Protein AF-0000000065868070 (afdb_homodimer)

Structure (mmCIF, N/CA/C/O backbone):
data_AF-0000000065868070-model_v1
#
loop_
_entity.id
_entity.type
_entity.pdbx_description
1 polymer 'Beta sliding clamp'
#
loop_
_atom_site.group_PDB
_atom_site.id
_atom_site.type_symbol
_atom_site.label_atom_id
_atom_site.label_alt_id
_atom_site.label_comp_id
_atom_site.label_asym_id
_atom_site.label_entity_id
_atom_site.label_seq_id
_atom_site.pdbx_PDB_ins_code
_atom_site.Cartn_x
_atom_site.Cartn_y
_atom_site.Cartn_z
_atom_site.occupancy
_atom_site.B_iso_or_equiv
_atom_site.auth_seq_id
_atom_site.auth_comp_id
_atom_site.auth_asym_id
_atom_site.auth_atom_id
_atom_site.pdbx_PDB_model_num
ATOM 1 N N . MET A 1 1 ? -38.594 4.203 6.098 1 95.81 1 MET A N 1
ATOM 2 C CA . MET A 1 1 ? -38.156 5.051 4.988 1 95.81 1 MET A CA 1
ATOM 3 C C . MET A 1 1 ? -38.062 4.246 3.699 1 95.81 1 MET A C 1
ATOM 5 O O . MET A 1 1 ? -37.875 3.027 3.732 1 95.81 1 MET A O 1
ATOM 9 N N . LYS A 1 2 ? -38.281 4.867 2.562 1 98.38 2 LYS A N 1
ATOM 10 C CA . LYS A 1 2 ? -38.094 4.297 1.23 1 98.38 2 LYS A CA 1
ATOM 11 C C . LYS A 1 2 ? -37.625 5.355 0.235 1 98.38 2 LYS A C 1
ATOM 13 O O . LYS A 1 2 ? -38.406 6.258 -0.12 1 98.38 2 LYS A O 1
ATOM 18 N N . ILE A 1 3 ? -36.438 5.16 -0.24 1 98.69 3 ILE A N 1
ATOM 19 C CA . ILE A 1 3 ? -35.844 6.188 -1.102 1 98.69 3 ILE A CA 1
ATOM 20 C C . ILE A 1 3 ? -35 5.527 -2.191 1 98.69 3 ILE A C 1
ATOM 22 O O . ILE A 1 3 ? -34.688 4.34 -2.107 1 98.69 3 ILE A O 1
ATOM 26 N N . SER A 1 4 ? -34.688 6.336 -3.199 1 98.69 4 SER A N 1
ATOM 27 C CA . SER A 1 4 ? -33.688 6.004 -4.203 1 98.69 4 SER A CA 1
ATOM 28 C C . SER A 1 4 ? -32.562 7.023 -4.207 1 98.69 4 SER A C 1
ATOM 30 O O . SER A 1 4 ? -32.781 8.227 -4.098 1 98.69 4 SER A O 1
ATOM 32 N N . VAL A 1 5 ? -31.328 6.52 -4.277 1 98.69 5 VAL A N 1
ATOM 33 C CA . VAL A 1 5 ? -30.172 7.406 -4.25 1 98.69 5 VAL A CA 1
ATOM 34 C C . VAL A 1 5 ? -29.172 6.973 -5.309 1 98.69 5 VAL A C 1
ATOM 36 O O . VAL A 1 5 ? -29.188 5.828 -5.762 1 98.69 5 VAL A O 1
ATOM 39 N N . SER A 1 6 ? -28.266 7.914 -5.715 1 98.38 6 SER A N 1
ATOM 40 C CA . SER A 1 6 ? -27.156 7.605 -6.602 1 98.38 6 SER A CA 1
ATOM 41 C C . SER A 1 6 ? -26.125 6.719 -5.906 1 98.38 6 SER A C 1
ATOM 43 O O . SER A 1 6 ? -25.672 7.031 -4.805 1 98.38 6 SER A O 1
ATOM 45 N N . LYS A 1 7 ? -25.688 5.66 -6.574 1 98.5 7 LYS A N 1
ATOM 46 C CA . LYS A 1 7 ? -24.688 4.75 -6.031 1 98.5 7 LYS A CA 1
ATOM 47 C C . LYS A 1 7 ? -23.391 5.484 -5.734 1 98.5 7 LYS A C 1
ATOM 49 O O . LYS A 1 7 ? -22.797 5.324 -4.66 1 98.5 7 LYS A O 1
ATOM 54 N N . ASN A 1 8 ? -22.953 6.281 -6.605 1 98.38 8 ASN A N 1
ATOM 55 C CA . ASN A 1 8 ? -21.672 6.973 -6.484 1 98.38 8 ASN A CA 1
ATOM 56 C C . ASN A 1 8 ? -21.688 7.969 -5.328 1 98.38 8 ASN A C 1
ATOM 58 O O . ASN A 1 8 ? -20.719 8.039 -4.555 1 98.38 8 ASN A O 1
ATOM 62 N N . ASP A 1 9 ? -22.781 8.742 -5.227 1 98.38 9 ASP A N 1
ATOM 63 C CA . ASP A 1 9 ? -22.891 9.703 -4.137 1 98.38 9 ASP A CA 1
ATOM 64 C C . ASP A 1 9 ? -22.875 9.008 -2.779 1 98.38 9 ASP A C 1
ATOM 66 O O . ASP A 1 9 ? -22.203 9.445 -1.852 1 98.38 9 ASP A O 1
ATOM 70 N N . LEU A 1 10 ? -23.609 7.938 -2.785 1 98.81 10 LEU A N 1
ATOM 71 C CA . LEU A 1 10 ? -23.688 7.188 -1.539 1 98.81 10 LEU A CA 1
ATOM 72 C C . LEU A 1 10 ? -22.344 6.574 -1.184 1 98.81 10 LEU A C 1
ATOM 74 O O . LEU A 1 10 ? -21.891 6.672 -0.04 1 98.81 10 LEU A O 1
ATOM 78 N N . GLU A 1 11 ? -21.703 5.98 -2.111 1 98.75 11 GLU A N 1
ATOM 79 C CA . GLU A 1 11 ? -20.422 5.32 -1.883 1 98.75 11 GLU A CA 1
ATOM 80 C C . GLU A 1 11 ? -19.375 6.312 -1.385 1 98.75 11 GLU A C 1
ATOM 82 O O . GLU A 1 11 ? -18.656 6.031 -0.422 1 98.75 11 GLU A O 1
ATOM 87 N N . ASN A 1 12 ? -19.266 7.395 -2.061 1 98.31 12 ASN A N 1
ATOM 88 C CA . ASN A 1 12 ? -18.297 8.414 -1.672 1 98.31 12 ASN A CA 1
ATOM 89 C C . ASN A 1 12 ? -18.531 8.891 -0.237 1 98.31 12 ASN A C 1
ATOM 91 O O . ASN A 1 12 ? -17.578 9 0.539 1 98.31 12 ASN A O 1
ATOM 95 N N . THR A 1 13 ? -19.766 9.172 0.062 1 98.56 13 THR A N 1
ATOM 96 C CA . THR A 1 13 ? -20.094 9.641 1.404 1 98.56 13 THR A CA 1
ATOM 97 C C . THR A 1 13 ? -19.766 8.57 2.441 1 98.56 13 THR A C 1
ATOM 99 O O . THR A 1 13 ? -19.25 8.875 3.512 1 98.56 13 THR A O 1
ATOM 102 N N . LEU A 1 14 ? -20.094 7.363 2.074 1 98.81 14 LEU A N 1
ATOM 103 C CA . LEU A 1 14 ? -19.828 6.258 2.982 1 98.81 14 LEU A CA 1
ATOM 104 C C . LEU A 1 14 ? -18.328 6.109 3.213 1 98.81 14 LEU A C 1
ATOM 106 O O . LEU A 1 14 ? -17.891 5.762 4.316 1 98.81 14 LEU A O 1
ATOM 110 N N . ARG A 1 15 ? -17.562 6.328 2.227 1 98.56 15 ARG A N 1
ATOM 111 C CA . ARG A 1 15 ? -16.109 6.273 2.373 1 98.56 15 ARG A CA 1
ATOM 112 C C . ARG A 1 15 ? -15.625 7.297 3.391 1 98.56 15 ARG A C 1
ATOM 114 O O . ARG A 1 15 ? -14.773 6.992 4.227 1 98.56 15 ARG A O 1
ATOM 121 N N . TYR A 1 16 ? -16.156 8.484 3.357 1 98.19 16 TYR A N 1
ATOM 122 C CA . TYR A 1 16 ? -15.805 9.508 4.332 1 98.19 16 TYR A CA 1
ATOM 123 C C . TYR A 1 16 ? -16.188 9.086 5.742 1 98.19 16 TYR A C 1
ATOM 125 O O . TYR A 1 16 ? -15.445 9.32 6.695 1 98.19 16 TYR A O 1
ATOM 133 N N . LEU A 1 17 ? -17.266 8.406 5.863 1 98.75 17 LEU A N 1
ATOM 134 C CA . LEU A 1 17 ? -17.844 8.109 7.168 1 98.75 17 LEU A CA 1
ATOM 135 C C . LEU A 1 17 ? -17.078 6.98 7.855 1 98.75 17 LEU A C 1
ATOM 137 O O . LEU A 1 17 ? -17.203 6.789 9.062 1 98.75 17 LEU A O 1
ATOM 141 N N . GLN A 1 18 ? -16.297 6.258 7.078 1 98.31 18 GLN A N 1
ATOM 142 C CA . GLN A 1 18 ? -15.609 5.094 7.633 1 98.31 18 GLN A CA 1
ATOM 143 C C . GLN A 1 18 ? -14.672 5.496 8.766 1 98.31 18 GLN A C 1
ATOM 145 O O . GLN A 1 18 ? -14.508 4.758 9.742 1 98.31 18 GLN A O 1
ATOM 150 N N . ALA A 1 19 ? -14.094 6.652 8.695 1 97.81 19 ALA A N 1
ATOM 151 C CA . ALA A 1 19 ? -13.094 7.113 9.648 1 97.81 19 ALA A CA 1
ATOM 152 C C . ALA A 1 19 ? -13.727 7.422 11.008 1 97.81 19 ALA A C 1
ATOM 154 O O . ALA A 1 19 ? -13.031 7.582 12.008 1 97.81 19 ALA A O 1
ATOM 155 N N . PHE A 1 20 ? -15 7.422 11.109 1 98.31 20 PHE A N 1
ATOM 156 C CA . PHE A 1 20 ? -15.688 7.883 12.312 1 98.31 20 PHE A CA 1
ATOM 157 C C . PHE A 1 20 ? -16.406 6.734 13 1 98.31 20 PHE A C 1
ATOM 159 O O . PHE A 1 20 ? -17.141 6.949 13.969 1 98.31 20 PHE A O 1
ATOM 166 N N . LEU A 1 21 ? -16.203 5.547 12.453 1 98 21 LEU A N 1
ATOM 167 C CA . LEU A 1 21 ? -16.828 4.352 13.008 1 98 21 LEU A CA 1
ATOM 168 C C . LEU A 1 21 ? -15.914 3.697 14.047 1 98 21 LEU A C 1
ATOM 170 O O . LEU A 1 21 ? -14.695 3.719 13.898 1 98 21 LEU A O 1
ATOM 174 N N . ASP A 1 22 ? -16.547 3.152 15.047 1 95.69 22 ASP A N 1
ATOM 175 C CA . ASP A 1 22 ? -15.797 2.264 15.938 1 95.69 22 ASP A CA 1
ATOM 176 C C . ASP A 1 22 ? -15.367 0.994 15.211 1 95.69 22 ASP A C 1
ATOM 178 O O . ASP A 1 22 ? -16.203 0.238 14.719 1 95.69 22 ASP A O 1
ATOM 182 N N . LYS A 1 23 ? -14.125 0.772 15.164 1 92.12 23 LYS A N 1
ATOM 183 C CA . LYS A 1 23 ? -13.594 -0.358 14.406 1 92.12 23 LYS A CA 1
ATOM 184 C C . LYS A 1 23 ? -13.352 -1.562 15.305 1 92.12 23 LYS A C 1
ATOM 186 O O . LYS A 1 23 ? -13.102 -2.668 14.828 1 92.12 23 LYS A O 1
ATOM 191 N N . LYS A 1 24 ? -13.492 -1.376 16.578 1 90.94 24 LYS A N 1
ATOM 192 C CA . LYS A 1 24 ? -13.156 -2.428 17.531 1 90.94 24 LYS A CA 1
ATOM 193 C C . LYS A 1 24 ? -14.359 -3.324 17.812 1 90.94 24 LYS A C 1
ATOM 195 O O . LYS A 1 24 ? -14.211 -4.543 17.922 1 90.94 24 LYS A O 1
ATOM 200 N N . ASP A 1 25 ? -15.523 -2.756 17.953 1 90.44 25 ASP A N 1
ATOM 201 C CA . ASP A 1 25 ? -16.734 -3.492 18.297 1 90.44 25 ASP A CA 1
ATOM 202 C C . ASP A 1 25 ? -17.797 -3.332 17.219 1 90.44 25 ASP A C 1
ATOM 204 O O . ASP A 1 25 ? -18.531 -2.344 17.219 1 90.44 25 ASP A O 1
ATOM 208 N N . ALA A 1 26 ? -17.953 -4.34 16.453 1 86.5 26 ALA A N 1
ATOM 209 C CA . ALA A 1 26 ? -18.906 -4.297 15.336 1 86.5 26 ALA A CA 1
ATOM 210 C C . ALA A 1 26 ? -20.344 -4.32 15.844 1 86.5 26 ALA A C 1
ATOM 212 O O . ALA A 1 26 ? -21.266 -3.984 15.102 1 86.5 26 ALA A O 1
ATOM 213 N N . SER A 1 27 ? -20.531 -4.676 17.031 1 87.81 27 SER A N 1
ATOM 214 C CA . SER A 1 27 ? -21.875 -4.801 17.594 1 87.81 27 SER A CA 1
ATOM 215 C C . SER A 1 27 ? -22.312 -3.51 18.297 1 87.81 27 SER A C 1
ATOM 217 O O . SER A 1 27 ? -23.422 -3.416 18.812 1 87.81 27 SER A O 1
ATOM 219 N N . SER A 1 28 ? -21.484 -2.578 18.297 1 92.19 28 SER A N 1
ATOM 220 C CA . SER A 1 28 ? -21.781 -1.296 18.922 1 92.19 28 SER A CA 1
ATOM 221 C C . SER A 1 28 ? -22.562 -0.388 17.969 1 92.19 28 SER A C 1
ATOM 223 O O . SER A 1 28 ? -22.344 -0.427 16.75 1 92.19 28 SER A O 1
ATOM 225 N N . ILE A 1 29 ? -23.375 0.442 18.5 1 95.69 29 ILE A N 1
ATOM 226 C CA . ILE A 1 29 ? -24.109 1.416 17.703 1 95.69 29 ILE A CA 1
ATOM 227 C C . ILE A 1 29 ? -23.125 2.404 17.078 1 95.69 29 ILE A C 1
ATOM 229 O O . ILE A 1 29 ? -23.406 2.986 16.016 1 95.69 29 ILE A O 1
ATOM 233 N N . ALA A 1 30 ? -21.984 2.488 17.719 1 96.44 30 ALA A N 1
ATOM 234 C CA . ALA A 1 30 ? -20.938 3.393 17.234 1 96.44 30 ALA A CA 1
ATOM 235 C C . ALA A 1 30 ? -20.281 2.844 15.977 1 96.44 30 ALA A C 1
ATOM 237 O O . ALA A 1 30 ? -19.562 3.564 15.281 1 96.44 30 ALA A O 1
ATOM 238 N N . SER A 1 31 ? -20.5 1.627 15.656 1 97.44 31 SER A N 1
ATOM 239 C CA . SER A 1 31 ? -20.016 1.044 14.414 1 97.44 31 SER A CA 1
ATOM 240 C C . SER A 1 31 ? -21.047 1.185 13.297 1 97.44 31 SER A C 1
ATOM 242 O O . SER A 1 31 ? -20.828 0.723 12.172 1 97.44 31 SER A O 1
ATOM 244 N N . HIS A 1 32 ? -22.109 1.876 13.586 1 97.94 32 HIS A N 1
ATOM 245 C CA . HIS A 1 32 ? -23.203 2.02 12.633 1 97.94 32 HIS A CA 1
ATOM 246 C C . HIS A 1 32 ? -23.312 3.453 12.125 1 97.94 32 HIS A C 1
ATOM 248 O O . HIS A 1 32 ? -22.75 4.371 12.727 1 97.94 32 HIS A O 1
ATOM 254 N N . ILE A 1 33 ? -23.969 3.541 11.023 1 98.62 33 ILE A N 1
ATOM 255 C CA . ILE A 1 33 ? -24.328 4.828 10.438 1 98.62 33 ILE A CA 1
ATOM 256 C C . ILE A 1 33 ? -25.812 5.105 10.664 1 98.62 33 ILE A C 1
ATOM 258 O O . ILE A 1 33 ? -26.641 4.223 10.461 1 98.62 33 ILE A O 1
ATOM 262 N N . HIS A 1 34 ? -26.125 6.25 11.195 1 98.56 34 HIS A N 1
ATOM 263 C CA . HIS A 1 34 ? -27.5 6.719 11.312 1 98.56 34 HIS A CA 1
ATOM 264 C C . HIS A 1 34 ? -27.984 7.324 10.008 1 98.56 34 HIS A C 1
ATOM 266 O O . HIS A 1 34 ? -27.281 8.117 9.375 1 98.56 34 HIS A O 1
ATOM 272 N N . LEU A 1 35 ? -29.172 6.918 9.547 1 98.62 35 LEU A N 1
ATOM 273 C CA . LEU A 1 35 ? -29.812 7.414 8.336 1 98.62 35 LEU A CA 1
ATOM 274 C C . LEU A 1 35 ? -31.109 8.156 8.672 1 98.62 35 LEU A C 1
ATOM 276 O O . LEU A 1 35 ? -31.906 7.684 9.484 1 98.62 35 LEU A O 1
ATOM 280 N N . GLU A 1 36 ? -31.266 9.281 8.055 1 98.5 36 GLU A N 1
ATOM 281 C CA . GLU A 1 36 ? -32.5 10.039 8.203 1 98.5 36 GLU A CA 1
ATOM 282 C C . GLU A 1 36 ? -32.906 10.711 6.895 1 98.5 36 GLU A C 1
ATOM 284 O O . GLU A 1 36 ? -32.094 11.43 6.293 1 98.5 36 GLU A O 1
ATOM 289 N N . VAL A 1 37 ? -34.094 10.453 6.453 1 98.5 37 VAL A N 1
ATOM 290 C CA . VAL A 1 37 ? -34.594 11.055 5.227 1 98.5 37 VAL A CA 1
ATOM 291 C C . VAL A 1 37 ? -35.562 12.203 5.57 1 98.5 37 VAL A C 1
ATOM 293 O O . VAL A 1 37 ? -36.562 12.008 6.258 1 98.5 37 VAL A O 1
ATOM 296 N N . ILE A 1 38 ? -35.188 13.344 5.16 1 97.19 38 ILE A N 1
ATOM 297 C CA . ILE A 1 38 ? -36.031 14.531 5.281 1 97.19 38 ILE A CA 1
ATOM 298 C C . ILE A 1 38 ? -36.188 15.195 3.912 1 97.19 38 ILE A C 1
ATOM 300 O O . ILE A 1 38 ? -35.219 15.672 3.334 1 97.19 38 ILE A O 1
ATOM 304 N N . LYS A 1 39 ? -37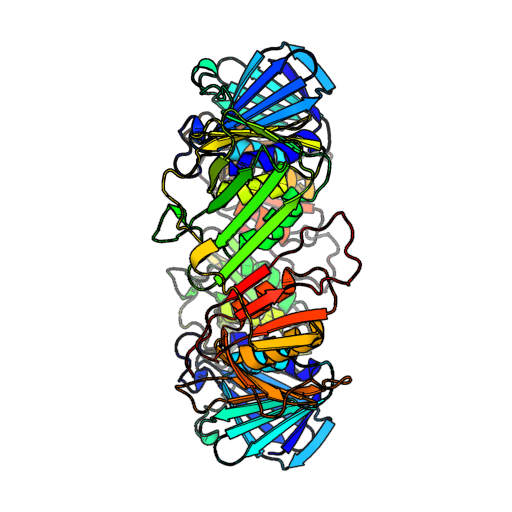.406 15.203 3.443 1 95.81 39 LYS A N 1
ATOM 305 C CA . LYS A 1 39 ? -37.688 15.742 2.113 1 95.81 39 LYS A CA 1
ATOM 306 C C . LYS A 1 39 ? -36.844 15.039 1.051 1 95.81 39 LYS A C 1
ATOM 308 O O . LYS A 1 39 ? -36.938 13.82 0.891 1 95.81 39 LYS A O 1
ATOM 313 N N . GLU A 1 40 ? -36 15.773 0.339 1 97.38 40 GLU A N 1
ATOM 314 C CA . GLU A 1 40 ? -35.25 15.172 -0.769 1 97.38 40 GLU A CA 1
ATOM 315 C C . GLU A 1 40 ? -33.781 14.984 -0.412 1 97.38 40 GLU A C 1
ATOM 317 O O . GLU A 1 40 ? -32.906 15.023 -1.288 1 97.38 40 GLU A O 1
ATOM 322 N N . LYS A 1 41 ? -33.562 14.773 0.911 1 98.31 41 LYS A N 1
ATOM 323 C CA . LYS A 1 41 ? -32.156 14.586 1.354 1 98.31 41 LYS A CA 1
ATOM 324 C C . LYS A 1 41 ? -32.062 13.375 2.271 1 98.31 41 LYS A C 1
ATOM 326 O O . LYS A 1 41 ? -32.906 13.141 3.121 1 98.31 41 LYS A O 1
ATOM 331 N N . LEU A 1 42 ? -31.078 12.617 2.068 1 98.75 42 LEU A N 1
ATOM 332 C CA . LEU A 1 42 ? -30.656 11.57 2.998 1 98.75 42 LEU A CA 1
ATOM 333 C C . LEU A 1 42 ? -29.5 12.055 3.863 1 98.75 42 LEU A C 1
ATOM 335 O O . LEU A 1 42 ? -28.391 12.305 3.355 1 98.75 42 LEU A O 1
ATOM 339 N N . PHE A 1 43 ? -29.734 12.188 5.105 1 98.56 43 PHE A N 1
ATOM 340 C CA . PHE A 1 43 ? -28.688 12.547 6.066 1 98.56 43 PHE A CA 1
ATOM 341 C C . PHE A 1 43 ? -28.031 11.305 6.645 1 98.56 43 PHE A C 1
ATOM 343 O O . PHE A 1 43 ? -28.719 10.352 7.016 1 98.56 43 PHE A O 1
ATOM 350 N N . LEU A 1 44 ? -26.734 11.289 6.66 1 98.81 44 LEU A N 1
ATOM 351 C CA . LEU A 1 44 ? -25.938 10.203 7.207 1 98.81 44 LEU A CA 1
ATOM 352 C C . LEU A 1 44 ? -24.984 10.711 8.297 1 98.81 44 LEU A C 1
ATOM 354 O O . LEU A 1 44 ? -24.359 11.758 8.133 1 98.81 44 LEU A O 1
ATOM 358 N N . LYS A 1 45 ? -24.875 10.031 9.375 1 98 45 LYS A N 1
ATOM 359 C CA . LYS A 1 45 ? -23.938 10.453 10.398 1 98 45 LYS A CA 1
ATOM 360 C C . LYS A 1 45 ? -23.281 9.25 11.078 1 98 45 LYS A C 1
ATOM 362 O O . LYS A 1 45 ? -23.922 8.203 11.242 1 98 45 LYS A O 1
ATOM 367 N N . ALA A 1 46 ? -22.109 9.312 11.445 1 98.38 46 ALA A N 1
ATOM 368 C CA . ALA A 1 46 ? -21.297 8.352 12.18 1 98.38 46 ALA A CA 1
ATOM 369 C C . ALA A 1 46 ? -20.484 9.047 13.266 1 98.38 46 ALA A C 1
ATOM 371 O O . ALA A 1 46 ? -20.047 10.188 13.094 1 98.38 46 ALA A O 1
ATOM 372 N N . SER A 1 47 ? -20.312 8.352 14.383 1 97.5 47 SER A N 1
ATOM 373 C CA . SER A 1 47 ? -19.531 8.891 15.492 1 97.5 47 SER A CA 1
ATOM 374 C C . SER A 1 47 ? -19.031 7.785 16.406 1 97.5 47 SER A C 1
ATOM 376 O O . SER A 1 47 ? -19.734 6.801 16.641 1 97.5 47 SER A O 1
ATOM 378 N N . ASP A 1 48 ? -17.812 7.961 16.938 1 94.44 48 ASP A N 1
ATOM 379 C CA . ASP A 1 48 ? -17.312 7.07 17.969 1 94.44 48 ASP A CA 1
ATOM 380 C C . ASP A 1 48 ? -17.25 7.785 19.328 1 94.44 48 ASP A C 1
ATOM 382 O O . ASP A 1 48 ? -16.375 7.504 20.141 1 94.44 48 ASP A O 1
ATOM 386 N N . SER A 1 49 ? -18.062 8.766 19.547 1 90.44 49 SER A N 1
ATOM 387 C CA . SER A 1 49 ? -18.203 9.562 20.766 1 90.44 49 SER A CA 1
ATOM 388 C C . SER A 1 49 ? -17.188 10.695 20.812 1 90.44 49 SER A C 1
ATOM 390 O O . SER A 1 49 ? -17.5 11.812 21.203 1 90.44 49 SER A O 1
ATOM 392 N N . ASP A 1 50 ? -16 10.484 20.391 1 95.25 50 ASP A N 1
ATOM 393 C CA . ASP A 1 50 ? -14.961 11.5 20.438 1 95.25 50 ASP A CA 1
ATOM 394 C C . ASP A 1 50 ? -14.938 12.344 19.172 1 95.25 50 ASP A C 1
ATOM 396 O O . ASP A 1 50 ? -14.547 13.516 19.203 1 95.25 50 ASP A O 1
ATOM 400 N N . ILE A 1 51 ? -15.289 11.734 18.094 1 98 51 ILE A N 1
ATOM 401 C CA . ILE A 1 51 ? -15.273 12.375 16.781 1 98 51 ILE A CA 1
ATOM 402 C C . ILE A 1 51 ? -16.469 11.906 15.969 1 98 51 ILE A C 1
ATOM 404 O O . ILE A 1 51 ? -16.953 10.789 16.141 1 98 51 ILE A O 1
ATOM 408 N N . GLY A 1 52 ? -17 12.844 15.102 1 98.5 52 GLY A N 1
ATOM 409 C CA . GLY A 1 52 ? -18.156 12.477 14.312 1 98.5 52 GLY A CA 1
ATOM 410 C C . GLY A 1 52 ? -18.297 13.305 13.039 1 98.5 52 GLY A C 1
ATOM 411 O O . GLY A 1 52 ? -17.719 14.383 12.938 1 98.5 52 GLY A O 1
ATOM 412 N N . LEU A 1 53 ? -19.031 12.805 12.102 1 98.75 53 LEU A N 1
ATOM 413 C CA . LEU A 1 53 ? -19.328 13.453 10.828 1 98.75 53 LEU A CA 1
ATOM 414 C C . LEU A 1 53 ? -20.781 13.242 10.43 1 98.75 53 LEU A C 1
ATOM 416 O O . LEU A 1 53 ? -21.312 12.141 10.562 1 98.75 53 LEU A O 1
ATOM 420 N N . LYS A 1 54 ? -21.406 14.273 10.109 1 98.44 54 LYS A N 1
ATOM 421 C CA . LYS A 1 54 ? -22.734 14.258 9.484 1 98.44 54 LYS A CA 1
ATOM 422 C C . LYS A 1 54 ? -22.688 14.82 8.07 1 98.44 54 LYS A C 1
ATOM 424 O O . LYS A 1 54 ? -22.047 15.852 7.828 1 98.44 54 LYS A O 1
ATOM 429 N N . SER A 1 55 ? -23.219 14.164 7.148 1 98.25 55 SER A N 1
ATOM 430 C CA . SER A 1 55 ? -23.281 14.57 5.746 1 98.25 55 SER A CA 1
ATOM 431 C C . SER A 1 55 ? -24.656 14.297 5.148 1 98.25 55 SER A C 1
ATOM 433 O O . SER A 1 55 ? -25.531 13.719 5.809 1 98.25 55 SER A O 1
ATOM 435 N N . TYR A 1 56 ? -24.891 14.781 3.955 1 98.12 56 TYR A N 1
ATOM 436 C CA . TYR A 1 56 ? -26.141 14.43 3.285 1 98.12 56 TYR A CA 1
ATOM 437 C C . TYR A 1 56 ? -25.922 14.297 1.781 1 98.12 56 TYR A C 1
ATOM 439 O O . TYR A 1 56 ? -24.938 14.797 1.238 1 98.12 56 TYR A O 1
ATOM 447 N N . ILE A 1 57 ? -26.75 13.586 1.132 1 98.5 57 ILE A N 1
ATOM 448 C CA . ILE A 1 57 ? -26.844 13.484 -0.32 1 98.5 57 ILE A CA 1
ATOM 449 C C . ILE A 1 57 ? -28.297 13.672 -0.754 1 98.5 57 ILE A C 1
ATOM 451 O O . ILE A 1 57 ? -29.219 13.469 0.039 1 98.5 57 ILE A O 1
ATOM 455 N N . SER A 1 58 ? -28.453 14.102 -1.993 1 98.31 58 SER A N 1
ATOM 456 C CA . SER A 1 58 ? -29.797 14.234 -2.535 1 98.31 58 SER A CA 1
ATOM 457 C C . SER A 1 58 ? -30.375 12.883 -2.918 1 98.31 58 SER A C 1
ATOM 459 O O . SER A 1 58 ? -29.656 12.008 -3.416 1 98.31 58 SER A O 1
ATOM 461 N N . THR A 1 59 ? -31.641 12.758 -2.678 1 98.25 59 THR A N 1
ATOM 462 C CA . THR A 1 59 ? -32.312 11.555 -3.143 1 98.25 59 THR A CA 1
ATOM 463 C C . THR A 1 59 ? -32.781 11.719 -4.586 1 98.25 59 THR A C 1
ATOM 465 O O . THR A 1 59 ? -33.062 12.836 -5.023 1 98.25 59 THR A O 1
ATOM 468 N N . GLN A 1 60 ? -32.781 10.672 -5.316 1 97.62 60 GLN A N 1
ATOM 469 C CA . GLN A 1 60 ? -33.406 10.672 -6.645 1 97.62 60 GLN A CA 1
ATOM 470 C C . GLN A 1 60 ? -34.906 10.602 -6.562 1 97.62 60 GLN A C 1
ATOM 472 O O . GLN A 1 60 ? -35.625 11.172 -7.398 1 97.62 60 GLN A O 1
ATOM 477 N N . SER A 1 61 ? -35.375 9.844 -5.617 1 97.06 61 SER A N 1
ATOM 478 C CA . SER A 1 61 ? -36.812 9.789 -5.277 1 97.06 61 SER A CA 1
ATOM 479 C C . SER A 1 61 ? -37 9.484 -3.795 1 97.06 61 SER A C 1
ATOM 481 O O . SER A 1 61 ? -36.188 8.797 -3.18 1 97.06 61 SER A O 1
ATOM 483 N N . THR A 1 62 ? -38.062 10.039 -3.213 1 96.94 62 THR A N 1
ATOM 484 C CA . THR A 1 62 ? -38.438 9.805 -1.827 1 96.94 62 THR A CA 1
ATOM 485 C C . THR A 1 62 ? -39.906 9.328 -1.748 1 96.94 62 THR A C 1
ATOM 487 O O . THR A 1 62 ? -40.844 10.125 -1.916 1 96.94 62 THR A O 1
ATOM 490 N N . ASP A 1 63 ? -40.062 8.117 -1.525 1 97 63 ASP A N 1
ATOM 491 C CA . ASP A 1 63 ? -41.375 7.559 -1.378 1 97 63 ASP A CA 1
ATOM 492 C C . ASP A 1 63 ? -41.906 7.719 0.053 1 97 63 ASP A C 1
ATOM 494 O O . ASP A 1 63 ? -43.062 8.008 0.271 1 97 63 ASP A O 1
ATOM 498 N N . LYS A 1 64 ? -41.031 7.449 1.041 1 97.38 64 LYS A N 1
ATOM 499 C CA . LYS A 1 64 ? -41.375 7.551 2.461 1 97.38 64 LYS A CA 1
ATOM 500 C C . LYS A 1 64 ? -40.156 8.047 3.264 1 97.38 64 LYS A C 1
ATOM 502 O O . LYS A 1 64 ? -39.062 7.492 3.164 1 97.38 64 LYS A O 1
ATOM 507 N N . GLU A 1 65 ? -40.375 9.086 4.062 1 97.88 65 GLU A N 1
ATOM 508 C CA . GLU A 1 65 ? -39.344 9.562 4.992 1 97.88 65 GLU A CA 1
ATOM 509 C C . GLU A 1 65 ? -39.219 8.617 6.176 1 97.88 65 GLU A C 1
ATOM 511 O O . GLU A 1 65 ? -40.062 7.766 6.418 1 97.88 65 GLU A O 1
ATOM 516 N N . GLY A 1 66 ? -38.094 8.766 6.922 1 97.06 66 GLY A N 1
ATOM 517 C CA . GLY A 1 66 ? -37.875 7.922 8.086 1 97.06 66 GLY A CA 1
ATOM 518 C C . GLY A 1 66 ? -36.406 7.855 8.5 1 97.06 66 GLY A C 1
ATOM 519 O O . GLY A 1 66 ? -35.594 8.656 8.039 1 97.06 66 GLY A O 1
ATOM 520 N N . VAL A 1 67 ? -36.219 6.953 9.492 1 97.44 67 VAL A N 1
ATOM 521 C CA . VAL A 1 67 ? -34.875 6.809 10.062 1 97.44 67 VAL A CA 1
ATOM 522 C C . VAL A 1 67 ? -34.469 5.34 10.031 1 97.44 67 VAL A C 1
ATOM 524 O O . VAL A 1 67 ? -35.312 4.449 9.922 1 97.44 67 VAL A O 1
ATOM 527 N N . GLY A 1 68 ? -33.188 5.129 10.094 1 97.56 68 GLY A N 1
ATOM 528 C CA . GLY A 1 68 ? -32.625 3.797 10.188 1 97.56 68 GLY A CA 1
ATOM 529 C C . GLY A 1 68 ? -31.156 3.805 10.625 1 97.56 68 GLY A C 1
ATOM 530 O O . GLY A 1 68 ? -30.578 4.871 10.836 1 97.56 68 GLY A O 1
ATOM 531 N N . THR A 1 69 ? -30.641 2.633 10.875 1 97.88 69 THR A N 1
ATOM 532 C CA . THR A 1 69 ? -29.219 2.432 11.141 1 97.88 69 THR A CA 1
ATOM 533 C C . THR A 1 69 ? -28.688 1.226 10.367 1 97.88 69 THR A C 1
ATOM 535 O O . THR A 1 69 ? -29.453 0.34 9.984 1 97.88 69 THR A O 1
ATOM 538 N N . ILE A 1 70 ? -27.453 1.282 10.133 1 97.5 70 ILE A N 1
ATOM 539 C CA . ILE A 1 70 ? -26.844 0.153 9.445 1 97.5 70 ILE A CA 1
ATOM 540 C C . ILE A 1 70 ? -25.344 0.101 9.758 1 97.5 70 ILE A C 1
ATOM 542 O O . ILE A 1 70 ? -24.688 1.141 9.891 1 97.5 70 ILE A O 1
ATOM 546 N N . ASN A 1 71 ? -24.781 -1.11 9.938 1 96.5 71 ASN A N 1
ATOM 547 C CA . ASN A 1 71 ? -23.328 -1.23 10.133 1 96.5 71 ASN A CA 1
ATOM 548 C C . ASN A 1 71 ? -22.562 -0.541 9.008 1 96.5 71 ASN A C 1
ATOM 550 O O . ASN A 1 71 ? -22.781 -0.819 7.828 1 96.5 71 ASN A O 1
ATOM 554 N N . GLY A 1 72 ? -21.641 0.306 9.398 1 97.94 72 GLY A N 1
ATOM 555 C CA . GLY A 1 72 ? -21 1.186 8.43 1 97.94 72 GLY A CA 1
ATOM 556 C C . GLY A 1 72 ? -20.094 0.45 7.469 1 97.94 72 GLY A C 1
ATOM 557 O O . GLY A 1 72 ? -20.094 0.72 6.266 1 97.94 72 GLY A O 1
ATOM 558 N N . LYS A 1 73 ? -19.344 -0.412 7.949 1 97 73 LYS A N 1
ATOM 559 C CA . LYS A 1 73 ? -18.406 -1.162 7.109 1 97 73 LYS A CA 1
ATOM 560 C C . LYS A 1 73 ? -19.156 -2.049 6.117 1 97 73 LYS A C 1
ATOM 562 O O . LYS A 1 73 ? -18.844 -2.047 4.922 1 97 73 LYS A O 1
ATOM 567 N N . LYS A 1 74 ? -20.125 -2.762 6.574 1 95.69 74 LYS A N 1
ATOM 568 C CA . LYS A 1 74 ? -20.906 -3.643 5.711 1 95.69 74 LYS A CA 1
ATOM 569 C C . LYS A 1 74 ? -21.656 -2.848 4.641 1 95.69 74 LYS A C 1
ATOM 571 O O . LYS A 1 74 ? -21.766 -3.287 3.496 1 95.69 74 LYS A O 1
ATOM 576 N N . PHE A 1 75 ? -22.156 -1.738 5.074 1 98 75 PHE A N 1
ATOM 577 C CA . PHE A 1 75 ? -22.859 -0.869 4.137 1 98 75 PHE A CA 1
ATOM 578 C C . PHE A 1 75 ? -21.938 -0.477 2.979 1 98 75 PHE A C 1
ATOM 580 O O . PHE A 1 75 ? -22.328 -0.611 1.812 1 98 75 PHE A O 1
ATOM 587 N N . LEU A 1 76 ? -20.766 -0.058 3.303 1 98.5 76 LEU A N 1
ATOM 588 C CA . LEU A 1 76 ? -19.828 0.316 2.256 1 98.5 76 LEU A CA 1
ATOM 589 C C . LEU A 1 76 ? -19.453 -0.891 1.402 1 98.5 76 LEU A C 1
ATOM 591 O O . LEU A 1 76 ? -19.375 -0.79 0.176 1 98.5 76 LEU A O 1
ATOM 595 N N . ASP A 1 77 ? -19.141 -1.98 2.006 1 96.88 77 ASP A N 1
ATOM 596 C CA . ASP A 1 77 ? -18.766 -3.188 1.274 1 96.88 77 ASP A CA 1
ATOM 597 C C . ASP A 1 77 ? -19.844 -3.561 0.252 1 96.88 77 ASP A C 1
ATOM 599 O O . ASP A 1 77 ? -19.531 -3.947 -0.875 1 96.88 77 ASP A O 1
ATOM 603 N N . ILE A 1 78 ? -21.109 -3.469 0.632 1 97.62 78 ILE A N 1
ATOM 604 C CA . ILE A 1 78 ? -22.234 -3.785 -0.248 1 97.62 78 ILE A CA 1
ATOM 605 C C . ILE A 1 78 ? -22.281 -2.789 -1.403 1 97.62 78 ILE A C 1
ATOM 607 O O . ILE A 1 78 ? -22.266 -3.182 -2.572 1 97.62 78 ILE A O 1
ATOM 611 N N . ILE A 1 79 ? -22.312 -1.543 -1.025 1 98.56 79 ILE A N 1
ATOM 612 C CA . ILE A 1 79 ? -22.5 -0.49 -2.018 1 98.56 79 ILE A CA 1
ATOM 613 C C . ILE A 1 79 ? -21.359 -0.519 -3.023 1 98.56 79 ILE A C 1
ATOM 615 O O . ILE A 1 79 ? -21.562 -0.297 -4.219 1 98.56 79 ILE A O 1
ATOM 619 N N . SER A 1 80 ? -20.172 -0.786 -2.582 1 97.56 80 SER A N 1
ATOM 620 C CA . SER A 1 80 ? -18.984 -0.789 -3.428 1 97.56 80 SER A CA 1
ATOM 621 C C . SER A 1 80 ? -19.094 -1.855 -4.516 1 97.56 80 SER A C 1
ATOM 623 O O . SER A 1 80 ? -18.469 -1.734 -5.57 1 97.56 80 SER A O 1
ATOM 625 N N . CYS A 1 81 ? -19.875 -2.867 -4.34 1 96 81 CYS A N 1
ATOM 626 C CA . CYS A 1 81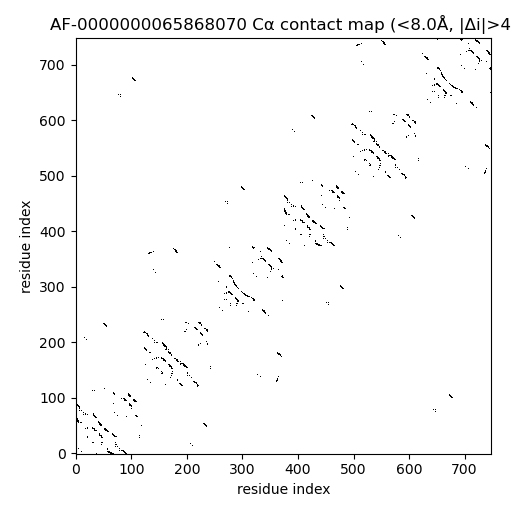 ? -19.969 -3.979 -5.277 1 96 81 CYS A CA 1
ATOM 627 C C . CYS A 1 81 ? -21.094 -3.76 -6.273 1 96 81 CYS A C 1
ATOM 629 O O . CYS A 1 81 ? -21.234 -4.512 -7.242 1 96 81 CYS A O 1
ATOM 631 N N . LEU A 1 82 ? -21.875 -2.789 -6.078 1 97.56 82 LEU A N 1
ATOM 632 C CA . LEU A 1 82 ? -23.047 -2.559 -6.922 1 97.56 82 LEU A CA 1
ATOM 633 C C . LEU A 1 82 ? -22.672 -1.735 -8.148 1 97.56 82 LEU A C 1
ATOM 635 O O . LEU A 1 82 ? -21.578 -1.176 -8.219 1 97.56 82 LEU A O 1
ATOM 639 N N . LYS A 1 83 ? -23.578 -1.737 -9.133 1 96.5 83 LYS A N 1
ATOM 640 C CA . LYS A 1 83 ? -23.359 -1.021 -10.383 1 96.5 83 LYS A CA 1
ATOM 641 C C . LYS A 1 83 ? -23.625 0.474 -10.219 1 96.5 83 LYS A C 1
ATOM 643 O O . LYS A 1 83 ? -24.297 0.888 -9.273 1 96.5 83 LYS A O 1
ATOM 648 N N . ASP A 1 84 ? -23.016 1.166 -11.117 1 97.12 84 ASP A N 1
ATOM 649 C CA . ASP A 1 84 ? -23.203 2.613 -11.094 1 97.12 84 ASP A CA 1
ATOM 650 C C . ASP A 1 84 ? -24.594 2.994 -11.562 1 97.12 84 ASP A C 1
ATOM 652 O O . ASP A 1 84 ? -24.781 3.432 -12.703 1 97.12 84 ASP A O 1
ATOM 656 N N . SER A 1 85 ? -25.547 2.822 -10.82 1 97.06 85 SER A N 1
ATOM 657 C CA . SER A 1 85 ? -26.953 3.141 -11.039 1 97.06 85 SER A CA 1
ATOM 658 C C . SER A 1 85 ? -27.672 3.414 -9.719 1 97.06 85 SER A C 1
ATOM 660 O O . SER A 1 85 ? -27.047 3.414 -8.656 1 97.06 85 SER A O 1
ATOM 662 N N . ASN A 1 86 ? -28.922 3.699 -9.727 1 98 86 ASN A N 1
ATOM 663 C CA . ASN A 1 86 ? -29.688 4.039 -8.523 1 98 86 ASN A CA 1
ATOM 664 C C . ASN A 1 86 ? -29.859 2.828 -7.609 1 98 86 ASN A C 1
ATOM 666 O O . ASN A 1 86 ? -30 1.699 -8.086 1 98 86 ASN A O 1
ATOM 670 N N . ILE A 1 87 ? -29.875 3.096 -6.371 1 98.62 87 ILE A N 1
ATOM 671 C CA . ILE A 1 87 ? -30.078 2.102 -5.324 1 98.62 87 ILE A CA 1
ATOM 672 C C . ILE A 1 87 ? -31.328 2.441 -4.516 1 98.62 87 ILE A C 1
ATOM 674 O O . ILE A 1 87 ? -31.562 3.605 -4.188 1 98.62 87 ILE A O 1
ATOM 678 N N . VAL A 1 88 ? -32.062 1.477 -4.191 1 98.75 88 VAL A N 1
ATOM 679 C CA . VAL A 1 88 ? -33.25 1.68 -3.344 1 98.75 88 VAL A CA 1
ATOM 680 C C . VAL A 1 88 ? -32.938 1.27 -1.908 1 98.75 88 VAL A C 1
ATOM 682 O O . VAL A 1 88 ? -32.406 0.171 -1.669 1 98.75 88 VAL A O 1
ATOM 685 N N . LEU A 1 89 ? -33.156 2.113 -0.961 1 98.75 89 LEU A N 1
ATOM 686 C CA . LEU A 1 89 ? -33.062 1.849 0.47 1 98.75 89 LEU A CA 1
ATOM 687 C C . LEU A 1 89 ? -34.438 1.856 1.111 1 98.75 89 LEU A C 1
ATOM 689 O O . LEU A 1 89 ? -35.219 2.807 0.936 1 98.75 89 LEU A O 1
ATOM 693 N N . GLU A 1 90 ? -34.688 0.772 1.836 1 98.56 90 GLU A N 1
ATOM 694 C CA . GLU A 1 90 ? -36.031 0.661 2.447 1 98.56 90 GLU A CA 1
ATOM 695 C C . GLU A 1 90 ? -35.938 0.052 3.844 1 98.56 90 GLU A C 1
ATOM 697 O O . GLU A 1 90 ? -35.281 -0.981 4.035 1 98.56 90 GLU A O 1
ATOM 702 N N . THR A 1 91 ? -36.562 0.689 4.828 1 97.81 91 THR A N 1
ATOM 703 C CA . THR A 1 91 ? -36.688 0.087 6.152 1 97.81 91 THR A CA 1
ATOM 704 C C . THR A 1 91 ? -37.938 -0.801 6.23 1 97.81 91 THR A C 1
ATOM 706 O O . THR A 1 91 ? -39.031 -0.386 5.84 1 97.81 91 THR A O 1
ATOM 709 N N . LYS A 1 92 ? -37.688 -1.997 6.566 1 94.5 92 LYS A N 1
ATOM 710 C CA . LYS A 1 92 ? -38.75 -2.973 6.793 1 94.5 92 LYS A CA 1
ATOM 711 C C . LYS A 1 92 ? -38.594 -3.658 8.148 1 94.5 92 LYS A C 1
ATOM 713 O O . LYS A 1 92 ? -37.656 -4.453 8.336 1 94.5 92 LYS A O 1
ATOM 718 N N . ASP A 1 93 ? -39.562 -3.332 9.117 1 89.5 93 ASP A N 1
ATOM 719 C CA . ASP A 1 93 ? -39.469 -3.859 10.477 1 89.5 93 ASP A CA 1
ATOM 720 C C . ASP A 1 93 ? -38.125 -3.475 11.125 1 89.5 93 ASP A C 1
ATOM 722 O O . ASP A 1 93 ? -37.812 -2.291 11.266 1 89.5 93 ASP A O 1
ATOM 726 N N . ASP A 1 94 ? -37.344 -4.332 11.492 1 92.31 94 ASP A N 1
ATOM 727 C CA . ASP A 1 94 ? -36.094 -4.027 12.195 1 92.31 94 ASP A CA 1
ATOM 728 C C . ASP A 1 94 ? -34.875 -4.246 11.289 1 92.31 94 ASP A C 1
ATOM 730 O O . ASP A 1 94 ? -33.781 -4.52 11.766 1 92.31 94 ASP A O 1
ATOM 734 N N . SER A 1 95 ? -35.219 -4.062 9.922 1 96 95 SER A N 1
ATOM 735 C CA . SER A 1 95 ? -34.125 -4.289 8.977 1 96 95 SER A CA 1
ATOM 736 C C . SER A 1 95 ? -34.062 -3.184 7.926 1 96 95 SER A C 1
ATOM 738 O O . SER A 1 95 ? -35.094 -2.52 7.66 1 96 95 SER A O 1
ATOM 740 N N . LEU A 1 96 ? -32.906 -2.961 7.426 1 97.44 96 LEU A N 1
ATOM 741 C CA . LEU A 1 96 ? -32.719 -2.131 6.238 1 97.44 96 LEU A CA 1
ATOM 742 C C . LEU A 1 96 ? -32.5 -2.994 5.004 1 97.44 96 LEU A C 1
ATOM 744 O O . LEU A 1 96 ? -31.625 -3.873 5.004 1 97.44 96 LEU A O 1
ATOM 748 N N . VAL A 1 97 ? -33.281 -2.74 4.016 1 98.12 97 VAL A N 1
ATOM 749 C CA . VAL A 1 97 ? -33.188 -3.482 2.762 1 98.12 97 VAL A CA 1
ATOM 750 C C . VAL A 1 97 ? -32.562 -2.6 1.686 1 98.12 97 VAL A C 1
ATOM 752 O O . VAL A 1 97 ? -32.938 -1.447 1.507 1 98.12 97 VAL A O 1
ATOM 755 N N . ILE A 1 98 ? -31.562 -3.082 1.015 1 98.5 98 ILE A N 1
ATOM 756 C CA . ILE A 1 98 ? -30.891 -2.436 -0.099 1 98.5 98 ILE A CA 1
ATOM 757 C C . ILE A 1 98 ? -31.172 -3.199 -1.392 1 98.5 98 ILE A C 1
ATOM 759 O O . ILE A 1 98 ? -30.953 -4.41 -1.463 1 98.5 98 ILE A O 1
ATOM 763 N N . LYS A 1 99 ? -31.578 -2.502 -2.439 1 98.31 99 LYS A N 1
ATOM 764 C CA . LYS A 1 99 ? -31.938 -3.197 -3.67 1 98.31 99 LYS A CA 1
ATOM 765 C C . LYS A 1 99 ? -31.359 -2.5 -4.891 1 98.31 99 LYS A C 1
ATOM 767 O O . LYS A 1 99 ? -31.328 -1.27 -4.957 1 98.31 99 LYS A O 1
ATOM 772 N N . GLN A 1 100 ? -30.938 -3.23 -5.816 1 97.75 100 GLN A N 1
ATOM 773 C CA . GLN A 1 100 ? -30.547 -2.812 -7.164 1 97.75 100 GLN A CA 1
ATOM 774 C C . GLN A 1 100 ? -30.781 -3.938 -8.172 1 97.75 100 GLN A C 1
ATOM 776 O O . GLN A 1 100 ? -30.156 -4.996 -8.07 1 97.75 100 GLN A O 1
ATOM 781 N N . ASN A 1 101 ? -31.625 -3.729 -9.172 1 94.75 101 ASN A N 1
ATOM 782 C CA . ASN A 1 101 ? -31.953 -4.742 -10.164 1 94.75 101 ASN A CA 1
ATOM 783 C C . ASN A 1 101 ? -32.375 -6.059 -9.508 1 94.75 101 ASN A C 1
ATOM 785 O O . ASN A 1 101 ? -33.344 -6.113 -8.781 1 94.75 101 ASN A O 1
ATOM 789 N N . LYS A 1 102 ? -31.531 -7.137 -9.672 1 95.25 102 LYS A N 1
ATOM 790 C CA . LYS A 1 102 ? -31.891 -8.453 -9.156 1 95.25 102 LYS A CA 1
ATOM 791 C C . LYS A 1 102 ? -31.219 -8.719 -7.812 1 95.25 102 LYS A C 1
ATOM 793 O O . LYS A 1 102 ? -31.359 -9.805 -7.246 1 95.25 102 LYS A O 1
ATOM 798 N N . SER A 1 103 ? -30.562 -7.754 -7.27 1 96.94 103 SER A N 1
ATOM 799 C CA . SER A 1 103 ? -29.828 -7.93 -6.031 1 96.94 103 SER A CA 1
ATOM 800 C C . SER A 1 103 ? -30.547 -7.301 -4.852 1 96.94 103 SER A C 1
ATOM 802 O O . SER A 1 103 ? -31.172 -6.242 -4.988 1 96.94 103 SER A O 1
ATOM 804 N N . SER A 1 104 ? -30.469 -7.934 -3.75 1 97.31 104 SER A N 1
ATOM 805 C CA . SER A 1 104 ? -31.094 -7.441 -2.523 1 97.31 104 SER A CA 1
ATOM 806 C C . SER A 1 104 ? -30.266 -7.828 -1.297 1 97.31 104 SER A C 1
ATOM 808 O O . SER A 1 104 ? -29.75 -8.945 -1.216 1 97.31 104 SER A O 1
ATOM 810 N N . PHE A 1 105 ? -30.219 -6.965 -0.403 1 96.88 105 PHE A N 1
ATOM 811 C CA . PHE A 1 105 ? -29.531 -7.156 0.867 1 96.88 105 PHE A CA 1
ATOM 812 C C . PHE A 1 105 ? -30.422 -6.75 2.035 1 96.88 105 PHE A C 1
ATOM 814 O O . PHE A 1 105 ? -31.172 -5.781 1.936 1 96.88 105 PHE A O 1
ATOM 821 N N . LYS A 1 106 ? -30.344 -7.426 3.045 1 96.12 106 LYS A N 1
ATOM 822 C CA . LYS A 1 106 ? -31.078 -7.129 4.27 1 96.12 106 LYS A CA 1
ATOM 823 C C . LYS A 1 106 ? -30.172 -7.199 5.492 1 96.12 106 LYS A C 1
ATOM 825 O O . LYS A 1 106 ? -29.5 -8.211 5.723 1 96.12 106 LYS A O 1
ATOM 830 N N . LEU A 1 107 ? -30.125 -6.176 6.254 1 95.06 107 LEU A N 1
ATOM 831 C CA . LEU A 1 107 ? -29.328 -6.113 7.473 1 95.06 107 LEU A CA 1
ATOM 832 C C . LEU A 1 107 ? -30.172 -5.637 8.656 1 95.06 107 LEU A C 1
ATOM 834 O O . LEU A 1 107 ? -31.062 -4.809 8.484 1 95.06 107 LEU A O 1
ATOM 838 N N . PRO A 1 108 ? -29.828 -6.109 9.82 1 94.44 108 PRO A N 1
ATOM 839 C CA . PRO A 1 108 ? -30.562 -5.625 10.992 1 94.44 108 PRO A CA 1
ATOM 840 C C . PRO A 1 108 ? -30.203 -4.18 11.352 1 94.44 108 PRO A C 1
ATOM 842 O O . PRO A 1 108 ? -29.094 -3.723 11.07 1 94.44 108 PRO A O 1
ATOM 845 N N . MET A 1 109 ? -31.172 -3.518 11.938 1 95.62 109 MET A N 1
ATOM 846 C CA . MET A 1 109 ? -30.969 -2.145 12.391 1 95.62 109 MET A CA 1
ATOM 847 C C . MET A 1 109 ? -30.938 -2.076 13.914 1 95.62 109 MET A C 1
ATOM 849 O O . MET A 1 109 ? -31.609 -2.852 14.594 1 95.62 109 MET A O 1
ATOM 853 N N . PHE A 1 110 ? -30.219 -1.198 14.461 1 95.06 110 PHE A N 1
ATOM 854 C CA . PHE A 1 110 ? -30.406 -0.736 15.828 1 95.06 110 PHE A CA 1
ATOM 855 C C . PHE A 1 110 ? -31.484 0.337 15.898 1 95.06 110 PHE A C 1
ATOM 857 O O . PHE A 1 110 ? -31.859 0.92 14.875 1 95.06 110 PHE A O 1
ATOM 864 N N . ASP A 1 111 ? -31.938 0.529 17.047 1 95.06 111 ASP A N 1
ATOM 865 C CA . ASP A 1 111 ? -32.875 1.629 17.281 1 95.06 111 ASP A CA 1
ATOM 866 C C . ASP A 1 111 ? -32.188 2.977 17 1 95.06 111 ASP A C 1
ATOM 868 O O . ASP A 1 111 ? -31.25 3.363 17.703 1 95.06 111 ASP A O 1
ATOM 872 N N . ALA A 1 112 ? -32.719 3.6 16.016 1 94.38 112 ALA A N 1
ATOM 873 C CA . ALA A 1 112 ? -32.125 4.867 15.586 1 94.38 112 ALA A CA 1
ATOM 874 C C . ALA A 1 112 ? -32.219 5.914 16.688 1 94.38 112 ALA A C 1
ATOM 876 O O . ALA A 1 112 ? -31.391 6.824 16.75 1 94.38 112 ALA A O 1
ATOM 877 N N . ASP A 1 113 ? -33.125 5.785 17.547 1 93.75 113 ASP A N 1
ATOM 878 C CA . ASP A 1 113 ? -33.344 6.738 18.625 1 93.75 113 ASP A CA 1
ATOM 879 C C . ASP A 1 113 ? -32.219 6.652 19.656 1 93.75 113 ASP A C 1
ATOM 881 O O . ASP A 1 113 ? -32.031 7.57 20.453 1 93.75 113 ASP A O 1
ATOM 885 N N . GLU A 1 114 ? -31.578 5.562 19.625 1 94.38 114 GLU A N 1
ATOM 886 C CA . GLU A 1 114 ? -30.5 5.355 20.578 1 94.38 114 GLU A CA 1
ATOM 887 C C . GLU A 1 114 ? -29.188 5.934 20.047 1 94.38 114 GLU A C 1
ATOM 889 O O . GLU A 1 114 ? -28.188 5.977 20.781 1 94.38 114 GLU A O 1
ATOM 894 N N . PHE A 1 115 ? -29.219 6.312 18.875 1 95.44 115 PHE A N 1
ATOM 895 C CA . PHE A 1 115 ? -28.016 6.906 18.312 1 95.44 115 PHE A CA 1
ATOM 896 C C . PHE A 1 115 ? -27.75 8.273 18.922 1 95.44 115 PHE A C 1
ATOM 898 O O . PHE A 1 115 ? -28.641 9.109 19 1 95.44 115 PHE A O 1
ATOM 905 N N . PRO A 1 116 ? -26.594 8.508 19.344 1 93.06 116 PRO A N 1
ATOM 906 C CA . PRO A 1 116 ? -26.297 9.781 20 1 93.06 116 PRO A CA 1
ATOM 907 C C . PRO A 1 116 ? -26.484 10.984 19.078 1 93.06 116 PRO A C 1
ATOM 909 O O . PRO A 1 116 ? -26.172 10.906 17.891 1 93.06 116 PRO A O 1
ATOM 912 N N . GLU A 1 117 ? -26.938 12.016 19.625 1 93 117 GLU A N 1
ATOM 913 C CA . GLU A 1 117 ? -27.078 13.25 18.859 1 93 117 GLU A CA 1
ATOM 914 C C . GLU A 1 117 ? -25.734 13.945 18.672 1 93 117 GLU A C 1
ATOM 916 O O . GLU A 1 117 ? -24.844 13.828 19.531 1 93 117 GLU A O 1
ATOM 921 N N . PHE A 1 118 ? -25.688 14.633 17.625 1 95.06 118 PHE A N 1
ATOM 922 C CA . PHE A 1 118 ? -24.516 15.477 17.422 1 95.06 118 PHE A CA 1
ATOM 923 C C . PHE A 1 118 ? -24.516 16.656 18.391 1 95.06 118 PHE A C 1
ATOM 925 O O . PHE A 1 118 ? -25.578 17.25 18.641 1 95.06 118 PHE A O 1
ATOM 932 N N . PRO A 1 119 ? -23.422 17.031 18.844 1 95 119 PRO A N 1
ATOM 933 C CA . PRO A 1 119 ? -23.391 18.094 19.859 1 95 119 PRO A CA 1
ATOM 934 C C . PRO A 1 119 ? -23.672 19.469 19.281 1 95 119 PRO A C 1
ATOM 936 O O . PRO A 1 119 ? -23.312 19.766 18.125 1 95 119 PRO A O 1
ATOM 939 N N . VAL A 1 120 ? -24.375 20.234 20.047 1 95.31 120 VAL A N 1
ATOM 940 C CA . VAL A 1 120 ? -24.562 21.672 19.828 1 95.31 120 VAL A CA 1
ATOM 941 C C . VAL A 1 120 ? -23.766 22.453 20.859 1 95.31 120 VAL A C 1
ATOM 943 O O . VAL A 1 120 ? -23.875 22.203 22.062 1 95.31 120 VAL A O 1
ATOM 946 N N . ILE A 1 121 ? -23.016 23.375 20.344 1 97.25 121 ILE A N 1
ATOM 947 C CA . ILE A 1 121 ? -22.156 24.047 21.312 1 97.25 121 ILE A CA 1
ATOM 948 C C . ILE A 1 121 ? -22.422 25.562 21.281 1 97.25 121 ILE A C 1
ATOM 950 O O . ILE A 1 121 ? -22.922 26.078 20.281 1 97.25 121 ILE A O 1
ATOM 954 N N . ASP A 1 122 ? -22.172 26.141 22.453 1 97.69 122 ASP A N 1
ATOM 955 C CA . ASP A 1 122 ? -22.031 27.594 22.547 1 97.69 122 ASP A CA 1
ATOM 956 C C . ASP A 1 122 ? -20.578 28.016 22.375 1 97.69 122 ASP A C 1
ATOM 958 O O . ASP A 1 122 ? -19.781 27.906 23.312 1 97.69 122 ASP A O 1
ATOM 962 N N . PRO A 1 123 ? -20.281 28.516 21.203 1 97.81 123 PRO A N 1
ATOM 963 C CA . PRO A 1 123 ? -18.859 28.688 20.891 1 97.81 123 PRO A CA 1
ATOM 964 C C . PRO A 1 123 ? -18.203 29.797 21.719 1 97.81 123 PRO A C 1
ATOM 966 O O . PRO A 1 123 ? -18.797 30.859 21.906 1 97.81 123 PRO A O 1
ATOM 969 N N . LYS A 1 124 ? -17.109 29.531 22.234 1 98.31 124 LYS A N 1
ATOM 970 C CA . LYS A 1 124 ? -16.234 30.547 22.828 1 98.31 124 LYS A CA 1
ATOM 971 C C . LYS A 1 124 ? -15.414 31.25 21.75 1 98.31 124 LYS A C 1
ATOM 973 O O . LYS A 1 124 ? -14.969 32.375 21.938 1 98.31 124 LYS A O 1
ATOM 978 N N . VAL A 1 125 ? -15.219 30.562 20.625 1 98.12 125 VAL A N 1
ATOM 979 C CA . VAL A 1 125 ? -14.508 31.141 19.484 1 98.12 125 VAL A CA 1
ATOM 980 C C . VAL A 1 125 ? -15.094 30.625 18.188 1 98.12 125 VAL A C 1
ATOM 982 O O . VAL A 1 125 ? -15.516 29.469 18.094 1 98.12 125 VAL A O 1
ATOM 985 N N . SER A 1 126 ? -15.133 31.438 17.156 1 97.44 126 SER A N 1
ATOM 986 C CA . SER A 1 126 ? -15.609 31.078 15.828 1 97.44 126 SER A CA 1
ATOM 987 C C . SER A 1 126 ? -14.82 31.797 14.734 1 97.44 126 SER A C 1
ATOM 989 O O . SER A 1 126 ? -14.367 32.938 14.938 1 97.44 126 SER A O 1
ATOM 991 N N . LEU A 1 127 ? -14.617 31.109 13.68 1 94.5 127 LEU A N 1
ATOM 992 C CA . LEU A 1 127 ? -13.938 31.641 12.508 1 94.5 127 LEU A CA 1
ATOM 993 C C . LEU A 1 127 ? -14.633 31.188 11.227 1 94.5 127 LEU A C 1
ATOM 995 O O . LEU A 1 127 ? -15.133 30.062 11.148 1 94.5 127 LEU A O 1
ATOM 999 N N . GLU A 1 128 ? -14.703 32.094 10.289 1 92.06 128 GLU A N 1
ATOM 1000 C CA . GLU A 1 128 ? -15.148 31.766 8.938 1 92.06 128 GLU A CA 1
ATOM 1001 C C . GLU A 1 128 ? -13.969 31.672 7.973 1 92.06 128 GLU A C 1
ATOM 1003 O O . GLU A 1 128 ? -13.188 32.625 7.848 1 92.06 128 GLU A O 1
ATOM 1008 N N . ILE A 1 129 ? -13.867 30.594 7.367 1 89.5 129 ILE A N 1
ATOM 1009 C CA . ILE A 1 129 ? -12.734 30.328 6.484 1 89.5 129 ILE A CA 1
ATOM 1010 C C . ILE A 1 129 ? -13.203 30.328 5.031 1 89.5 129 ILE A C 1
ATOM 1012 O O . ILE A 1 129 ? -13.984 29.469 4.629 1 89.5 129 ILE A O 1
ATOM 1016 N N . ASN A 1 130 ? -12.703 31.219 4.219 1 88.06 130 ASN A N 1
ATOM 1017 C CA . ASN A 1 130 ? -13.172 31.344 2.84 1 88.06 130 ASN A CA 1
ATOM 1018 C C . ASN A 1 130 ? -12.078 30.938 1.846 1 88.06 130 ASN A C 1
ATOM 1020 O O . ASN A 1 130 ? -12.328 30.875 0.64 1 88.06 130 ASN A O 1
ATOM 1024 N N . ALA A 1 131 ? -10.852 30.812 2.363 1 83.56 131 ALA A N 1
ATOM 1025 C CA . ALA A 1 131 ? -9.719 30.422 1.529 1 83.56 131 ALA A CA 1
ATOM 1026 C C . ALA A 1 131 ? -8.969 29.25 2.133 1 83.56 131 ALA A C 1
ATOM 1028 O O . ALA A 1 131 ? -9.164 28.906 3.301 1 83.56 131 ALA A O 1
ATOM 1029 N N . PRO A 1 132 ? -8.109 28.609 1.332 1 89.75 132 PRO A N 1
ATOM 1030 C CA . PRO A 1 132 ? -7.508 27.344 1.789 1 89.75 132 PRO A CA 1
ATOM 1031 C C . PRO A 1 132 ? -6.309 27.562 2.709 1 89.75 132 PRO A C 1
ATOM 1033 O O . PRO A 1 132 ? -5.543 26.641 2.967 1 89.75 132 PRO A O 1
ATOM 1036 N N . PHE A 1 133 ? -6.18 28.688 3.34 1 88.75 133 PHE A N 1
ATOM 1037 C CA . PHE A 1 133 ? -4.996 29 4.129 1 88.75 133 PHE A CA 1
ATOM 1038 C C . PHE A 1 133 ? -4.906 28.094 5.352 1 88.75 133 PHE A C 1
ATOM 1040 O O . PHE A 1 133 ? -3.82 27.641 5.707 1 88.75 133 PHE A O 1
ATOM 1047 N N . LEU A 1 134 ? -6.043 27.906 5.953 1 92.94 134 LEU A N 1
ATOM 1048 C CA . LEU A 1 134 ? -6.02 27.094 7.164 1 92.94 134 LEU A CA 1
ATOM 1049 C C . LEU A 1 134 ? -5.688 25.641 6.836 1 92.94 134 LEU A C 1
ATOM 1051 O O . LEU A 1 134 ? -4.871 25.016 7.52 1 92.94 134 LEU A O 1
ATOM 1055 N N . VAL A 1 135 ? -6.25 25.141 5.824 1 94 135 VAL A N 1
ATOM 1056 C CA . VAL A 1 135 ? -5.996 23.766 5.41 1 94 135 VAL A CA 1
ATOM 1057 C C . VAL A 1 135 ? -4.543 23.609 4.969 1 94 135 VAL A C 1
ATOM 1059 O O . VAL A 1 135 ? -3.906 22.594 5.242 1 94 135 VAL A O 1
ATOM 1062 N N . ASP A 1 136 ? -4.066 24.625 4.281 1 94.12 136 ASP A N 1
ATOM 1063 C CA . ASP A 1 136 ? -2.658 24.609 3.898 1 94.12 136 ASP A CA 1
ATOM 1064 C C . ASP A 1 136 ? -1.754 24.547 5.125 1 94.12 136 ASP A C 1
ATOM 1066 O O . ASP A 1 136 ? -0.79 23.781 5.16 1 94.12 136 ASP A O 1
ATOM 1070 N N . ALA A 1 137 ? -2.08 25.328 6.121 1 95.25 137 ALA A N 1
ATOM 1071 C CA . ALA A 1 137 ? -1.319 25.328 7.367 1 95.25 137 ALA A CA 1
ATOM 1072 C C . ALA A 1 137 ? -1.357 23.938 8.016 1 95.25 137 ALA A C 1
ATOM 1074 O O . ALA A 1 137 ? -0.321 23.406 8.422 1 95.25 137 ALA A O 1
ATOM 1075 N N . PHE A 1 138 ? -2.539 23.375 8.062 1 96.75 138 PHE A N 1
ATOM 1076 C CA . PHE A 1 138 ? -2.705 22.047 8.648 1 96.75 138 PHE A CA 1
ATOM 1077 C C . PHE A 1 138 ? -1.858 21.016 7.914 1 96.75 138 PHE A C 1
ATOM 1079 O O . PHE A 1 138 ? -1.19 20.188 8.539 1 96.75 138 PHE A O 1
ATOM 1086 N N . LYS A 1 139 ? -1.902 21.094 6.652 1 96.62 139 LYS A N 1
ATOM 1087 C CA . LYS A 1 139 ? -1.168 20.141 5.816 1 96.62 139 LYS A CA 1
ATOM 1088 C C . LYS A 1 139 ? 0.331 20.219 6.094 1 96.62 139 LYS A C 1
ATOM 1090 O O . LYS A 1 139 ? 1.007 19.188 6.148 1 96.62 139 LYS A O 1
ATOM 1095 N N . LYS A 1 140 ? 0.807 21.359 6.246 1 96.25 140 LYS A N 1
ATOM 1096 C CA . LYS A 1 140 ? 2.238 21.594 6.422 1 96.25 140 LYS A CA 1
ATOM 1097 C C . LYS A 1 140 ? 2.682 21.234 7.84 1 96.25 140 LYS A C 1
ATOM 1099 O O . LYS A 1 140 ? 3.834 20.859 8.055 1 96.25 140 LYS A O 1
ATOM 1104 N N . ILE A 1 141 ? 1.771 21.281 8.797 1 97.12 141 ILE A N 1
ATOM 1105 C CA . ILE A 1 141 ? 2.148 21.125 10.195 1 97.12 141 ILE A CA 1
ATOM 1106 C C . ILE A 1 141 ? 1.867 19.688 10.648 1 97.12 141 ILE A C 1
ATOM 1108 O O . ILE A 1 141 ? 2.545 19.172 11.539 1 97.12 141 ILE A O 1
ATOM 1112 N N . ALA A 1 142 ? 0.988 19 10.008 1 97.69 142 ALA A N 1
ATOM 1113 C CA . ALA A 1 142 ? 0.548 17.656 10.414 1 97.69 142 ALA A CA 1
ATOM 1114 C C . ALA A 1 142 ? 1.732 16.703 10.539 1 97.69 142 ALA A C 1
ATOM 1116 O O . ALA A 1 142 ? 1.82 15.945 11.508 1 97.69 142 ALA A O 1
ATOM 1117 N N . PRO A 1 143 ? 2.684 16.797 9.641 1 96.94 143 PRO A N 1
ATOM 1118 C CA . PRO A 1 143 ? 3.768 15.812 9.688 1 96.94 143 PRO A CA 1
ATOM 1119 C C . PRO A 1 143 ? 4.613 15.922 10.953 1 96.94 143 PRO A C 1
ATOM 1121 O O . PRO A 1 143 ? 5.273 14.961 11.344 1 96.94 143 PRO A O 1
ATOM 1124 N N . VAL A 1 144 ? 4.648 17 11.656 1 97.25 144 VAL A N 1
ATOM 1125 C CA . VAL A 1 144 ? 5.539 17.219 12.797 1 97.25 144 VAL A CA 1
ATOM 1126 C C . VAL A 1 144 ? 4.848 16.766 14.078 1 97.25 144 VAL A C 1
ATOM 1128 O O . VAL A 1 144 ? 5.473 16.734 15.148 1 97.25 144 VAL A O 1
ATOM 1131 N N . ILE A 1 145 ? 3.613 16.375 14.008 1 97.81 145 ILE A N 1
ATOM 1132 C CA . ILE A 1 145 ? 2.861 15.953 15.188 1 97.81 145 ILE A CA 1
ATOM 1133 C C . ILE A 1 145 ? 2.887 14.43 15.289 1 97.81 145 ILE A C 1
ATOM 1135 O O . ILE A 1 145 ? 2.588 13.734 14.312 1 97.81 145 ILE A O 1
ATOM 1139 N N . GLU A 1 146 ? 3.266 13.953 16.406 1 94.75 146 GLU A N 1
ATOM 1140 C CA . GLU A 1 146 ? 3.217 12.523 16.672 1 94.75 146 GLU A CA 1
ATOM 1141 C C . GLU A 1 146 ? 1.916 12.125 17.359 1 94.75 146 GLU A C 1
ATOM 1143 O O . GLU A 1 146 ? 1.632 12.586 18.469 1 94.75 146 GLU A O 1
ATOM 1148 N N . GLN A 1 147 ? 1.277 11.25 16.766 1 88.44 147 GLN A N 1
ATOM 1149 C CA . GLN A 1 147 ? -0.021 10.844 17.281 1 88.44 147 GLN A CA 1
ATOM 1150 C C . GLN A 1 147 ? 0.133 10.086 18.609 1 88.44 147 GLN A C 1
ATOM 1152 O O . GLN A 1 147 ? -0.727 10.18 19.484 1 88.44 147 GLN A O 1
ATOM 1157 N N . THR A 1 148 ? 1.185 9.398 18.812 1 88 148 THR A N 1
ATOM 1158 C CA . THR A 1 148 ? 1.407 8.555 19.984 1 88 148 THR A CA 1
ATOM 1159 C C . THR A 1 148 ? 2.348 9.242 20.969 1 88 148 THR A C 1
ATOM 1161 O O . THR A 1 148 ? 3.041 8.578 21.75 1 88 148 THR A O 1
ATOM 1164 N N . SER A 1 149 ? 2.318 10.516 20.969 1 86.69 149 SER A N 1
ATOM 1165 C CA . SER A 1 149 ? 3.193 11.25 21.891 1 86.69 149 SER A CA 1
ATOM 1166 C C . SER A 1 149 ? 2.896 10.891 23.344 1 86.69 149 SER A C 1
ATOM 1168 O O . SER A 1 149 ? 1.736 10.703 23.719 1 86.69 149 SER A O 1
ATOM 1170 N N . HIS A 1 150 ? 3.943 10.82 24.125 1 89.19 150 HIS A N 1
ATOM 1171 C CA . HIS A 1 150 ? 3.795 10.555 25.562 1 89.19 150 HIS A CA 1
ATOM 1172 C C . HIS A 1 150 ? 3.1 11.711 26.266 1 89.19 150 HIS A C 1
ATOM 1174 O O . HIS A 1 150 ? 2.387 11.5 27.25 1 89.19 150 HIS A O 1
ATOM 1180 N N . LYS A 1 151 ? 3.371 12.859 25.797 1 93.31 151 LYS A N 1
ATOM 1181 C CA . LYS A 1 151 ? 2.627 14.023 26.266 1 93.31 151 LYS A CA 1
ATOM 1182 C C . LYS A 1 151 ? 1.382 14.258 25.422 1 93.31 151 LYS A C 1
ATOM 1184 O O . LYS A 1 151 ? 1.48 14.695 24.281 1 93.31 151 LYS A O 1
ATOM 1189 N N . ARG A 1 152 ? 0.296 14.078 26.016 1 94.88 152 ARG A N 1
ATOM 1190 C CA . ARG A 1 152 ? -0.972 14.078 25.281 1 94.88 152 ARG A CA 1
ATOM 1191 C C . ARG A 1 152 ? -1.198 15.414 24.578 1 94.88 152 ARG A C 1
ATOM 1193 O O . ARG A 1 152 ? -1.768 15.453 23.484 1 94.88 152 ARG A O 1
ATOM 1200 N N . GLU A 1 153 ? -0.8 16.516 25.219 1 97.06 153 GLU A N 1
ATOM 1201 C CA . GLU A 1 153 ? -0.999 17.859 24.672 1 97.06 153 GLU A CA 1
ATOM 1202 C C . GLU A 1 153 ? -0.26 18.031 23.344 1 97.06 153 GLU A C 1
ATOM 1204 O O . GLU A 1 153 ? -0.614 18.891 22.547 1 97.06 153 GLU A O 1
ATOM 1209 N N . LEU A 1 154 ? 0.748 17.156 23.141 1 97.75 154 LEU A N 1
ATOM 1210 C CA . LEU A 1 154 ? 1.565 17.312 21.938 1 97.75 154 LEU A CA 1
ATOM 1211 C C . LEU A 1 154 ? 1.061 16.406 20.828 1 97.75 154 LEU A C 1
ATOM 1213 O O . LEU A 1 154 ? 1.602 16.406 19.719 1 97.75 154 LEU A O 1
ATOM 1217 N N . ALA A 1 155 ? -0.001 15.664 21.078 1 98 155 ALA A N 1
ATOM 1218 C CA . ALA A 1 155 ? -0.578 14.758 20.094 1 98 155 ALA A CA 1
ATOM 1219 C C . ALA A 1 155 ? -1.574 15.477 19.188 1 98 155 ALA A C 1
ATOM 1221 O O . ALA A 1 155 ? -2.361 14.844 18.484 1 98 155 ALA A O 1
ATOM 1222 N N . GLY A 1 156 ? -1.564 16.797 19.203 1 98.31 156 GLY A N 1
ATOM 1223 C CA . GLY A 1 156 ? -2.441 17.625 18.375 1 98.31 156 GLY A CA 1
ATOM 1224 C C . GLY A 1 156 ? -1.812 18.938 17.984 1 98.31 156 GLY A C 1
ATOM 1225 O O . GLY A 1 156 ? -0.665 19.219 18.328 1 98.31 156 GLY A O 1
ATOM 1226 N N . VAL A 1 157 ? -2.512 19.672 17.234 1 98.38 157 VAL A N 1
ATOM 1227 C CA . VAL A 1 157 ? -2.078 21 16.781 1 98.38 157 VAL A CA 1
ATOM 1228 C C . VAL A 1 157 ? -2.635 22.062 17.719 1 98.38 157 VAL A C 1
ATOM 1230 O O . VAL A 1 157 ? -3.811 22.031 18.094 1 98.38 157 VAL A O 1
ATOM 1233 N N . LEU A 1 158 ? -1.827 22.984 18.156 1 98.44 158 LEU A N 1
ATOM 1234 C CA . LEU A 1 158 ? -2.26 24.141 18.953 1 98.44 158 LEU A CA 1
ATOM 1235 C C . LEU A 1 158 ? -2.828 25.234 18.047 1 98.44 158 LEU A C 1
ATOM 1237 O O . LEU A 1 158 ? -2.189 25.625 17.062 1 98.44 158 LEU A O 1
ATOM 1241 N N . MET A 1 159 ? -3.975 25.625 18.344 1 98 159 MET A N 1
ATOM 1242 C CA . MET A 1 159 ? -4.586 26.797 17.703 1 98 159 MET A CA 1
ATOM 1243 C C . MET A 1 159 ? -4.758 27.938 18.703 1 98 159 MET A C 1
ATOM 1245 O O . MET A 1 159 ? -5.48 27.797 19.688 1 98 159 MET A O 1
ATOM 1249 N N . GLN A 1 160 ? -4.098 28.984 18.453 1 97.38 160 GLN A N 1
ATOM 1250 C CA . GLN A 1 160 ? -4.207 30.172 19.312 1 97.38 160 GLN A CA 1
ATOM 1251 C C . GLN A 1 160 ? -4.883 31.312 18.578 1 97.38 160 GLN A C 1
ATOM 1253 O O . GLN A 1 160 ? -4.348 31.828 17.594 1 97.38 160 GLN A O 1
ATOM 1258 N N . PHE A 1 161 ? -5.98 31.75 19.109 1 97.06 161 PHE A N 1
ATOM 1259 C CA . PHE A 1 161 ? -6.797 32.812 18.5 1 97.06 161 PHE A CA 1
ATOM 1260 C C . PHE A 1 161 ? -6.586 34.125 19.219 1 97.06 161 PHE A C 1
ATOM 1262 O O . PHE A 1 161 ? -6.664 34.188 20.453 1 97.06 161 PHE A O 1
ATOM 1269 N N . ASN A 1 162 ? -6.312 35.125 18.438 1 96.19 162 ASN A N 1
ATOM 1270 C CA . ASN A 1 162 ? -6.238 36.469 18.938 1 96.19 162 ASN A CA 1
ATOM 1271 C C . ASN A 1 162 ? -7.305 37.375 18.312 1 96.19 162 ASN A C 1
ATOM 1273 O O . ASN A 1 162 ? -7.195 37.75 17.141 1 96.19 162 ASN A O 1
ATOM 1277 N N . GLN A 1 163 ? -8.312 37.75 19.047 1 95.12 163 GLN A N 1
ATOM 1278 C CA . GLN A 1 163 ? -9.438 38.531 18.516 1 95.12 163 GLN A CA 1
ATOM 1279 C C . GLN A 1 163 ? -9.023 39.969 18.219 1 95.12 163 GLN A C 1
ATOM 1281 O O . GLN A 1 163 ? -9.477 40.562 17.219 1 95.12 163 GLN A O 1
ATOM 1286 N N . LYS A 1 164 ? -8.203 40.5 19.078 1 95.25 164 LYS A N 1
ATOM 1287 C CA . LYS A 1 164 ? -7.781 41.906 18.938 1 95.25 164 LYS A CA 1
ATOM 1288 C C . LYS A 1 164 ? -7.027 42.125 17.625 1 95.25 164 LYS A C 1
ATOM 1290 O O . LYS A 1 164 ? -7.324 43.031 16.875 1 95.25 164 LYS A O 1
ATOM 1295 N N . HIS A 1 165 ? -6.168 41.25 17.359 1 93.88 165 HIS A N 1
ATOM 1296 C CA . HIS A 1 165 ? -5.301 41.406 16.203 1 93.88 165 HIS A CA 1
ATOM 1297 C C . HIS A 1 165 ? -5.809 40.594 15.008 1 93.88 165 HIS A C 1
ATOM 1299 O O . HIS A 1 165 ? -5.238 40.688 13.914 1 93.88 165 HIS A O 1
ATOM 1305 N N . GLN A 1 166 ? -6.84 39.781 15.227 1 94 166 GLN A N 1
ATOM 1306 C CA . GLN A 1 166 ? -7.43 38.938 14.188 1 94 166 GLN A CA 1
ATOM 1307 C C . GLN A 1 166 ? -6.379 38.031 13.555 1 94 166 GLN A C 1
ATOM 1309 O O . GLN A 1 166 ? -6.262 37.969 12.328 1 94 166 GLN A O 1
ATOM 1314 N N . THR A 1 167 ? -5.629 37.375 14.422 1 93.31 167 THR A N 1
ATOM 1315 C CA . THR A 1 167 ? -4.602 36.438 13.992 1 93.31 167 THR A CA 1
ATOM 1316 C C . THR A 1 167 ? -4.84 35.031 14.594 1 93.31 167 THR A C 1
ATOM 1318 O O . THR A 1 167 ? -5.398 34.938 15.688 1 93.31 167 THR A O 1
ATOM 1321 N N . LEU A 1 168 ? -4.488 34.062 13.859 1 96 168 LEU A N 1
ATOM 1322 C CA . LEU A 1 168 ? -4.531 32.688 14.305 1 96 168 LEU A CA 1
ATOM 1323 C C . LEU A 1 168 ? -3.156 32.031 14.188 1 96 168 LEU A C 1
ATOM 1325 O O . LEU A 1 168 ? -2.613 31.906 13.086 1 96 168 LEU A O 1
ATOM 1329 N N . SER A 1 169 ? -2.598 31.625 15.312 1 96 169 SER A N 1
ATOM 1330 C CA . SER A 1 169 ? -1.366 30.844 15.312 1 96 169 SER A CA 1
ATOM 1331 C C . SER A 1 169 ? -1.663 29.344 15.312 1 96 169 SER A C 1
ATOM 1333 O O . SER A 1 169 ? -2.523 28.875 16.062 1 96 169 SER A O 1
ATOM 1335 N N . VAL A 1 170 ? -1.041 28.672 14.461 1 97.31 170 VAL A N 1
ATOM 1336 C CA . VAL A 1 170 ? -1.118 27.219 14.375 1 97.31 170 VAL A CA 1
ATOM 1337 C C . VAL A 1 170 ? 0.261 26.609 14.625 1 97.31 170 VAL A C 1
ATOM 1339 O O . VAL A 1 170 ? 1.234 26.969 13.961 1 97.31 170 VAL A O 1
ATOM 1342 N N . VAL A 1 171 ? 0.353 25.625 15.609 1 97.81 171 VAL A N 1
ATOM 1343 C CA . VAL A 1 171 ? 1.653 25.156 16.078 1 97.81 171 VAL A CA 1
ATOM 1344 C C . VAL A 1 171 ? 1.617 23.641 16.266 1 97.81 171 VAL A C 1
ATOM 1346 O O . VAL A 1 171 ? 0.641 23.094 16.781 1 97.81 171 VAL A O 1
ATOM 1349 N N . GLY A 1 172 ? 2.627 22.938 15.82 1 97.94 172 GLY A N 1
ATOM 1350 C CA . GLY A 1 172 ? 2.832 21.516 16.062 1 97.94 172 GLY A CA 1
ATOM 1351 C C . GLY A 1 172 ? 4.27 21.172 16.391 1 97.94 172 GLY A C 1
ATOM 1352 O O . GLY A 1 172 ? 5.199 21.844 15.945 1 97.94 172 GLY A O 1
ATOM 1353 N N . THR A 1 173 ? 4.438 20.078 17.203 1 97.38 173 THR A N 1
ATOM 1354 C CA . THR A 1 173 ? 5.793 19.688 17.578 1 97.38 173 THR A CA 1
ATOM 1355 C C . THR A 1 173 ? 5.844 18.219 17.953 1 97.38 173 THR A C 1
ATOM 1357 O O . THR A 1 173 ? 4.836 17.641 18.359 1 97.38 173 THR A O 1
ATOM 1360 N N . ASP A 1 174 ? 6.969 17.625 17.734 1 96.12 174 ASP A N 1
ATOM 1361 C CA . ASP A 1 174 ? 7.289 16.297 18.266 1 96.12 174 ASP A CA 1
ATOM 1362 C C . ASP A 1 174 ? 8.43 16.375 19.281 1 96.12 174 ASP A C 1
ATOM 1364 O O . ASP A 1 174 ? 9.094 15.375 19.547 1 96.12 174 ASP A O 1
ATOM 1368 N N . THR A 1 175 ? 8.695 17.531 19.797 1 95 175 THR A N 1
ATOM 1369 C CA . THR A 1 175 ? 9.688 17.828 20.828 1 95 175 THR A CA 1
ATOM 1370 C C . THR A 1 175 ? 11.086 17.938 20.234 1 95 175 THR A C 1
ATOM 1372 O O . THR A 1 175 ? 11.984 18.516 20.844 1 95 175 THR A O 1
ATOM 1375 N N . LYS A 1 176 ? 11.336 17.422 19.062 1 95.12 176 LYS A N 1
ATOM 1376 C CA . LYS A 1 176 ? 12.625 17.578 18.375 1 95.12 176 LYS A CA 1
ATOM 1377 C C . LYS A 1 176 ? 12.586 18.734 17.391 1 95.12 176 LYS A C 1
ATOM 1379 O O . LYS A 1 176 ? 13.625 19.312 17.062 1 95.12 176 LYS A O 1
ATOM 1384 N N . ARG A 1 177 ? 11.453 19.016 16.922 1 96.44 177 ARG A N 1
ATOM 1385 C CA . ARG A 1 177 ? 11.211 20.141 16.031 1 96.44 177 ARG A CA 1
ATOM 1386 C C . ARG A 1 177 ? 9.836 20.766 16.297 1 96.44 177 ARG A C 1
ATOM 1388 O O . ARG A 1 177 ? 8.961 20.109 16.859 1 96.44 177 ARG A O 1
ATOM 1395 N N . LEU A 1 178 ? 9.742 21.984 15.914 1 97.62 178 LEU A N 1
ATOM 1396 C CA . LEU A 1 178 ? 8.531 22.781 16.078 1 97.62 178 LEU A CA 1
ATOM 1397 C C . LEU A 1 178 ? 8.195 23.531 14.789 1 97.62 178 LEU A C 1
ATOM 1399 O O . LEU A 1 178 ? 9.023 24.281 14.273 1 97.62 178 LEU A O 1
ATOM 1403 N N . SER A 1 179 ? 7.035 23.281 14.273 1 97.75 179 SER A N 1
ATOM 1404 C CA . SER A 1 179 ? 6.543 24.031 13.117 1 97.75 179 SER A CA 1
ATOM 1405 C C . SER A 1 179 ? 5.395 24.953 13.516 1 97.75 179 SER A C 1
ATOM 1407 O O . SER A 1 179 ? 4.535 24.578 14.312 1 97.75 179 SER A O 1
ATOM 1409 N N . TYR A 1 180 ? 5.391 26.172 12.938 1 96.5 180 TYR A N 1
ATOM 1410 C CA . TYR A 1 180 ? 4.352 27.125 13.297 1 96.5 180 TYR A CA 1
ATOM 1411 C C . TYR A 1 180 ? 4.117 28.125 12.172 1 96.5 180 TYR A C 1
ATOM 1413 O O . TYR A 1 180 ? 4.977 28.297 11.305 1 96.5 180 TYR A O 1
ATOM 1421 N N . THR A 1 181 ? 2.969 28.672 12.18 1 94.94 181 THR A N 1
ATOM 1422 C CA . THR A 1 181 ? 2.586 29.766 11.289 1 94.94 181 THR A CA 1
ATOM 1423 C C . THR A 1 181 ? 1.563 30.672 11.969 1 94.94 181 THR A C 1
ATOM 1425 O O . THR A 1 181 ? 0.918 30.281 12.938 1 94.94 181 THR A O 1
ATOM 1428 N N . GLN A 1 182 ? 1.536 31.844 11.555 1 93.31 182 GLN A N 1
ATOM 1429 C CA . GLN A 1 182 ? 0.52 32.812 11.977 1 93.31 182 GLN A CA 1
ATOM 1430 C C . GLN A 1 182 ? -0.279 33.312 10.789 1 93.31 182 GLN A C 1
ATOM 1432 O O . GLN A 1 182 ? 0.28 33.938 9.891 1 93.31 182 GLN A O 1
ATOM 1437 N N . LEU A 1 183 ? -1.514 32.969 10.836 1 92.56 183 LEU A N 1
ATOM 1438 C CA . LEU A 1 183 ? -2.424 33.5 9.82 1 92.56 183 LEU A CA 1
ATOM 1439 C C . LEU A 1 183 ? -2.975 34.844 10.211 1 92.56 183 LEU A C 1
ATOM 1441 O O . LEU A 1 183 ? -3.342 35.062 11.367 1 92.56 183 LEU A O 1
ATOM 1445 N N . GLU A 1 184 ? -3.033 35.781 9.242 1 90.19 184 GLU A N 1
ATOM 1446 C CA . GLU A 1 184 ? -3.465 37.156 9.516 1 90.19 184 GLU A CA 1
ATOM 1447 C C . GLU A 1 184 ? -4.754 37.469 8.766 1 90.19 184 GLU A C 1
ATOM 1449 O O . GLU A 1 184 ? -5.113 36.781 7.805 1 90.19 184 GLU A O 1
ATOM 1454 N N . LYS A 1 185 ? -5.434 38.5 9.25 1 88.12 185 LYS A N 1
ATOM 1455 C CA . LYS A 1 185 ? -6.648 39.031 8.633 1 88.12 185 LYS A CA 1
ATOM 1456 C C . LYS A 1 185 ? -7.727 37.969 8.547 1 88.12 185 LYS A C 1
ATOM 1458 O O . LYS A 1 185 ? -8.352 37.781 7.5 1 88.12 185 LYS A O 1
ATOM 1463 N N . ILE A 1 186 ? -7.762 37.219 9.648 1 87.88 186 ILE A N 1
ATOM 1464 C CA . ILE A 1 186 ? -8.805 36.219 9.789 1 87.88 186 ILE A CA 1
ATOM 1465 C C . ILE A 1 186 ? -9.938 36.75 10.656 1 87.88 186 ILE A C 1
ATOM 1467 O O . ILE A 1 186 ? -9.695 37.375 11.695 1 87.88 186 ILE A O 1
ATOM 1471 N N . SER A 1 187 ? -11.141 36.625 10.219 1 89.88 187 SER A N 1
ATOM 1472 C CA . SER A 1 187 ? -12.281 37.094 11 1 89.88 187 SER A CA 1
ATOM 1473 C C . SER A 1 187 ? -12.578 36.156 12.164 1 89.88 187 SER A C 1
ATOM 1475 O O . SER A 1 187 ? -13.242 35.156 12 1 89.88 187 SER A O 1
ATOM 1477 N N . ILE A 1 188 ? -12.117 36.594 13.344 1 94.31 188 ILE A N 1
ATOM 1478 C CA . ILE A 1 188 ? -12.266 35.812 14.555 1 94.31 188 ILE A CA 1
ATOM 1479 C C . ILE A 1 188 ? -13.266 36.469 15.5 1 94.31 188 ILE A C 1
ATOM 1481 O O . ILE A 1 188 ? -13.164 37.656 15.773 1 94.31 188 ILE A O 1
ATOM 1485 N N . HIS A 1 189 ? -14.211 35.719 15.945 1 96.94 189 HIS A N 1
ATOM 1486 C CA . HIS A 1 189 ? -15.117 36.125 17.016 1 96.94 189 HIS A CA 1
ATOM 1487 C C . HIS A 1 189 ? -14.922 35.25 18.25 1 96.94 189 HIS A C 1
ATOM 1489 O O . HIS A 1 189 ? -15.047 34.031 18.172 1 96.94 189 HIS A O 1
ATOM 1495 N N . SER A 1 190 ? -14.594 35.875 19.406 1 96.38 190 SER A N 1
ATOM 1496 C CA . SER A 1 190 ? -14.32 35.094 20.609 1 96.38 190 SER A CA 1
ATOM 1497 C C . SER A 1 190 ? -14.828 35.812 21.859 1 96.38 190 SER A C 1
ATOM 1499 O O . SER A 1 190 ? -15.023 37.031 21.844 1 96.38 190 SER A O 1
ATOM 1501 N N . THR A 1 191 ? -15.07 35.062 22.891 1 96.44 191 THR A N 1
ATOM 1502 C CA . THR A 1 191 ? -15.547 35.594 24.156 1 96.44 191 THR A CA 1
ATOM 1503 C C . THR A 1 191 ? -14.414 36.25 24.938 1 96.44 191 THR A C 1
ATOM 1505 O O . THR A 1 191 ? -14.648 37.062 25.828 1 96.44 191 THR A O 1
ATOM 1508 N N . GLU A 1 192 ? -13.227 35.812 24.672 1 95.81 192 GLU A N 1
ATOM 1509 C CA . GLU A 1 192 ? -12.031 36.375 25.281 1 95.81 192 GLU A CA 1
ATOM 1510 C C . GLU A 1 192 ? -11.039 36.844 24.234 1 95.81 192 GLU A C 1
ATOM 1512 O O . GLU A 1 192 ? -11.109 36.438 23.078 1 95.81 192 GLU A O 1
ATOM 1517 N N . GLU A 1 193 ? -10.227 37.688 24.672 1 95.19 193 GLU A N 1
ATOM 1518 C CA . GLU A 1 193 ? -9.242 38.25 23.75 1 95.19 193 GLU A CA 1
ATOM 1519 C C . GLU A 1 193 ? -8.352 37.156 23.156 1 95.19 193 GLU A C 1
ATOM 1521 O O . GLU A 1 193 ? -8.094 37.156 21.953 1 95.19 193 GLU A O 1
ATOM 1526 N N . ASP A 1 194 ? -7.867 36.312 24.062 1 95.31 194 ASP A N 1
ATOM 1527 C CA . ASP A 1 194 ? -7.027 35.188 23.672 1 95.31 194 ASP A CA 1
ATOM 1528 C C . ASP A 1 194 ? -7.656 33.875 24.078 1 95.31 194 ASP A C 1
ATOM 1530 O O . ASP A 1 194 ? -8.047 33.688 25.234 1 95.31 194 ASP A O 1
ATOM 1534 N N . ILE A 1 195 ? -7.766 33 23.172 1 96.19 195 ILE A N 1
ATOM 1535 C CA . ILE A 1 195 ? -8.25 31.641 23.438 1 96.19 195 ILE A CA 1
ATOM 1536 C C . ILE A 1 195 ? -7.441 30.625 22.641 1 96.19 195 ILE A C 1
ATOM 1538 O O . ILE A 1 195 ? -6.996 30.922 21.531 1 96.19 195 ILE A O 1
ATOM 1542 N N . SER A 1 196 ? -7.215 29.516 23.281 1 97.31 196 SER A N 1
ATOM 1543 C CA . SER A 1 196 ? -6.48 28.469 22.578 1 97.31 196 SER A CA 1
ATOM 1544 C C . SER A 1 196 ? -7.156 27.109 22.75 1 97.31 196 SER A C 1
ATOM 1546 O O . SER A 1 196 ? -7.945 26.906 23.672 1 97.31 196 SER A O 1
ATOM 1548 N N . CYS A 1 197 ? -6.938 26.234 21.875 1 98 197 CYS A N 1
ATOM 1549 C CA . CYS A 1 197 ? -7.352 24.828 21.984 1 98 197 CYS A CA 1
ATOM 1550 C C . CYS A 1 197 ? -6.375 23.922 21.25 1 98 197 CYS A C 1
ATOM 1552 O O . CYS A 1 197 ? -5.531 24.391 20.484 1 98 197 CYS A O 1
ATOM 1554 N N . ILE A 1 198 ? -6.418 22.672 21.547 1 98.69 198 ILE A N 1
ATOM 1555 C CA . ILE A 1 198 ? -5.562 21.656 20.922 1 98.69 198 ILE A CA 1
ATOM 1556 C C . ILE A 1 198 ? -6.418 20.656 20.156 1 98.69 198 ILE A C 1
ATOM 1558 O O . ILE A 1 198 ? -7.16 19.875 20.75 1 98.69 198 ILE A O 1
ATOM 1562 N N . LEU A 1 199 ? -6.293 20.734 18.859 1 98.56 199 LEU A N 1
ATOM 1563 C CA . LEU A 1 199 ? -7.016 19.844 17.953 1 98.56 199 LEU A CA 1
ATOM 1564 C C . LEU A 1 199 ? -6.25 18.531 17.766 1 98.56 199 LEU A C 1
ATOM 1566 O O . LEU A 1 199 ? -5.105 18.547 17.312 1 98.56 199 LEU A O 1
ATOM 1570 N N . PRO A 1 200 ? -6.828 17.406 18.062 1 98.25 200 PRO A N 1
ATOM 1571 C CA . PRO A 1 200 ? -6.125 16.141 17.891 1 98.25 200 PRO A CA 1
ATOM 1572 C C . PRO A 1 200 ? -5.672 15.906 16.453 1 98.25 200 PRO A C 1
ATOM 1574 O O . PRO A 1 200 ? -6.371 16.297 15.516 1 98.25 200 PRO A O 1
ATOM 1577 N N . LYS A 1 201 ? -4.547 15.211 16.281 1 98.06 201 LYS A N 1
ATOM 1578 C CA . LYS A 1 201 ? -4.004 14.953 14.961 1 98.06 201 LYS A CA 1
ATOM 1579 C C . LYS A 1 201 ? -5.004 14.172 14.102 1 98.06 201 LYS A C 1
ATOM 1581 O O . LYS A 1 201 ? -5.16 14.453 12.914 1 98.06 201 LYS A O 1
ATOM 1586 N N . ARG A 1 202 ? -5.629 13.203 14.711 1 97 202 ARG A N 1
ATOM 1587 C CA . ARG A 1 202 ? -6.629 12.43 13.984 1 97 202 ARG A CA 1
ATOM 1588 C C . ARG A 1 202 ? -7.691 13.344 13.375 1 97 202 ARG A C 1
ATOM 1590 O O . ARG A 1 202 ? -8.055 13.18 12.211 1 97 202 ARG A O 1
ATOM 1597 N N . ALA A 1 203 ? -8.203 14.242 14.156 1 98.12 203 ALA A N 1
ATOM 1598 C CA . ALA A 1 203 ? -9.203 15.203 13.688 1 98.12 203 ALA A CA 1
ATOM 1599 C C . ALA A 1 203 ? -8.641 16.078 12.578 1 98.12 203 ALA A C 1
ATOM 1601 O O . ALA A 1 203 ? -9.305 16.328 11.57 1 98.12 203 ALA A O 1
ATOM 1602 N N . LEU A 1 204 ? -7.461 16.516 12.828 1 98.25 204 LEU A N 1
ATOM 1603 C CA . LEU A 1 204 ? -6.77 17.344 11.844 1 98.25 204 LEU A CA 1
ATOM 1604 C C . LEU A 1 204 ? -6.715 16.641 10.492 1 98.25 204 LEU A C 1
ATOM 1606 O O . LEU A 1 204 ? -7.039 17.25 9.461 1 98.25 204 LEU A O 1
ATOM 1610 N N . LEU A 1 205 ? -6.344 15.422 10.438 1 98.12 205 LEU A N 1
ATOM 1611 C CA . LEU A 1 205 ? -6.207 14.664 9.203 1 98.12 205 LEU A CA 1
ATOM 1612 C C . LEU A 1 205 ? -7.559 14.492 8.516 1 98.12 205 LEU A C 1
ATOM 1614 O O . LEU A 1 205 ? -7.648 14.562 7.289 1 98.12 205 LEU A O 1
ATOM 1618 N N . GLU A 1 206 ? -8.617 14.281 9.234 1 98 206 GLU A N 1
ATOM 1619 C CA . GLU A 1 206 ? -9.938 14.141 8.641 1 98 206 GLU A CA 1
ATOM 1620 C C . GLU A 1 206 ? -10.438 15.469 8.078 1 98 206 GLU A C 1
ATOM 1622 O O . GLU A 1 206 ? -11.109 15.5 7.043 1 98 206 GLU A O 1
ATOM 1627 N N . ILE A 1 207 ? -10.164 16.531 8.789 1 97.94 207 ILE A N 1
ATOM 1628 C CA . ILE A 1 207 ? -10.523 17.844 8.305 1 97.94 207 ILE A CA 1
ATOM 1629 C C . ILE A 1 207 ? -9.875 18.094 6.941 1 97.94 207 ILE A C 1
ATOM 1631 O O . ILE A 1 207 ? -10.516 18.625 6.027 1 97.94 207 ILE A O 1
ATOM 1635 N N . LEU A 1 208 ? -8.648 17.672 6.797 1 97.25 208 LEU A N 1
ATOM 1636 C CA . LEU A 1 208 ? -7.898 17.859 5.559 1 97.25 208 LEU A CA 1
ATOM 1637 C C . LEU A 1 208 ? -8.578 17.141 4.398 1 97.25 208 LEU A C 1
ATOM 1639 O O . LEU A 1 208 ? -8.531 17.609 3.258 1 97.25 208 LEU A O 1
ATOM 1643 N N . LYS A 1 209 ? -9.195 16.109 4.633 1 96.62 209 LYS A N 1
ATOM 1644 C CA . LYS A 1 209 ? -9.852 15.305 3.598 1 96.62 209 LYS A CA 1
ATOM 1645 C C . LYS A 1 209 ? -11.18 15.93 3.176 1 96.62 209 LYS A C 1
ATOM 1647 O O . LYS A 1 209 ? -11.586 15.82 2.018 1 96.62 209 LYS A O 1
ATOM 1652 N N . LEU A 1 210 ? -11.852 16.609 4.066 1 97 210 LEU A N 1
ATOM 1653 C CA . LEU A 1 210 ? -13.258 16.938 3.893 1 97 210 LEU A CA 1
ATOM 1654 C C . LEU A 1 210 ? -13.445 18.406 3.576 1 97 210 LEU A C 1
ATOM 1656 O O . LEU A 1 210 ? -14.453 18.797 2.986 1 97 210 LEU A O 1
ATOM 1660 N N . PHE A 1 211 ? -12.5 19.188 3.994 1 96.38 211 PHE A N 1
ATOM 1661 C CA . PHE A 1 211 ? -12.68 20.625 3.904 1 96.38 211 PHE A CA 1
ATOM 1662 C C . PHE A 1 211 ? -11.531 21.281 3.129 1 96.38 211 PHE A C 1
ATOM 1664 O O . PHE A 1 211 ? -10.375 20.875 3.285 1 96.38 211 PHE A O 1
ATOM 1671 N N . TYR A 1 212 ? -11.883 22.188 2.314 1 92.75 212 TYR A N 1
ATOM 1672 C CA . TYR A 1 212 ? -10.867 22.906 1.547 1 92.75 212 TYR A CA 1
ATOM 1673 C C . TYR A 1 212 ? -11.039 24.422 1.696 1 92.75 212 TYR A C 1
ATOM 1675 O O . TYR A 1 212 ? -10.18 25.094 2.26 1 92.75 212 TYR A O 1
ATOM 1683 N N . GLU A 1 213 ? -12.188 24.922 1.319 1 89.94 213 GLU A N 1
ATOM 1684 C CA . GLU A 1 213 ? -12.57 26.312 1.495 1 89.94 213 GLU A CA 1
ATOM 1685 C C . GLU A 1 213 ? -14.055 26.438 1.798 1 89.94 213 GLU A C 1
ATOM 1687 O O . GLU A 1 213 ? -14.805 25.469 1.705 1 89.94 213 GLU A O 1
ATOM 1692 N N . ASN A 1 214 ? -14.391 27.625 2.316 1 94.5 214 ASN A N 1
ATOM 1693 C CA . ASN A 1 214 ? -15.781 27.969 2.584 1 94.5 214 ASN A CA 1
ATOM 1694 C C . ASN A 1 214 ? -16.375 27.094 3.67 1 94.5 214 ASN A C 1
ATOM 1696 O O . ASN A 1 214 ? -17.406 26.438 3.449 1 94.5 214 ASN A O 1
ATOM 1700 N N . PHE A 1 215 ? -15.805 27.109 4.824 1 96.56 215 PHE A N 1
ATOM 1701 C CA . PHE A 1 215 ? -16.312 26.406 6 1 96.56 215 PHE A CA 1
ATOM 1702 C C . PHE A 1 215 ? -16.125 27.266 7.254 1 96.56 215 PHE A C 1
ATOM 1704 O O . PHE A 1 215 ? -15.445 28.281 7.223 1 96.56 215 PHE A O 1
ATOM 1711 N N . SER A 1 216 ? -16.797 26.875 8.305 1 96.81 216 SER A N 1
ATOM 1712 C CA . SER A 1 216 ? -16.688 27.531 9.602 1 96.81 216 SER A CA 1
ATOM 1713 C C . SER A 1 216 ? -16.016 26.625 10.633 1 96.81 216 SER A C 1
ATOM 1715 O O . SER A 1 216 ? -16.109 25.391 10.523 1 96.81 216 SER A O 1
ATOM 1717 N N . PHE A 1 217 ? -15.32 27.219 11.5 1 97.5 217 PHE A N 1
ATOM 1718 C CA . PHE A 1 217 ? -14.742 26.562 12.672 1 97.5 217 PHE A CA 1
ATOM 1719 C C . PHE A 1 217 ? -15.242 27.203 13.953 1 97.5 217 PHE A C 1
ATOM 1721 O O . PHE A 1 217 ? -15.234 28.438 14.086 1 97.5 217 PHE A O 1
ATOM 1728 N N . LYS A 1 218 ? -15.711 26.375 14.914 1 98.19 218 LYS A N 1
ATOM 1729 C CA . LYS A 1 218 ? -16.141 26.859 16.219 1 98.19 218 LYS A CA 1
ATOM 1730 C C . LYS A 1 218 ? -15.672 25.922 17.328 1 98.19 218 LYS A C 1
ATOM 1732 O O . LYS A 1 218 ? -15.516 24.719 17.109 1 98.19 218 LYS A O 1
ATOM 1737 N N . SER A 1 219 ? -15.438 26.5 18.5 1 98.44 219 SER A N 1
ATOM 1738 C CA . SER A 1 219 ? -15.07 25.688 19.656 1 98.44 219 SER A CA 1
ATOM 1739 C C . SER A 1 219 ? -15.594 26.297 20.953 1 98.44 219 SER A C 1
ATOM 1741 O O . SER A 1 219 ? -15.672 27.516 21.094 1 98.44 219 SER A O 1
ATOM 1743 N N . ASP A 1 220 ? -15.953 25.438 21.844 1 98.06 220 ASP A N 1
ATOM 1744 C CA . ASP A 1 220 ? -16.328 25.875 23.188 1 98.06 220 ASP A CA 1
ATOM 1745 C C . ASP A 1 220 ? -15.227 25.547 24.203 1 98.06 220 ASP A C 1
ATOM 1747 O O . ASP A 1 220 ? -15.445 25.656 25.406 1 98.06 220 ASP A O 1
ATOM 1751 N N . GLY A 1 221 ? -14.164 25.125 23.719 1 96.88 221 GLY A N 1
ATOM 1752 C CA . GLY A 1 221 ? -13.062 24.75 24.594 1 96.88 221 GLY A CA 1
ATOM 1753 C C . GLY A 1 221 ? -12.984 23.266 24.859 1 96.88 221 GLY A C 1
ATOM 1754 O O . GLY A 1 221 ? -11.93 22.75 25.234 1 96.88 221 GLY A O 1
ATOM 1755 N N . MET A 1 222 ? -14.055 22.609 24.688 1 97.69 222 MET A N 1
ATOM 1756 C CA . MET A 1 222 ? -14.109 21.156 24.875 1 97.69 222 MET A CA 1
ATOM 1757 C C . MET A 1 222 ? -14.258 20.438 23.547 1 97.69 222 MET A C 1
ATOM 1759 O O . MET A 1 222 ? -13.633 19.391 23.328 1 97.69 222 MET A O 1
ATOM 1763 N N . LEU A 1 223 ? -15.055 21.047 22.703 1 98.44 223 LEU A N 1
ATOM 1764 C CA . LEU A 1 223 ? -15.312 20.5 21.375 1 98.44 223 LEU A CA 1
ATOM 1765 C C . LEU A 1 223 ? -14.945 21.5 20.297 1 98.44 223 LEU A C 1
ATOM 1767 O O . LEU A 1 223 ? -14.922 22.703 20.547 1 98.44 223 LEU A O 1
ATOM 1771 N N . ALA A 1 224 ? -14.586 20.984 19.203 1 98.62 224 ALA A N 1
ATOM 1772 C CA . ALA A 1 224 ? -14.508 21.766 17.969 1 98.62 224 ALA A CA 1
ATOM 1773 C C . ALA A 1 224 ? -15.523 21.266 16.938 1 98.62 224 ALA A C 1
ATOM 1775 O O . ALA A 1 224 ? -15.758 20.062 16.812 1 98.62 224 ALA A O 1
ATOM 1776 N N . VAL A 1 225 ? -16.125 22.188 16.25 1 98.56 225 VAL A N 1
ATOM 1777 C CA . VAL A 1 225 ? -17.078 21.891 15.195 1 98.56 225 VAL A CA 1
ATOM 1778 C C . VAL A 1 225 ? -16.656 22.594 13.906 1 98.56 225 VAL A C 1
ATOM 1780 O O . VAL A 1 225 ? -16.328 23.781 13.914 1 98.56 225 VAL A O 1
ATOM 1783 N N . VAL A 1 226 ? -16.547 21.875 12.844 1 98.25 226 VAL A N 1
ATOM 1784 C CA . VAL A 1 226 ? -16.25 22.391 11.516 1 98.25 226 VAL A CA 1
ATOM 1785 C C . VAL A 1 226 ? -17.391 22.062 10.555 1 98.25 226 VAL A C 1
ATOM 1787 O O . VAL A 1 226 ? -17.828 20.922 10.477 1 98.25 226 VAL A O 1
ATOM 1790 N N . GLU A 1 227 ? -17.844 23.094 9.812 1 97.81 227 GLU A N 1
ATOM 1791 C CA . GLU A 1 227 ? -19.031 22.875 8.992 1 97.81 227 GLU A CA 1
ATOM 1792 C C . GLU A 1 227 ? -18.906 23.562 7.633 1 97.81 227 GLU A C 1
ATOM 1794 O O . GLU A 1 227 ? -18.359 24.656 7.543 1 97.81 227 GLU A O 1
ATOM 1799 N N . ASN A 1 228 ? -19.297 22.969 6.648 1 97.19 228 ASN A N 1
ATOM 1800 C CA . ASN A 1 228 ? -19.578 23.562 5.352 1 97.19 228 ASN A CA 1
ATOM 1801 C C . ASN A 1 228 ? -20.984 23.25 4.875 1 97.19 228 ASN A C 1
ATOM 1803 O O . ASN A 1 228 ? -21.828 22.844 5.672 1 97.19 228 ASN A O 1
ATOM 1807 N N . GLU A 1 229 ? -21.25 23.469 3.645 1 96 229 GLU A N 1
ATOM 1808 C CA . GLU A 1 229 ? -22.594 23.312 3.125 1 96 229 GLU A CA 1
ATOM 1809 C C . GLU A 1 229 ? -23.078 21.859 3.252 1 96 229 GLU A C 1
ATOM 1811 O O . GLU A 1 229 ? -24.25 21.609 3.498 1 96 229 GLU A O 1
ATOM 1816 N N . THR A 1 230 ? -22.203 20.891 3.275 1 96.44 230 THR A N 1
ATOM 1817 C CA . THR A 1 230 ? -22.562 19.5 3.117 1 96.44 230 THR A CA 1
ATOM 1818 C C . THR A 1 230 ? -22.219 18.703 4.371 1 96.44 230 THR A C 1
ATOM 1820 O O . THR A 1 230 ? -22.891 17.719 4.703 1 96.44 230 THR A O 1
ATOM 1823 N N . HIS A 1 231 ? -21.203 19.172 5.07 1 97.81 231 HIS A N 1
ATOM 1824 C CA . HIS A 1 231 ? -20.656 18.375 6.164 1 97.81 231 HIS A CA 1
ATOM 1825 C C . HIS A 1 231 ? -20.672 19.141 7.477 1 97.81 231 HIS A C 1
ATOM 1827 O O . HIS A 1 231 ? -20.438 20.359 7.492 1 97.81 231 HIS A O 1
ATOM 1833 N N . ALA A 1 232 ? -21 18.438 8.516 1 98.12 232 ALA A N 1
ATOM 1834 C CA . ALA A 1 232 ? -20.797 18.891 9.891 1 98.12 232 ALA A CA 1
ATOM 1835 C C . ALA A 1 232 ? -19.922 17.906 10.664 1 98.12 232 ALA A C 1
ATOM 1837 O O . ALA A 1 232 ? -20.281 16.75 10.852 1 98.12 232 ALA A O 1
ATOM 1838 N N . PHE A 1 233 ? -18.844 18.406 11.055 1 98.38 233 PHE A N 1
ATOM 1839 C CA . PHE A 1 233 ? -17.797 17.625 11.734 1 98.38 233 PHE A CA 1
ATOM 1840 C C . PHE A 1 233 ? -17.625 18.094 13.172 1 98.38 233 PHE A C 1
ATOM 1842 O O . PHE A 1 233 ? -17.625 19.297 13.445 1 98.38 233 PHE A O 1
ATOM 1849 N N . PHE A 1 234 ? -17.469 17.125 14.125 1 98.56 234 PHE A N 1
ATOM 1850 C CA . PHE A 1 234 ? -17.094 17.547 15.469 1 98.56 234 PHE A CA 1
ATOM 1851 C C . PHE A 1 234 ? -16 16.625 16.031 1 98.56 234 PHE A C 1
ATOM 1853 O O . PHE A 1 234 ? -15.828 15.5 15.562 1 98.56 234 PHE A O 1
ATOM 1860 N N . THR A 1 235 ? -15.281 17.109 17.047 1 98.69 235 THR A N 1
ATOM 1861 C CA . THR A 1 235 ? -14.289 16.312 17.766 1 98.69 235 THR A CA 1
ATOM 1862 C C . THR A 1 235 ? -14.078 16.859 19.172 1 98.69 235 THR A C 1
ATOM 1864 O O . THR A 1 235 ? -14.227 18.062 19.406 1 98.69 235 THR A O 1
ATOM 1867 N N . LYS A 1 236 ? -13.781 15.953 20.031 1 98.44 236 LYS A N 1
ATOM 1868 C CA . LYS A 1 236 ? -13.305 16.359 21.344 1 98.44 236 LYS A CA 1
ATOM 1869 C C . LYS A 1 236 ? -11.875 16.891 21.266 1 98.44 236 LYS A C 1
ATOM 1871 O O . LYS A 1 236 ? -11.023 16.312 20.594 1 98.44 236 LYS A O 1
ATOM 1876 N N . LEU A 1 237 ? -11.672 17.984 21.938 1 98.62 237 LEU A N 1
ATOM 1877 C CA . LEU A 1 237 ? -10.344 18.578 21.969 1 98.62 237 LEU A CA 1
ATOM 1878 C C . LEU A 1 237 ? -9.484 17.922 23.047 1 98.62 237 LEU A C 1
ATOM 1880 O O . LEU A 1 237 ? -10.008 17.297 23.969 1 98.62 237 LEU A O 1
ATOM 1884 N N . ILE A 1 238 ? -8.156 18.016 22.875 1 98.12 238 ILE A N 1
ATOM 1885 C CA . ILE A 1 238 ? -7.246 17.531 23.906 1 98.12 238 ILE A CA 1
ATOM 1886 C C . ILE A 1 238 ? -7.227 18.5 25.078 1 98.12 238 ILE A C 1
ATOM 1888 O O . ILE A 1 238 ? -7.016 19.703 24.891 1 98.12 238 ILE A O 1
ATOM 1892 N N . ASP A 1 239 ? -7.504 17.906 26.203 1 96.06 239 ASP A N 1
ATOM 1893 C CA . ASP A 1 239 ? -7.43 18.688 27.422 1 96.06 239 ASP A CA 1
ATOM 1894 C C . ASP A 1 239 ? -6 18.766 27.953 1 96.06 239 ASP A C 1
ATOM 1896 O O . ASP A 1 239 ? -5.312 17.734 28.031 1 96.06 239 ASP A O 1
ATOM 1900 N N . GLY A 1 240 ? -5.516 19.969 28.203 1 94.25 240 GLY A N 1
ATOM 1901 C CA . GLY A 1 240 ? -4.18 20.141 28.75 1 94.25 240 GLY A CA 1
ATOM 1902 C C . GLY A 1 240 ? -3.559 21.469 28.391 1 94.25 240 GLY A C 1
ATOM 1903 O O . GLY A 1 240 ? -4.152 22.266 27.641 1 94.25 240 GLY A O 1
ATOM 1904 N N . ASN A 1 241 ? -2.434 21.719 28.984 1 94.25 241 ASN A N 1
ATOM 1905 C CA . ASN A 1 241 ? -1.698 22.953 28.75 1 94.25 241 ASN A CA 1
ATOM 1906 C C . ASN A 1 241 ? -0.546 22.734 27.766 1 94.25 241 ASN A C 1
ATOM 1908 O O . ASN A 1 241 ? 0.432 22.062 28.094 1 94.25 241 ASN A O 1
ATOM 1912 N N . TYR A 1 242 ? -0.737 23.297 26.672 1 96.5 242 TYR A N 1
ATOM 1913 C CA . TYR A 1 242 ? 0.347 23.25 25.688 1 96.5 242 TYR A CA 1
ATOM 1914 C C . TYR A 1 242 ? 1.532 24.094 26.156 1 96.5 242 TYR A C 1
ATOM 1916 O O . TYR A 1 242 ? 1.354 25.188 26.672 1 96.5 242 TYR A O 1
ATOM 1924 N N . PRO A 1 243 ? 2.732 23.625 26.031 1 94.75 243 PRO A N 1
ATOM 1925 C CA . PRO A 1 243 ? 3.883 24.422 26.469 1 94.75 243 PRO A CA 1
ATOM 1926 C C . PRO A 1 243 ? 3.953 25.781 25.781 1 94.75 243 PRO A C 1
ATOM 1928 O O . PRO A 1 243 ? 3.521 25.922 24.625 1 94.75 243 PRO A O 1
ATOM 1931 N N . ASP A 1 244 ? 4.504 26.734 26.5 1 95.38 244 ASP A N 1
ATOM 1932 C CA . ASP A 1 244 ? 4.719 28.062 25.906 1 95.38 244 ASP A CA 1
ATOM 1933 C C . ASP A 1 244 ? 5.848 28.031 24.875 1 95.38 244 ASP A C 1
ATOM 1935 O O . ASP A 1 244 ? 6.988 28.375 25.188 1 95.38 244 ASP A O 1
ATOM 1939 N N . TYR A 1 245 ? 5.551 27.812 23.719 1 95.12 245 TYR A N 1
ATOM 1940 C CA . TYR A 1 245 ? 6.535 27.562 22.672 1 95.12 245 TYR A CA 1
ATOM 1941 C C . TYR A 1 245 ? 7.27 28.844 22.281 1 95.12 245 TYR A C 1
ATOM 1943 O O . TYR A 1 245 ? 8.375 28.797 21.75 1 95.12 245 TYR A O 1
ATOM 1951 N N . GLN A 1 246 ? 6.707 29.969 22.469 1 93.62 246 GLN A N 1
ATOM 1952 C CA . GLN A 1 246 ? 7.328 31.234 22.125 1 93.62 246 GLN A CA 1
ATOM 1953 C C . GLN A 1 246 ? 8.641 31.438 22.891 1 93.62 246 GLN A C 1
ATOM 1955 O O . GLN A 1 246 ? 9.562 32.094 22.391 1 93.62 246 GLN A O 1
ATOM 1960 N N . LYS A 1 247 ? 8.688 30.859 24.016 1 93.88 247 LYS A N 1
ATOM 1961 C CA . LYS A 1 247 ? 9.859 31.031 24.875 1 93.88 247 LYS A CA 1
ATOM 1962 C C . LYS A 1 247 ? 11.07 30.297 24.297 1 93.88 247 LYS A C 1
ATOM 1964 O O . LYS A 1 247 ? 12.211 30.641 24.609 1 93.88 247 LYS A O 1
ATOM 1969 N N . ILE A 1 248 ? 10.867 29.312 23.484 1 92.31 248 ILE A N 1
ATOM 1970 C CA . ILE A 1 248 ? 11.984 28.531 22.984 1 92.31 248 ILE A CA 1
ATOM 1971 C C . ILE A 1 248 ? 12.438 29.078 21.625 1 92.31 248 ILE A C 1
ATOM 1973 O O . ILE A 1 248 ? 13.477 28.672 21.094 1 92.31 248 ILE A O 1
ATOM 1977 N N . LEU A 1 249 ? 11.664 29.953 21.062 1 93.88 249 LEU A N 1
ATOM 1978 C CA . LEU A 1 249 ? 12.039 30.562 19.797 1 93.88 249 LEU A CA 1
ATOM 1979 C C . LEU A 1 249 ? 13.164 31.562 19.984 1 93.88 249 LEU A C 1
ATOM 1981 O O . LEU A 1 249 ? 13.016 32.531 20.734 1 93.88 249 LEU A O 1
ATOM 1985 N N . PRO A 1 250 ? 14.234 31.438 19.297 1 92.88 250 PRO A N 1
ATOM 1986 C CA . PRO A 1 250 ? 15.312 32.438 19.422 1 92.88 250 PRO A CA 1
ATOM 1987 C C . PRO A 1 250 ? 14.906 33.812 18.906 1 92.88 250 PRO A C 1
ATOM 1989 O O . PRO A 1 250 ? 14.203 33.906 17.906 1 92.88 250 PRO A O 1
ATOM 1992 N N . LYS A 1 251 ? 15.391 34.781 19.531 1 91.19 251 LYS A N 1
ATOM 1993 C CA . LYS A 1 251 ? 15.031 36.156 19.172 1 91.19 251 LYS A CA 1
ATOM 1994 C C . LYS A 1 251 ? 15.945 36.688 18.078 1 91.19 251 LYS A C 1
ATOM 1996 O O . LYS A 1 251 ? 15.555 37.562 17.312 1 91.19 251 LYS A O 1
ATOM 2001 N N . GLU A 1 252 ? 17.125 36.156 18.172 1 93.75 252 GLU A N 1
ATOM 2002 C CA . GLU A 1 252 ? 18.109 36.625 17.203 1 93.75 252 GLU A CA 1
ATOM 2003 C C . GLU A 1 252 ? 18.922 35.438 16.656 1 93.75 252 GLU A C 1
ATOM 2005 O O . GLU A 1 252 ? 19.016 34.406 17.297 1 93.75 252 GLU A O 1
ATOM 2010 N N . TYR A 1 253 ? 19.344 35.688 15.484 1 94.5 253 TYR A N 1
ATOM 2011 C CA . TYR A 1 253 ? 20.203 34.75 14.828 1 94.5 253 TYR A CA 1
ATOM 2012 C C . TYR A 1 253 ? 21.5 35.406 14.367 1 94.5 253 TYR A C 1
ATOM 2014 O O . TYR A 1 253 ? 21.5 36.5 13.844 1 94.5 253 TYR A O 1
ATOM 2022 N N . THR A 1 254 ? 22.562 34.75 14.539 1 93.94 254 THR A N 1
ATOM 2023 C CA . THR A 1 254 ? 23.875 35.25 14.172 1 93.94 254 THR A CA 1
ATOM 2024 C C . THR A 1 254 ? 24.141 35.062 12.688 1 93.94 254 THR A C 1
ATOM 2026 O O . THR A 1 254 ? 24.906 35.812 12.078 1 93.94 254 THR A O 1
ATOM 2029 N N . SER A 1 255 ? 23.562 34.062 12.047 1 93.44 255 SER A N 1
ATOM 2030 C CA . SER A 1 255 ? 23.75 33.75 10.633 1 93.44 255 SER A CA 1
ATOM 2031 C C . SER A 1 255 ? 22.422 33.469 9.945 1 93.44 255 SER A C 1
ATOM 2033 O O . SER A 1 255 ? 21.5 32.906 10.562 1 93.44 255 SER A O 1
ATOM 2035 N N . SER A 1 256 ? 22.375 33.844 8.734 1 93.62 256 SER A N 1
ATOM 2036 C CA . SER A 1 256 ? 21.234 33.562 7.863 1 93.62 256 SER A CA 1
ATOM 2037 C C . SER A 1 256 ? 21.688 33.219 6.449 1 93.62 256 SER A C 1
ATOM 2039 O O . SER A 1 256 ? 22.438 33.969 5.828 1 93.62 256 SER A O 1
ATOM 2041 N N . PHE A 1 257 ? 21.281 32.094 5.957 1 94.56 257 PHE A N 1
ATOM 2042 C CA . PHE A 1 257 ? 21.703 31.641 4.645 1 94.56 257 PHE A CA 1
ATOM 2043 C C . PHE A 1 257 ? 20.5 31.391 3.742 1 94.56 257 PHE A C 1
ATOM 2045 O O . PHE A 1 257 ? 19.547 30.719 4.148 1 94.56 257 PHE A O 1
ATOM 2052 N N . THR A 1 258 ? 20.531 31.875 2.564 1 94 258 THR A N 1
ATOM 2053 C CA . THR A 1 258 ? 19.547 31.531 1.544 1 94 258 THR A CA 1
ATOM 2054 C C . THR A 1 258 ? 20.078 30.422 0.641 1 94 258 THR A C 1
ATOM 2056 O O . THR A 1 258 ? 21.125 30.562 0.021 1 94 258 THR A O 1
ATOM 2059 N N . LEU A 1 259 ? 19.312 29.359 0.574 1 96 259 LEU A N 1
ATOM 2060 C CA . LEU A 1 259 ? 19.812 28.156 -0.079 1 96 259 LEU A CA 1
ATOM 2061 C C . LEU A 1 259 ? 18.75 27.578 -1.014 1 96 259 LEU A C 1
ATOM 2063 O O . LEU A 1 259 ? 17.562 27.891 -0.89 1 96 259 LEU A O 1
ATOM 2067 N N . GLY A 1 260 ? 19.203 26.766 -1.991 1 95.69 260 GLY A N 1
ATOM 2068 C CA . GLY A 1 260 ? 18.281 26.094 -2.9 1 95.69 260 GLY A CA 1
ATOM 2069 C C . GLY A 1 260 ? 17.625 24.875 -2.285 1 95.69 260 GLY A C 1
ATOM 2070 O O . GLY A 1 260 ? 18.297 23.984 -1.763 1 95.69 260 GLY A O 1
ATOM 2071 N N . LYS A 1 261 ? 16.359 24.75 -2.357 1 96.5 261 LYS A N 1
ATOM 2072 C CA . LYS A 1 261 ? 15.57 23.719 -1.692 1 96.5 261 LYS A CA 1
ATOM 2073 C C . LYS A 1 261 ? 15.82 22.359 -2.32 1 96.5 261 LYS A C 1
ATOM 2075 O O . LYS A 1 261 ? 16.172 21.391 -1.62 1 96.5 261 LYS A O 1
ATOM 2080 N N . GLU A 1 262 ? 15.641 22.25 -3.619 1 96.56 262 GLU A N 1
ATOM 2081 C CA . GLU A 1 262 ? 15.719 20.953 -4.297 1 96.56 262 GLU A CA 1
ATOM 2082 C C . GLU A 1 262 ? 17.125 20.375 -4.23 1 96.56 262 GLU A C 1
ATOM 2084 O O . GLU A 1 262 ? 17.297 19.172 -4.055 1 96.56 262 GLU A O 1
ATOM 2089 N N . GLU A 1 263 ? 18.141 21.234 -4.387 1 95.62 263 GLU A N 1
ATOM 2090 C CA . GLU A 1 263 ? 19.531 20.781 -4.27 1 95.62 263 GLU A CA 1
ATOM 2091 C C . GLU A 1 263 ? 19.797 20.219 -2.877 1 95.62 263 GLU A C 1
ATOM 2093 O O . GLU A 1 263 ? 20.484 19.203 -2.736 1 95.62 263 GLU A O 1
ATOM 2098 N N . PHE A 1 264 ? 19.312 20.891 -1.927 1 97.31 264 PHE A N 1
ATOM 2099 C CA . PHE A 1 264 ? 19.516 20.438 -0.557 1 97.31 264 PHE A CA 1
ATOM 2100 C C . PHE A 1 264 ? 18.75 19.141 -0.296 1 97.31 264 PHE A C 1
ATOM 2102 O O . PHE A 1 264 ? 19.266 18.234 0.361 1 97.31 264 PHE A O 1
ATOM 2109 N N . LYS A 1 265 ? 17.547 19.062 -0.746 1 97.62 265 LYS A N 1
ATOM 2110 C CA . LYS A 1 265 ? 16.797 17.828 -0.609 1 97.62 265 LYS A CA 1
ATOM 2111 C C . LYS A 1 265 ? 17.562 16.641 -1.201 1 97.62 265 LYS A C 1
ATOM 2113 O O . LYS A 1 265 ? 17.625 15.57 -0.594 1 97.62 265 LYS A O 1
ATOM 2118 N N . GLU A 1 266 ? 18.094 16.891 -2.355 1 96.12 266 GLU A N 1
ATOM 2119 C CA . GLU A 1 266 ? 18.844 15.836 -3.027 1 96.12 266 GLU A CA 1
ATOM 2120 C C . GLU A 1 266 ? 20.047 15.406 -2.199 1 96.12 266 GLU A C 1
ATOM 2122 O O . GLU A 1 266 ? 20.297 14.203 -2.035 1 96.12 266 GLU A O 1
ATOM 2127 N N . GLY A 1 267 ? 20.812 16.344 -1.723 1 96.56 267 GLY A N 1
ATOM 2128 C CA . GLY A 1 267 ? 21.969 16.047 -0.895 1 96.56 267 GLY A CA 1
ATOM 2129 C C . GLY A 1 267 ? 21.609 15.273 0.36 1 96.56 267 GLY A C 1
ATOM 2130 O O . GLY A 1 267 ? 22.297 14.305 0.705 1 96.56 267 GLY A O 1
ATOM 2131 N N . ILE A 1 268 ? 20.547 15.68 0.993 1 97.19 268 ILE A N 1
ATOM 2132 C CA . ILE A 1 268 ? 20.109 15.023 2.219 1 97.19 268 ILE A CA 1
ATOM 2133 C C . ILE A 1 268 ? 19.641 13.609 1.907 1 97.19 268 ILE A C 1
ATOM 2135 O O . ILE A 1 268 ? 20 12.664 2.617 1 97.19 268 ILE A O 1
ATOM 2139 N N . LYS A 1 269 ? 18.859 13.422 0.907 1 96.38 269 LYS A N 1
ATOM 2140 C CA . LYS A 1 269 ? 18.359 12.109 0.517 1 96.38 269 LYS A CA 1
ATOM 2141 C C . LYS A 1 269 ? 19.5 11.141 0.229 1 96.38 269 LYS A C 1
ATOM 2143 O O . LYS A 1 269 ? 19.469 9.984 0.661 1 96.38 269 LYS A O 1
ATOM 2148 N N . LEU A 1 270 ? 20.453 11.602 -0.521 1 96.19 270 LEU A N 1
ATOM 2149 C CA . LEU A 1 270 ? 21.594 10.766 -0.878 1 96.19 270 LEU A CA 1
ATOM 2150 C C . LEU A 1 270 ? 22.312 10.25 0.371 1 96.19 270 LEU A C 1
ATOM 2152 O O . LEU A 1 270 ? 22.562 9.055 0.502 1 96.19 270 LEU A O 1
ATOM 2156 N N . CYS A 1 271 ? 22.531 11.102 1.278 1 95.19 271 CYS A N 1
ATOM 2157 C CA . CYS A 1 271 ? 23.281 10.703 2.469 1 95.19 271 CYS A CA 1
ATOM 2158 C C . CYS A 1 271 ? 22.406 9.898 3.42 1 95.19 271 CYS A C 1
ATOM 2160 O O . CYS A 1 271 ? 22.906 9.078 4.188 1 95.19 271 CYS A O 1
ATOM 2162 N N . SER A 1 272 ? 21.141 10.133 3.354 1 94.56 272 SER A N 1
ATOM 2163 C CA . SER A 1 272 ? 20.219 9.445 4.25 1 94.56 272 SER A CA 1
ATOM 2164 C C . SER A 1 272 ? 20.078 7.973 3.883 1 94.56 272 SER A C 1
ATOM 2166 O O . SER A 1 272 ? 19.562 7.176 4.664 1 94.56 272 SER A O 1
ATOM 2168 N N . SER A 1 273 ? 20.531 7.562 2.74 1 93.31 273 SER A N 1
ATOM 2169 C CA . SER A 1 273 ? 20.5 6.164 2.324 1 93.31 273 SER A CA 1
ATOM 2170 C C . SER A 1 273 ? 21.328 5.293 3.273 1 93.31 273 SER A C 1
ATOM 2172 O O . SER A 1 273 ? 21.062 4.094 3.404 1 93.31 273 SER A O 1
ATOM 2174 N N . LEU A 1 274 ? 22.266 5.859 3.955 1 92.56 274 LEU A N 1
ATOM 2175 C CA . LEU A 1 274 ? 23.141 5.078 4.828 1 92.56 274 LEU A CA 1
ATOM 2176 C C . LEU A 1 274 ? 22.906 5.445 6.289 1 92.56 274 LEU A C 1
ATOM 2178 O O . LEU A 1 274 ? 23.156 4.633 7.184 1 92.56 274 LEU A O 1
ATOM 2182 N N . SER A 1 275 ? 22.5 6.711 6.484 1 92.69 275 SER A N 1
ATOM 2183 C CA . SER A 1 275 ? 22.344 7.156 7.863 1 92.69 275 SER A CA 1
ATOM 2184 C C . SER A 1 275 ? 21.203 8.156 8 1 92.69 275 SER A C 1
ATOM 2186 O O . SER A 1 275 ? 21.031 9.023 7.141 1 92.69 275 SER A O 1
ATOM 2188 N N . SER A 1 276 ? 20.578 8.07 9.125 1 94.56 276 SER A N 1
ATOM 2189 C CA . SER A 1 276 ? 19.5 9.023 9.398 1 94.56 276 SER A CA 1
ATOM 2190 C C . SER A 1 276 ? 20.062 10.359 9.891 1 94.56 276 SER A C 1
ATOM 2192 O O . SER A 1 276 ? 19.344 11.367 9.914 1 94.56 276 SER A O 1
ATOM 2194 N N . THR A 1 277 ? 21.312 10.422 10.352 1 95.25 277 THR A N 1
ATOM 2195 C CA . THR A 1 277 ? 21.953 11.633 10.844 1 95.25 277 THR A CA 1
ATOM 2196 C C . THR A 1 277 ? 23 12.133 9.852 1 95.25 277 THR A C 1
ATOM 2198 O O . THR A 1 277 ? 23.844 11.359 9.383 1 95.25 277 THR A O 1
ATOM 2201 N N . ILE A 1 278 ? 22.922 13.367 9.586 1 96.06 278 ILE A N 1
ATOM 2202 C CA . ILE A 1 278 ? 23.781 13.961 8.562 1 96.06 278 ILE A CA 1
ATOM 2203 C C . ILE A 1 278 ? 24.516 15.156 9.148 1 96.06 278 ILE A C 1
ATOM 2205 O O . ILE A 1 278 ? 23.953 15.945 9.906 1 96.06 278 ILE A O 1
ATOM 2209 N N . LYS A 1 279 ? 25.75 15.297 8.812 1 96.56 279 LYS A N 1
ATOM 2210 C CA . LYS A 1 279 ? 26.516 16.516 9.055 1 96.56 279 LYS A CA 1
ATOM 2211 C C . LYS A 1 279 ? 26.484 17.438 7.84 1 96.56 279 LYS A C 1
ATOM 2213 O O . LYS A 1 279 ? 26.938 17.062 6.754 1 96.56 279 LYS A O 1
ATOM 2218 N N . LEU A 1 280 ? 25.969 18.516 8.047 1 96.94 280 LEU A N 1
ATOM 2219 C CA . LEU A 1 280 ? 25.953 19.562 7.035 1 96.94 280 LEU A CA 1
ATOM 2220 C C . LEU A 1 280 ? 27.062 20.578 7.277 1 96.94 280 LEU A C 1
ATOM 2222 O O . LEU A 1 280 ? 27.188 21.125 8.375 1 96.94 280 LEU A O 1
ATOM 2226 N N . THR A 1 281 ? 27.891 20.781 6.281 1 97.25 281 THR A N 1
ATOM 2227 C CA . THR A 1 281 ? 28.938 21.797 6.344 1 97.25 281 THR A CA 1
ATOM 2228 C C . THR A 1 281 ? 28.719 22.859 5.285 1 97.25 281 THR A C 1
ATOM 2230 O O . THR A 1 281 ? 28.781 22.578 4.086 1 97.25 281 THR A O 1
ATOM 2233 N N . LEU A 1 282 ? 28.484 24.078 5.742 1 96.81 282 LEU A N 1
ATOM 2234 C CA . LEU A 1 282 ? 28.312 25.219 4.832 1 96.81 282 LEU A CA 1
ATOM 2235 C C . LEU A 1 282 ? 29.625 26 4.695 1 96.81 282 LEU A C 1
ATOM 2237 O O . LEU A 1 282 ? 30.203 26.422 5.695 1 96.81 282 LEU A O 1
ATOM 2241 N N . GLU A 1 283 ? 29.984 26.109 3.459 1 96.38 283 GLU A N 1
ATOM 2242 C CA . GLU A 1 283 ? 31.125 26.938 3.082 1 96.38 283 GLU A CA 1
ATOM 2243 C C . GLU A 1 283 ? 30.703 28.047 2.123 1 96.38 283 GLU A C 1
ATOM 2245 O O . GLU A 1 283 ? 29.547 28.125 1.725 1 96.38 283 GLU A O 1
ATOM 2250 N N . LYS A 1 284 ? 31.641 28.906 1.808 1 94.75 284 LYS A N 1
ATOM 2251 C CA . LYS A 1 284 ? 31.328 30.078 1.004 1 94.75 284 LYS A CA 1
ATOM 2252 C C . LYS A 1 284 ? 30.641 29.703 -0.302 1 94.75 284 LYS A C 1
ATOM 2254 O O . LYS A 1 284 ? 29.625 30.281 -0.666 1 94.75 284 LYS A O 1
ATOM 2259 N N . ASN A 1 285 ? 31.172 28.609 -0.936 1 94.94 285 ASN A N 1
ATOM 2260 C CA . ASN A 1 285 ? 30.656 28.312 -2.271 1 94.94 285 ASN A CA 1
ATOM 2261 C C . ASN A 1 285 ? 30.156 26.891 -2.371 1 94.94 285 ASN A C 1
ATOM 2263 O O . ASN A 1 285 ? 29.953 26.359 -3.473 1 94.94 285 ASN A O 1
ATOM 2267 N N . ASN A 1 286 ? 30 26.25 -1.177 1 95.19 286 ASN A N 1
ATOM 2268 C CA . ASN A 1 286 ? 29.609 24.859 -1.222 1 95.19 286 ASN A CA 1
ATOM 2269 C C . ASN A 1 286 ? 28.891 24.438 0.058 1 95.19 286 ASN A C 1
ATOM 2271 O O . ASN A 1 286 ? 29.125 25.016 1.122 1 95.19 286 ASN A O 1
ATOM 2275 N N . ALA A 1 287 ? 28.047 23.531 -0.11 1 96.75 287 ALA A N 1
ATOM 2276 C CA . ALA A 1 287 ? 27.484 22.797 1.016 1 96.75 287 ALA A CA 1
ATOM 2277 C C . ALA A 1 287 ? 27.844 21.312 0.942 1 96.75 287 ALA A C 1
ATOM 2279 O O . ALA A 1 287 ? 27.594 20.656 -0.071 1 96.75 287 ALA A O 1
ATOM 2280 N N . LEU A 1 288 ? 28.438 20.828 1.974 1 97.5 288 LEU A N 1
ATOM 2281 C CA . LEU A 1 288 ? 28.844 19.422 2.061 1 97.5 288 LEU A CA 1
ATOM 2282 C C . LEU A 1 288 ? 27.875 18.641 2.955 1 97.5 288 LEU A C 1
ATOM 2284 O O . LEU A 1 288 ? 27.516 19.109 4.035 1 97.5 288 LEU A O 1
ATOM 2288 N N . PHE A 1 289 ? 27.469 17.516 2.496 1 97.5 289 PHE A N 1
ATOM 2289 C CA . PHE A 1 289 ? 26.641 16.578 3.242 1 97.5 289 PHE A CA 1
ATOM 2290 C C . PHE A 1 289 ? 27.391 15.289 3.535 1 97.5 289 PHE A C 1
ATOM 2292 O O . PHE A 1 289 ? 27.938 14.664 2.623 1 97.5 289 PHE A O 1
ATOM 2299 N N . GLU A 1 290 ? 27.344 14.875 4.793 1 96.31 290 GLU A N 1
ATOM 2300 C CA . GLU A 1 290 ? 28.031 13.656 5.18 1 96.31 290 GLU A CA 1
ATOM 2301 C C . GLU A 1 290 ? 27.203 12.82 6.152 1 96.31 290 GLU A C 1
ATOM 2303 O O . GLU A 1 290 ? 26.578 13.367 7.066 1 96.31 290 GLU A O 1
ATOM 2308 N N . SER A 1 291 ? 27.188 11.555 5.883 1 94.19 291 SER A N 1
ATOM 2309 C CA . SER A 1 291 ? 26.516 10.672 6.832 1 94.19 291 SER A CA 1
ATOM 2310 C C . SER A 1 291 ? 27.297 10.578 8.141 1 94.19 291 SER A C 1
ATOM 2312 O O . SER A 1 291 ? 28.531 10.555 8.133 1 94.19 291 SER A O 1
ATOM 2314 N N . LEU A 1 292 ? 26.531 10.641 9.211 1 87 292 LEU A N 1
ATOM 2315 C CA . LEU A 1 292 ? 27.141 10.461 10.516 1 87 292 LEU A CA 1
ATOM 2316 C C . LEU A 1 292 ? 26.859 9.062 11.062 1 87 292 LEU A C 1
ATOM 2318 O O . LEU A 1 292 ? 25.703 8.656 11.18 1 87 292 LEU A O 1
ATOM 2322 N N . ASP A 1 293 ? 27.5 7.953 10.5 1 71.06 293 ASP A N 1
ATOM 2323 C CA . ASP A 1 293 ? 27.234 6.598 10.977 1 71.06 293 ASP A CA 1
ATOM 2324 C C . ASP A 1 293 ? 28.266 6.16 12.008 1 71.06 293 ASP A C 1
ATOM 2326 O O . ASP A 1 293 ? 29.469 6.266 11.773 1 71.06 293 ASP A O 1
ATOM 2330 N N . SER A 1 294 ? 27.891 5.984 13.289 1 60.22 294 SER A N 1
ATOM 2331 C CA . SER A 1 294 ? 28.844 5.648 14.328 1 60.22 294 SER A CA 1
ATOM 2332 C C . SER A 1 294 ? 29.391 4.23 14.148 1 60.22 294 SER A C 1
ATOM 2334 O O . SER A 1 294 ? 30.547 3.959 14.469 1 60.22 294 SER A O 1
ATOM 2336 N N . GLU A 1 295 ? 28.578 3.266 13.625 1 59.12 295 GLU A N 1
ATOM 2337 C CA . GLU A 1 295 ? 28.953 1.901 13.961 1 59.12 295 GLU A CA 1
ATOM 2338 C C . GLU A 1 295 ? 29.703 1.237 12.812 1 59.12 295 GLU A C 1
ATOM 2340 O O . GLU A 1 295 ? 30.516 0.327 13.023 1 59.12 295 GLU A O 1
ATOM 2345 N N . HIS A 1 296 ? 29.562 1.632 11.469 1 64.19 296 HIS A N 1
ATOM 2346 C CA . HIS A 1 296 ? 29.953 0.562 10.555 1 64.19 296 HIS A CA 1
ATOM 2347 C C . HIS A 1 296 ? 30.906 1.075 9.484 1 64.19 296 HIS A C 1
ATOM 2349 O O . HIS A 1 296 ? 31.109 0.416 8.461 1 64.19 296 HIS A O 1
ATOM 2355 N N . SER A 1 297 ? 31.766 2.031 9.75 1 81 297 SER A N 1
ATOM 2356 C CA . SER A 1 297 ? 32.75 2.502 8.781 1 81 297 SER A CA 1
ATOM 2357 C C . SER A 1 297 ? 32.094 2.867 7.457 1 81 297 SER A C 1
ATOM 2359 O O . SER A 1 297 ? 32.781 3.002 6.438 1 81 297 SER A O 1
ATOM 2361 N N . GLU A 1 298 ? 30.828 2.938 7.41 1 89.44 298 GLU A N 1
ATOM 2362 C CA . GLU A 1 298 ? 30.109 3.365 6.211 1 89.44 298 GLU A CA 1
ATOM 2363 C C . GLU A 1 298 ? 30.078 4.887 6.102 1 89.44 298 GLU A C 1
ATOM 2365 O O . GLU A 1 298 ? 29.875 5.582 7.102 1 89.44 298 GLU A O 1
ATOM 2370 N N . THR A 1 299 ? 30.375 5.285 4.879 1 91.88 299 THR A N 1
ATOM 2371 C CA . THR A 1 299 ? 30.344 6.73 4.703 1 91.88 299 THR A CA 1
ATOM 2372 C C . THR A 1 299 ? 29.609 7.109 3.424 1 91.88 299 THR A C 1
ATOM 2374 O O . THR A 1 299 ? 29.719 6.414 2.412 1 91.88 299 THR A O 1
ATOM 2377 N N . ALA A 1 300 ? 28.891 8.117 3.482 1 92.75 300 ALA A N 1
ATOM 2378 C CA . ALA A 1 300 ? 28.297 8.789 2.334 1 92.75 300 ALA A CA 1
ATOM 2379 C C . ALA A 1 300 ? 28.656 10.273 2.322 1 92.75 300 ALA A C 1
ATOM 2381 O O . ALA A 1 300 ? 28.625 10.938 3.363 1 92.75 300 ALA A O 1
ATOM 2382 N N . LYS A 1 301 ? 29 10.781 1.193 1 95.44 301 LYS A N 1
ATOM 2383 C CA . LYS A 1 301 ? 29.328 12.195 1.045 1 95.44 301 LYS A CA 1
ATOM 2384 C C . LYS A 1 301 ? 28.844 12.734 -0.3 1 95.44 301 LYS A C 1
ATOM 2386 O O . LYS A 1 301 ? 28.906 12.031 -1.314 1 95.44 301 LYS A O 1
ATOM 2391 N N . THR A 1 302 ? 28.359 13.891 -0.228 1 94.19 302 THR A N 1
ATOM 2392 C CA . THR A 1 302 ? 28.047 14.625 -1.45 1 94.19 302 THR A CA 1
ATOM 2393 C C . THR A 1 302 ? 28.141 16.125 -1.212 1 94.19 302 THR A C 1
ATOM 2395 O O . THR A 1 302 ? 28.281 16.578 -0.072 1 94.19 302 THR A O 1
ATOM 2398 N N . SER A 1 303 ? 28.203 16.891 -2.27 1 94.81 303 SER A N 1
ATOM 2399 C CA . SER A 1 303 ? 28.266 18.344 -2.139 1 94.81 303 SER A CA 1
ATOM 2400 C C . SER A 1 303 ? 27.438 19.031 -3.225 1 94.81 303 SER A C 1
ATOM 2402 O O . SER A 1 303 ? 27.172 18.438 -4.273 1 94.81 303 SER A O 1
ATOM 2404 N N . VAL A 1 304 ? 27.016 20.125 -2.865 1 91.81 304 VAL A N 1
ATOM 2405 C CA . VAL A 1 304 ? 26.281 21 -3.783 1 91.81 304 VAL A CA 1
ATOM 2406 C C . VAL A 1 304 ? 26.969 22.359 -3.871 1 91.81 304 VAL A C 1
ATOM 2408 O O . VAL A 1 304 ? 27.438 22.891 -2.861 1 91.81 304 VAL A O 1
ATOM 2411 N N . GLU A 1 305 ? 27.016 22.844 -5.098 1 91.75 305 GLU A N 1
ATOM 2412 C CA . GLU A 1 305 ? 27.594 24.156 -5.305 1 91.75 305 GLU A CA 1
ATOM 2413 C C . GLU A 1 305 ? 26.578 25.266 -5.008 1 91.75 305 GLU A C 1
ATOM 2415 O O . GLU A 1 305 ? 25.406 25.156 -5.375 1 91.75 305 GLU A O 1
ATOM 2420 N N . ILE A 1 306 ? 27.047 26.25 -4.328 1 90.69 306 ILE A N 1
ATOM 2421 C CA . ILE A 1 306 ? 26.25 27.438 -4.047 1 90.69 306 ILE A CA 1
ATOM 2422 C C . ILE A 1 306 ? 26.719 28.594 -4.922 1 90.69 306 ILE A C 1
ATOM 2424 O O . ILE A 1 306 ? 27.797 29.156 -4.695 1 90.69 306 ILE A O 1
ATOM 2428 N N . GLU A 1 307 ? 25.969 28.984 -5.852 1 84.75 307 GLU A N 1
ATOM 2429 C CA . GLU A 1 307 ? 26.375 29.891 -6.922 1 84.75 307 GLU A CA 1
ATOM 2430 C C . GLU A 1 307 ? 26.625 31.297 -6.387 1 84.75 307 GLU A C 1
ATOM 2432 O O . GLU A 1 307 ? 27.625 31.938 -6.746 1 84.75 307 GLU A O 1
ATOM 2437 N N . LYS A 1 308 ? 25.75 31.953 -5.574 1 84.88 308 LYS A N 1
ATOM 2438 C CA . LYS A 1 308 ? 25.844 33.344 -5.148 1 84.88 308 LYS A CA 1
ATOM 2439 C C . LYS A 1 308 ? 26.766 33.469 -3.932 1 84.88 308 LYS A C 1
ATOM 2441 O O . LYS A 1 308 ? 27.047 34.594 -3.49 1 84.88 308 LYS A O 1
ATOM 2446 N N . GLY A 1 309 ? 27.328 32.406 -3.482 1 87.88 309 GLY A N 1
ATOM 2447 C CA . GLY A 1 309 ? 28.203 32.438 -2.318 1 87.88 309 GLY A CA 1
ATOM 2448 C C . GLY A 1 309 ? 27.484 32.844 -1.04 1 87.88 309 GLY A C 1
ATOM 2449 O O . GLY A 1 309 ? 26.594 33.688 -1.053 1 87.88 309 GLY A O 1
ATOM 2450 N N . LEU A 1 310 ? 27.906 32.281 0.034 1 91.38 310 LEU A N 1
ATOM 2451 C CA . LEU A 1 310 ? 27.359 32.594 1.347 1 91.38 310 LEU A CA 1
ATOM 2452 C C . LEU A 1 310 ? 28.234 33.625 2.062 1 91.38 310 LEU A C 1
ATOM 2454 O O . LEU A 1 310 ? 29.438 33.688 1.812 1 91.38 310 LEU A O 1
ATOM 2458 N N . ASP A 1 311 ? 27.609 34.438 2.822 1 89.38 311 ASP A N 1
ATOM 2459 C CA . ASP A 1 311 ? 28.359 35.406 3.646 1 89.38 311 ASP A CA 1
ATOM 2460 C C . ASP A 1 311 ? 28.891 34.75 4.914 1 89.38 311 ASP A C 1
ATOM 2462 O O . ASP A 1 311 ? 28.344 34.938 6 1 89.38 311 ASP A O 1
ATOM 2466 N N . ILE A 1 312 ? 29.922 34 4.723 1 89.88 312 ILE A N 1
ATOM 2467 C CA . ILE A 1 312 ? 30.516 33.281 5.859 1 89.88 312 ILE A CA 1
ATOM 2468 C C . ILE A 1 312 ? 32.031 33.312 5.75 1 89.88 312 ILE A C 1
ATOM 2470 O O . ILE A 1 312 ? 32.594 33.219 4.652 1 89.88 312 ILE A O 1
ATOM 2474 N N . GLU A 1 313 ? 32.688 33.594 6.816 1 87.56 313 GLU A N 1
ATOM 2475 C CA . GLU A 1 313 ? 34.156 33.625 6.852 1 87.56 313 GLU A CA 1
ATOM 2476 C C . GLU A 1 313 ? 34.719 32.219 7.148 1 87.56 313 GLU A C 1
ATOM 2478 O O . GLU A 1 313 ? 35.75 31.828 6.594 1 87.56 313 GLU A O 1
ATOM 2483 N N . LYS A 1 314 ? 34.062 31.5 8.078 1 91.69 314 LYS A N 1
ATOM 2484 C CA . LYS A 1 314 ? 34.438 30.141 8.461 1 91.69 314 LYS A CA 1
ATOM 2485 C C . LYS A 1 314 ? 33.312 29.172 8.203 1 91.69 314 LYS A C 1
ATOM 2487 O O . LYS A 1 314 ? 32.125 29.547 8.281 1 91.69 314 LYS A O 1
ATOM 2492 N N . ALA A 1 315 ? 33.688 27.969 7.977 1 93.88 315 ALA A N 1
ATOM 2493 C CA . ALA A 1 315 ? 32.688 26.938 7.719 1 93.88 315 ALA A CA 1
ATOM 2494 C C . ALA A 1 315 ? 31.734 26.766 8.906 1 93.88 315 ALA A C 1
ATOM 2496 O O . ALA A 1 315 ? 32.156 26.859 10.062 1 93.88 315 ALA A O 1
ATOM 2497 N N . PHE A 1 316 ? 30.5 26.562 8.625 1 94.31 316 PHE A N 1
ATOM 2498 C CA . PHE A 1 316 ? 29.484 26.297 9.641 1 94.31 316 PHE A CA 1
ATOM 2499 C C . PHE A 1 316 ? 29 24.859 9.57 1 94.31 316 PHE A C 1
ATOM 2501 O O . PHE A 1 316 ? 28.688 24.344 8.492 1 94.31 316 PHE A O 1
ATOM 2508 N N . HIS A 1 317 ? 28.953 24.188 10.75 1 95.38 317 HIS A N 1
ATOM 2509 C CA . HIS A 1 317 ? 28.562 22.781 10.82 1 95.38 317 HIS A CA 1
ATOM 2510 C C . HIS A 1 317 ? 27.234 22.609 11.562 1 95.38 317 HIS A C 1
ATOM 2512 O O . HIS A 1 317 ? 27 23.281 12.562 1 95.38 317 HIS A O 1
ATOM 2518 N N . LEU A 1 318 ? 26.469 21.703 11.078 1 95.94 318 LEU A N 1
ATOM 2519 C CA . LEU A 1 318 ? 25.188 21.391 11.688 1 95.94 318 LEU A CA 1
ATOM 2520 C C . LEU A 1 318 ? 24.875 19.906 11.594 1 95.94 318 LEU A C 1
ATOM 2522 O O . LEU A 1 318 ? 24.938 19.312 10.508 1 95.94 318 LEU A O 1
ATOM 2526 N N . GLY A 1 319 ? 24.641 19.219 12.695 1 96.56 319 GLY A N 1
ATOM 2527 C CA . GLY A 1 319 ? 24.094 17.859 12.711 1 96.56 319 GLY A CA 1
ATOM 2528 C C . GLY A 1 319 ? 22.578 17.828 12.648 1 96.56 319 GLY A C 1
ATOM 2529 O O . GLY A 1 319 ? 21.906 18.453 13.469 1 96.56 319 GLY A O 1
ATOM 2530 N N . VAL A 1 320 ? 22.078 17.047 11.688 1 96.81 320 VAL A N 1
ATOM 2531 C CA . VAL A 1 320 ? 20.641 17.109 11.531 1 96.81 320 VAL A CA 1
ATOM 2532 C C . VAL A 1 320 ? 20.094 15.695 11.305 1 96.81 320 VAL A C 1
ATOM 2534 O O . VAL A 1 320 ? 20.797 14.812 10.82 1 96.81 320 VAL A O 1
ATOM 2537 N N . ASN A 1 321 ? 18.875 15.492 11.727 1 96.88 321 ASN A N 1
ATOM 2538 C CA . ASN A 1 321 ? 18.094 14.32 11.32 1 96.88 321 ASN A CA 1
ATOM 2539 C C . ASN A 1 321 ? 17.578 14.469 9.898 1 96.88 321 ASN A C 1
ATOM 2541 O O . ASN A 1 321 ? 16.844 15.414 9.594 1 96.88 321 ASN A O 1
ATOM 2545 N N . ALA A 1 322 ? 17.844 13.562 9.086 1 96.75 322 ALA A N 1
ATOM 2546 C CA . ALA A 1 322 ? 17.547 13.664 7.656 1 96.75 322 ALA A CA 1
ATOM 2547 C C . ALA A 1 322 ? 16.047 13.734 7.406 1 96.75 322 ALA A C 1
ATOM 2549 O O . ALA A 1 322 ? 15.578 14.594 6.652 1 96.75 322 ALA A O 1
ATOM 2550 N N . LYS A 1 323 ? 15.305 12.922 8.016 1 97 323 LYS A N 1
ATOM 2551 C CA . LYS A 1 323 ? 13.859 12.883 7.816 1 97 323 LYS A CA 1
ATOM 2552 C C . LYS A 1 323 ? 13.211 14.203 8.211 1 97 323 LYS A C 1
ATOM 2554 O O . LYS A 1 323 ? 12.406 14.75 7.453 1 97 323 LYS A O 1
ATOM 2559 N N . PHE A 1 324 ? 13.602 14.688 9.344 1 97.62 324 PHE A N 1
ATOM 2560 C CA . PHE A 1 324 ? 13.023 15.93 9.844 1 97.62 324 PHE A CA 1
ATOM 2561 C C . PHE A 1 324 ? 13.352 17.094 8.922 1 97.62 324 PHE A C 1
ATOM 2563 O O . PHE A 1 324 ? 12.492 17.922 8.617 1 97.62 324 PHE A O 1
ATOM 2570 N N . PHE A 1 325 ? 14.539 17.109 8.516 1 98.12 325 PHE A N 1
ATOM 2571 C CA . PHE A 1 325 ? 14.977 18.188 7.641 1 98.12 325 PHE A CA 1
ATOM 2572 C C . PHE A 1 325 ? 14.234 18.141 6.312 1 98.12 325 PHE A C 1
ATOM 2574 O O . PHE A 1 325 ? 13.766 19.172 5.82 1 98.12 325 PHE A O 1
ATOM 2581 N N . LEU A 1 326 ? 14.133 17.016 5.773 1 98.06 326 LEU A N 1
ATOM 2582 C CA . LEU A 1 326 ? 13.43 16.844 4.504 1 98.06 326 LEU A CA 1
ATOM 2583 C C . LEU A 1 326 ? 11.969 17.25 4.629 1 98.06 326 LEU A C 1
ATOM 2585 O O . LEU A 1 326 ? 11.43 17.938 3.76 1 98.06 326 LEU A O 1
ATOM 2589 N N . GLU A 1 327 ? 11.359 16.797 5.645 1 97.88 327 GLU A N 1
ATOM 2590 C CA . GLU A 1 327 ? 9.953 17.156 5.859 1 97.88 327 GLU A CA 1
ATOM 2591 C C . GLU A 1 327 ? 9.781 18.672 5.992 1 97.88 327 GLU A C 1
ATOM 2593 O O . GLU A 1 327 ? 8.812 19.234 5.492 1 97.88 327 GLU A O 1
ATOM 2598 N N . ALA A 1 328 ? 10.703 19.297 6.676 1 97.75 328 ALA A N 1
ATOM 2599 C CA . ALA A 1 328 ? 10.664 20.75 6.805 1 97.75 328 ALA A CA 1
ATOM 2600 C C . ALA A 1 328 ? 10.781 21.422 5.445 1 97.75 328 ALA A C 1
ATOM 2602 O O . ALA A 1 328 ? 10.062 22.391 5.152 1 97.75 328 ALA A O 1
ATOM 2603 N N . LEU A 1 329 ? 11.656 20.938 4.648 1 97.88 329 LEU A N 1
ATOM 2604 C CA . LEU A 1 329 ? 11.836 21.5 3.314 1 97.88 329 LEU A CA 1
ATOM 2605 C C . LEU A 1 329 ? 10.602 21.266 2.453 1 97.88 329 LEU A C 1
ATOM 2607 O O . LEU A 1 329 ? 10.188 22.141 1.706 1 97.88 329 LEU A O 1
ATOM 2611 N N . ASN A 1 330 ? 10.07 20.109 2.537 1 97 330 ASN A N 1
ATOM 2612 C CA . ASN A 1 330 ? 8.898 19.75 1.743 1 97 330 ASN A CA 1
ATOM 2613 C C . ASN A 1 330 ? 7.715 20.656 2.062 1 97 330 ASN A C 1
ATOM 2615 O O . ASN A 1 330 ? 6.863 20.906 1.205 1 97 330 ASN A O 1
ATOM 2619 N N . ALA A 1 331 ? 7.66 21.156 3.232 1 95.75 331 ALA A N 1
ATOM 2620 C CA . ALA A 1 331 ? 6.539 21.984 3.67 1 95.75 331 ALA A CA 1
ATOM 2621 C C . ALA A 1 331 ? 6.605 23.375 3.045 1 95.75 331 ALA A C 1
ATOM 2623 O O . ALA A 1 331 ? 5.621 24.125 3.055 1 95.75 331 ALA A O 1
ATOM 2624 N N . LEU A 1 332 ? 7.73 23.719 2.547 1 95.25 332 LEU A N 1
ATOM 2625 C CA . LEU A 1 332 ? 7.914 25.062 2.008 1 95.25 332 LEU A CA 1
ATOM 2626 C C . LEU A 1 332 ? 7.344 25.172 0.598 1 95.25 332 LEU A C 1
ATOM 2628 O O . LEU A 1 332 ? 7.461 24.234 -0.194 1 95.25 332 LEU A O 1
ATOM 2632 N N . GLY A 1 333 ? 6.809 26.266 0.253 1 91.19 333 GLY A N 1
ATOM 2633 C CA . GLY A 1 333 ? 6.215 26.469 -1.059 1 91.19 333 GLY A CA 1
ATOM 2634 C C . GLY A 1 333 ? 7.152 27.172 -2.031 1 91.19 333 GLY A C 1
ATOM 2635 O O . GLY A 1 333 ? 6.797 27.391 -3.191 1 91.19 333 GLY A O 1
ATOM 2636 N N . THR A 1 334 ? 8.305 27.547 -1.594 1 92.75 334 THR A N 1
ATOM 2637 C CA . THR A 1 334 ? 9.234 28.328 -2.402 1 92.75 334 THR A CA 1
ATOM 2638 C C . THR A 1 334 ? 10.391 27.453 -2.889 1 92.75 334 THR A C 1
ATOM 2640 O O . THR A 1 334 ? 10.594 26.344 -2.379 1 92.75 334 THR A O 1
ATOM 2643 N N . THR A 1 335 ? 11.125 27.938 -3.869 1 93.88 335 THR A N 1
ATOM 2644 C CA . THR A 1 335 ? 12.258 27.219 -4.434 1 93.88 335 THR A CA 1
ATOM 2645 C C . THR A 1 335 ? 13.508 27.391 -3.576 1 93.88 335 THR A C 1
ATOM 2647 O O . THR A 1 335 ? 14.398 26.547 -3.578 1 93.88 335 THR A O 1
ATOM 2650 N N . GLN A 1 336 ? 13.539 28.562 -2.877 1 94.31 336 GLN A N 1
ATOM 2651 C CA . GLN A 1 336 ? 14.617 28.828 -1.938 1 94.31 336 GLN A CA 1
ATOM 2652 C C . GLN A 1 336 ? 14.117 28.797 -0.497 1 94.31 336 GLN A C 1
ATOM 2654 O O . GLN A 1 336 ? 12.914 28.922 -0.25 1 94.31 336 GLN A O 1
ATOM 2659 N N . PHE A 1 337 ? 15.078 28.594 0.392 1 95.81 337 PHE A N 1
ATOM 2660 C CA . PHE A 1 337 ? 14.742 28.688 1.808 1 95.81 337 PHE A CA 1
ATOM 2661 C C . PHE A 1 337 ? 15.844 29.406 2.578 1 95.81 337 PHE A C 1
ATOM 2663 O O . PHE A 1 337 ? 16.953 29.578 2.076 1 95.81 337 PHE A O 1
ATOM 2670 N N . VAL A 1 338 ? 15.414 29.891 3.744 1 95.81 338 VAL A N 1
ATOM 2671 C CA . VAL A 1 338 ? 16.344 30.578 4.629 1 95.81 338 VAL A CA 1
ATOM 2672 C C . VAL A 1 338 ? 16.656 29.703 5.844 1 95.81 338 VAL A C 1
ATOM 2674 O O . VAL A 1 338 ? 15.742 29.188 6.488 1 95.81 338 VAL A O 1
ATOM 2677 N N . LEU A 1 339 ? 17.953 29.469 6.047 1 97 339 LEU A N 1
ATOM 2678 C CA . LEU A 1 339 ? 18.469 28.812 7.238 1 97 339 LEU A CA 1
ATOM 2679 C C . LEU A 1 339 ? 19.062 29.812 8.219 1 97 339 LEU A C 1
ATOM 2681 O O . LEU A 1 339 ? 20.047 30.484 7.898 1 97 339 LEU A O 1
ATOM 2685 N N . LYS A 1 340 ? 18.422 29.922 9.391 1 96.5 340 LYS A N 1
ATOM 2686 C CA . LYS A 1 340 ? 18.938 30.812 10.43 1 96.5 340 LYS A CA 1
ATOM 2687 C C . LYS A 1 340 ? 19.531 30.016 11.586 1 96.5 340 LYS A C 1
ATOM 2689 O O . LYS A 1 340 ? 18.922 29.078 12.086 1 96.5 340 LYS A O 1
ATOM 2694 N N . CYS A 1 341 ? 20.75 30.406 11.914 1 95.25 341 CYS A N 1
ATOM 2695 C CA . CYS A 1 341 ? 21.484 29.625 12.906 1 95.25 341 CYS A CA 1
ATOM 2696 C C . CYS A 1 341 ? 22.234 30.547 13.867 1 95.25 341 CYS A C 1
ATOM 2698 O O . CYS A 1 341 ? 22.5 31.703 13.547 1 95.25 341 CYS A O 1
ATOM 2700 N N . ASN A 1 342 ? 22.469 30.031 15.016 1 95.06 342 ASN A N 1
ATOM 2701 C CA . ASN A 1 342 ? 23.422 30.562 15.977 1 95.06 342 ASN A CA 1
ATOM 2702 C C . ASN A 1 342 ? 24.609 29.609 16.172 1 95.06 342 ASN A C 1
ATOM 2704 O O . ASN A 1 342 ? 25.375 29.391 15.242 1 95.06 342 ASN A O 1
ATOM 2708 N N . GLU A 1 343 ? 24.719 29.016 17.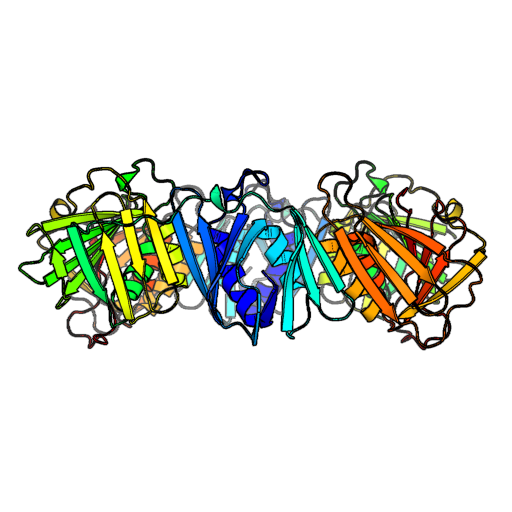406 1 93.06 343 GLU A N 1
ATOM 2709 C CA . GLU A 1 343 ? 25.75 28 17.609 1 93.06 343 GLU A CA 1
ATOM 2710 C C . GLU A 1 343 ? 25.281 26.625 17.125 1 93.06 343 GLU A C 1
ATOM 2712 O O . GLU A 1 343 ? 24.078 26.344 17.109 1 93.06 343 GLU A O 1
ATOM 2717 N N . PRO A 1 344 ? 26.219 25.828 16.719 1 93.5 344 PRO A N 1
ATOM 2718 C CA . PRO A 1 344 ? 25.859 24.516 16.156 1 93.5 344 PRO A CA 1
ATOM 2719 C C . PRO A 1 344 ? 24.984 23.688 17.094 1 93.5 344 PRO A C 1
ATOM 2721 O O . PRO A 1 344 ? 24.234 22.828 16.641 1 93.5 344 PRO A O 1
ATOM 2724 N N . SER A 1 345 ? 25.016 23.922 18.312 1 94.5 345 SER A N 1
ATOM 2725 C CA . SER A 1 345 ? 24.25 23.141 19.281 1 94.5 345 SER A CA 1
ATOM 2726 C C . SER A 1 345 ? 22.906 23.781 19.578 1 94.5 345 SER A C 1
ATOM 2728 O O . SER A 1 345 ? 22.078 23.188 20.281 1 94.5 345 SER A O 1
ATOM 2730 N N . SER A 1 346 ? 22.672 24.922 19.078 1 95.12 346 SER A N 1
ATOM 2731 C CA . SER A 1 346 ? 21.422 25.641 19.312 1 95.12 346 SER A CA 1
ATOM 2732 C C . SER A 1 346 ? 20.375 25.312 18.25 1 95.12 346 SER A C 1
ATOM 2734 O O . SER A 1 346 ? 20.719 24.953 17.125 1 95.12 346 SER A O 1
ATOM 2736 N N . PRO A 1 347 ? 19.156 25.469 18.609 1 96.56 347 PRO A N 1
ATOM 2737 C CA . PRO A 1 347 ? 18.109 25.281 17.609 1 96.56 347 PRO A CA 1
ATOM 2738 C C . PRO A 1 347 ? 18.266 26.188 16.391 1 96.56 347 PRO A C 1
ATOM 2740 O O . PRO A 1 347 ? 18.734 27.328 16.531 1 96.56 347 PRO A O 1
ATOM 2743 N N . PHE A 1 348 ? 17.953 25.734 15.258 1 97.31 348 PHE A N 1
ATOM 2744 C CA . PHE A 1 348 ? 18.016 26.516 14.023 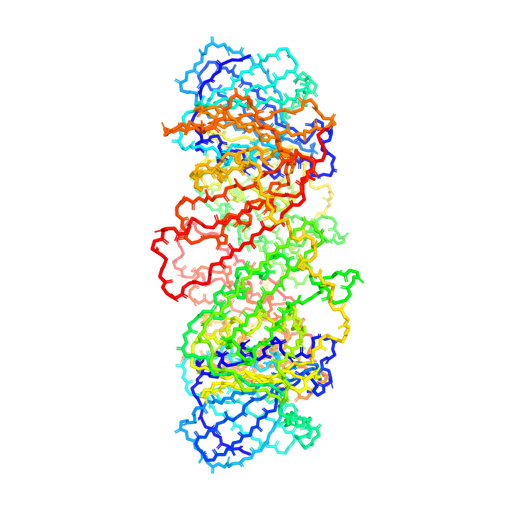1 97.31 348 PHE A CA 1
ATOM 2745 C C . PHE A 1 348 ? 16.656 26.578 13.344 1 97.31 348 PHE A C 1
ATOM 2747 O O . PHE A 1 348 ? 15.789 25.734 13.602 1 97.31 348 PHE A O 1
ATOM 2754 N N . LEU A 1 349 ? 16.484 27.594 12.477 1 97.62 349 LEU A N 1
ATOM 2755 C CA . LEU A 1 349 ? 15.188 27.859 11.883 1 97.62 349 LEU A CA 1
ATOM 2756 C C . LEU A 1 349 ? 15.234 27.688 10.367 1 97.62 349 LEU A C 1
ATOM 2758 O O . LEU A 1 349 ? 16.172 28.141 9.719 1 97.62 349 LEU A O 1
ATOM 2762 N N . ILE A 1 350 ? 14.273 26.969 9.828 1 97.69 350 ILE A N 1
ATOM 2763 C CA . ILE A 1 350 ? 14.047 26.844 8.398 1 97.69 350 ILE A CA 1
ATOM 2764 C C . ILE A 1 350 ? 12.758 27.562 8.016 1 97.69 350 ILE A C 1
ATOM 2766 O O . ILE A 1 350 ? 11.695 27.297 8.586 1 97.69 350 ILE A O 1
ATOM 2770 N N . GLN A 1 351 ? 12.828 28.438 7.043 1 95.5 351 GLN A N 1
ATOM 2771 C CA . GLN A 1 351 ? 11.633 29.156 6.637 1 95.5 351 GLN A CA 1
ATOM 2772 C C . GLN A 1 351 ? 11.758 29.656 5.199 1 95.5 351 GLN A C 1
ATOM 2774 O O . GLN A 1 351 ? 12.812 29.531 4.574 1 95.5 351 GLN A O 1
ATOM 2779 N N . GLU A 1 352 ? 10.664 30.125 4.691 1 92.75 352 GLU A N 1
ATOM 2780 C CA . GLU A 1 352 ? 10.664 30.734 3.369 1 92.75 352 GLU A CA 1
ATOM 2781 C C . GLU A 1 352 ? 11.297 32.125 3.408 1 92.75 352 GLU A C 1
ATOM 2783 O O . GLU A 1 352 ? 11.234 32.812 4.43 1 92.75 352 GLU A O 1
ATOM 2788 N N . PRO A 1 353 ? 11.867 32.469 2.256 1 90 353 PRO A N 1
ATOM 2789 C CA . PRO A 1 353 ? 12.352 33.875 2.195 1 90 353 PRO A CA 1
ATOM 2790 C C . PRO A 1 353 ? 11.219 34.875 2.25 1 90 353 PRO A C 1
ATOM 2792 O O . PRO A 1 353 ? 10.133 34.656 1.704 1 90 353 PRO A O 1
ATOM 2795 N N . LEU A 1 354 ? 11.352 36.031 2.955 1 75.44 354 LEU A N 1
ATOM 2796 C CA . LEU A 1 354 ? 10.328 37.062 3.137 1 75.44 354 LEU A CA 1
ATOM 2797 C C . LEU A 1 354 ? 9.945 37.688 1.801 1 75.44 354 LEU A C 1
ATOM 2799 O O . LEU A 1 354 ? 8.781 38.031 1.582 1 75.44 354 LEU A O 1
ATOM 2803 N N . ASP A 1 355 ? 10.844 37.938 0.936 1 69.12 355 ASP A N 1
ATOM 2804 C CA . ASP A 1 355 ? 10.641 38.688 -0.286 1 69.12 355 ASP A CA 1
ATOM 2805 C C . ASP A 1 355 ? 10.055 37.812 -1.396 1 69.12 355 ASP A C 1
ATOM 2807 O O . ASP A 1 355 ? 9.633 38.344 -2.436 1 69.12 355 ASP A O 1
ATOM 2811 N N . GLU A 1 356 ? 10.117 36.594 -1.134 1 62.66 356 GLU A N 1
ATOM 2812 C CA . GLU A 1 356 ? 9.625 35.781 -2.238 1 62.66 356 GLU A CA 1
ATOM 2813 C C . GLU A 1 356 ? 8.102 35.75 -2.258 1 62.66 356 GLU A C 1
ATOM 2815 O O . GLU A 1 356 ? 7.465 35.594 -1.212 1 62.66 356 GLU A O 1
ATOM 2820 N N . LYS A 1 357 ? 7.574 36.438 -3.395 1 56.94 357 LYS A N 1
ATOM 2821 C CA . LYS A 1 357 ? 6.141 36.5 -3.645 1 56.94 357 LYS A CA 1
ATOM 2822 C C . LYS A 1 357 ? 5.473 35.156 -3.375 1 56.94 357 LYS A C 1
ATOM 2824 O O . LYS A 1 357 ? 5.941 34.125 -3.852 1 56.94 357 LYS A O 1
ATOM 2829 N N . GLN A 1 358 ? 5.008 35.031 -2.211 1 56.81 358 GLN A N 1
ATOM 2830 C CA . GLN A 1 358 ? 4.188 33.844 -2.025 1 56.81 358 GLN A CA 1
ATOM 2831 C C . GLN A 1 358 ? 2.719 34.156 -2.32 1 56.81 358 GLN A C 1
ATOM 2833 O O . GLN A 1 358 ? 2.266 35.281 -2.18 1 56.81 358 GLN A O 1
ATOM 2838 N N . SER A 1 359 ? 2.16 33.219 -3.006 1 51.78 359 SER A N 1
ATOM 2839 C CA . SER A 1 359 ? 0.719 33.375 -3.197 1 51.78 359 SER A CA 1
ATOM 2840 C C . SER A 1 359 ? 0.005 33.594 -1.871 1 51.78 359 SER A C 1
ATOM 2842 O O . SER A 1 359 ? 0.355 33 -0.853 1 51.78 359 SER A O 1
ATOM 2844 N N . HIS A 1 360 ? -0.688 34.719 -1.727 1 48.75 360 HIS A N 1
ATOM 2845 C CA . HIS A 1 360 ? -1.521 35.094 -0.585 1 48.75 360 HIS A CA 1
ATOM 2846 C C . HIS A 1 360 ? -2.293 33.875 -0.065 1 48.75 360 HIS A C 1
ATOM 2848 O O . HIS A 1 360 ? -2.844 33.906 1.037 1 48.75 360 HIS A O 1
ATOM 2854 N N . LEU A 1 361 ? -2.297 32.812 -0.836 1 50.47 361 LEU A N 1
ATOM 2855 C CA . LEU A 1 361 ? -3.113 31.641 -0.581 1 50.47 361 LEU A CA 1
ATOM 2856 C C . LEU A 1 361 ? -2.338 30.609 0.231 1 50.47 361 LEU A C 1
ATOM 2858 O O . LEU A 1 361 ? -2.922 29.656 0.749 1 50.47 361 LEU A O 1
ATOM 2862 N N . ASN A 1 362 ? -0.998 30.922 0.504 1 63.69 362 ASN A N 1
ATOM 2863 C CA . ASN A 1 362 ? -0.208 29.859 1.117 1 63.69 362 ASN A CA 1
ATOM 2864 C C . ASN A 1 362 ? 0.35 30.281 2.473 1 63.69 362 ASN A C 1
ATOM 2866 O O . ASN A 1 362 ? 0.835 31.406 2.623 1 63.69 362 ASN A O 1
ATOM 2870 N N . ALA A 1 363 ? 0.01 29.438 3.49 1 72.62 363 ALA A N 1
ATOM 2871 C CA . ALA A 1 363 ? 0.568 29.688 4.816 1 72.62 363 ALA A CA 1
ATOM 2872 C C . ALA A 1 363 ? 2.088 29.562 4.805 1 72.62 363 ALA A C 1
ATOM 2874 O O . ALA A 1 363 ? 2.627 28.547 4.363 1 72.62 363 ALA A O 1
ATOM 2875 N N . LYS A 1 364 ? 2.723 30.625 5.227 1 86.31 364 LYS A N 1
ATOM 2876 C CA . LYS A 1 364 ? 4.172 30.547 5.41 1 86.31 364 LYS A CA 1
ATOM 2877 C C . LYS A 1 364 ? 4.523 29.781 6.676 1 86.31 364 LYS A C 1
ATOM 2879 O O . LYS A 1 364 ? 4.027 30.094 7.762 1 86.31 364 LYS A O 1
ATOM 2884 N N . ILE A 1 365 ? 5.312 28.797 6.496 1 92.69 365 ILE A N 1
ATOM 2885 C CA . ILE A 1 365 ? 5.613 27.938 7.633 1 92.69 365 ILE A CA 1
ATOM 2886 C C . ILE A 1 365 ? 7.059 28.141 8.07 1 92.69 365 ILE A C 1
ATOM 2888 O O . ILE A 1 365 ? 7.941 28.359 7.234 1 92.69 365 ILE A O 1
ATOM 2892 N N . SER A 1 366 ? 7.234 28.156 9.344 1 95.69 366 SER A N 1
ATOM 2893 C CA . SER A 1 366 ? 8.547 28.109 9.969 1 95.69 366 SER A CA 1
ATOM 2894 C C . SER A 1 366 ? 8.742 26.812 10.766 1 95.69 366 SER A C 1
ATOM 2896 O O . SER A 1 366 ? 7.816 26.344 11.438 1 95.69 366 SER A O 1
ATOM 2898 N N . THR A 1 367 ? 9.914 26.234 10.641 1 97.88 367 THR A N 1
ATOM 2899 C CA . THR A 1 367 ? 10.227 25.047 11.422 1 97.88 367 THR A CA 1
ATOM 2900 C C . THR A 1 367 ? 11.516 25.234 12.219 1 97.88 367 THR A C 1
ATOM 2902 O O . THR A 1 367 ? 12.578 25.438 11.633 1 97.88 367 THR A O 1
ATOM 2905 N N . LEU A 1 368 ? 11.375 25.234 13.516 1 97.94 368 LEU A N 1
ATOM 2906 C CA . LEU A 1 368 ? 12.508 25.234 14.43 1 97.94 368 LEU A CA 1
ATOM 2907 C C . LEU A 1 368 ? 12.961 23.797 14.719 1 97.94 368 LEU A C 1
ATOM 2909 O O . LEU A 1 368 ? 12.148 22.953 15.094 1 97.94 368 LEU A O 1
ATOM 2913 N N . MET A 1 369 ? 14.258 23.516 14.609 1 97.56 369 MET A N 1
ATOM 2914 C CA . MET A 1 369 ? 14.75 22.156 14.781 1 97.56 369 MET A CA 1
ATOM 2915 C C . MET A 1 369 ? 15.938 22.125 15.75 1 97.56 369 MET A C 1
ATOM 2917 O O . MET A 1 369 ? 16.797 23 15.711 1 97.56 369 MET A O 1
ATOM 2921 N N . MET A 1 370 ? 15.93 21.094 16.547 1 96.19 370 MET A N 1
ATOM 2922 C CA . MET A 1 370 ? 17.094 20.828 17.391 1 96.19 370 MET A CA 1
ATOM 2923 C C . MET A 1 370 ? 18.188 20.125 16.625 1 96.19 370 MET A C 1
ATOM 2925 O O . MET A 1 370 ? 17.938 19.141 15.938 1 96.19 370 MET A O 1
ATOM 2929 N N . PRO A 1 371 ? 19.406 20.641 16.703 1 96.25 371 PRO A N 1
ATOM 2930 C CA . PRO A 1 371 ? 20.5 19.922 16.047 1 96.25 371 PRO A CA 1
ATOM 2931 C C . PRO A 1 371 ? 20.875 18.625 16.766 1 96.25 371 PRO A C 1
ATOM 2933 O O . PRO A 1 371 ? 20.484 18.422 17.906 1 96.25 371 PRO A O 1
ATOM 2936 N N . ILE A 1 372 ? 21.516 17.797 16.047 1 95 372 ILE A N 1
ATOM 2937 C CA . ILE A 1 372 ? 22.125 16.594 16.625 1 95 372 ILE A CA 1
ATOM 2938 C C . ILE A 1 372 ? 23.594 16.875 16.969 1 95 372 ILE A C 1
ATOM 2940 O O . ILE A 1 372 ? 24.312 17.484 16.188 1 95 372 ILE A O 1
ATOM 2944 N N . THR A 1 373 ? 23.922 16.438 18.141 1 88.75 373 THR A N 1
ATOM 2945 C CA . THR A 1 373 ? 25.312 16.656 18.562 1 88.75 373 THR A CA 1
ATOM 2946 C C . THR A 1 373 ? 26.266 15.797 17.734 1 88.75 373 THR A C 1
ATOM 2948 O O . THR A 1 373 ? 26.047 14.594 17.562 1 88.75 373 THR A O 1
ATOM 2951 N N . LEU A 1 374 ? 27.172 16.391 17.219 1 82.44 374 LEU A N 1
ATOM 2952 C CA . LEU A 1 374 ? 28.156 15.734 16.359 1 82.44 374 LEU A CA 1
ATOM 2953 C C . LEU A 1 374 ? 29.25 15.078 17.188 1 82.44 374 LEU A C 1
ATOM 2955 O O . LEU A 1 374 ? 29.609 15.586 18.25 1 82.44 374 LEU A O 1
ATOM 2959 N N . MET B 1 1 ? 38.562 -4.215 -8.148 1 95.75 1 MET B N 1
ATOM 2960 C CA . MET B 1 1 ? 37.812 -3.973 -9.375 1 95.75 1 MET B CA 1
ATOM 2961 C C . MET B 1 1 ? 37.5 -2.488 -9.547 1 95.75 1 MET B C 1
ATOM 2963 O O . MET B 1 1 ? 37.469 -1.741 -8.57 1 95.75 1 MET B O 1
ATOM 2967 N N . LYS B 1 2 ? 37.438 -2.02 -10.766 1 98.31 2 LYS B N 1
ATOM 2968 C CA . LYS B 1 2 ? 37.031 -0.661 -11.117 1 98.31 2 LYS B CA 1
ATOM 2969 C C . LYS B 1 2 ? 36.25 -0.639 -12.43 1 98.31 2 LYS B C 1
ATOM 2971 O O . LYS B 1 2 ? 36.844 -0.878 -13.492 1 98.31 2 LYS B O 1
ATOM 2976 N N . ILE B 1 3 ? 35 -0.268 -12.328 1 98.69 3 ILE B N 1
ATOM 2977 C CA . ILE B 1 3 ? 34.156 -0.336 -13.508 1 98.69 3 ILE B CA 1
ATOM 2978 C C . ILE B 1 3 ? 33.156 0.828 -13.5 1 98.69 3 ILE B C 1
ATOM 2980 O O . ILE B 1 3 ? 33 1.506 -12.484 1 98.69 3 ILE B O 1
ATOM 2984 N N . SER B 1 4 ? 32.562 1.032 -14.664 1 98.69 4 SER B N 1
ATOM 2985 C CA . SER B 1 4 ? 31.391 1.905 -14.812 1 98.69 4 SER B CA 1
ATOM 2986 C C . SER B 1 4 ? 30.188 1.137 -15.336 1 98.69 4 SER B C 1
ATOM 2988 O O . SER B 1 4 ? 30.328 0.302 -16.234 1 98.69 4 SER B O 1
ATOM 2990 N N . VAL B 1 5 ? 29.047 1.398 -14.727 1 98.69 5 VAL B N 1
ATOM 2991 C CA . VAL B 1 5 ? 27.828 0.688 -15.133 1 98.69 5 VAL B CA 1
ATOM 2992 C C . VAL B 1 5 ? 26.672 1.668 -15.242 1 98.69 5 VAL B C 1
ATOM 2994 O O . VAL B 1 5 ? 26.703 2.754 -14.656 1 98.69 5 VAL B O 1
ATOM 2997 N N . SER B 1 6 ? 25.625 1.271 -16.016 1 98.38 6 SER B N 1
ATOM 2998 C CA . SER B 1 6 ? 24.375 2.033 -16.078 1 98.38 6 SER B CA 1
ATOM 2999 C C . SER B 1 6 ? 23.609 1.977 -14.766 1 98.38 6 SER B C 1
ATOM 3001 O O . SER B 1 6 ? 23.375 0.894 -14.227 1 98.38 6 SER B O 1
ATOM 3003 N N . LYS B 1 7 ? 23.156 3.119 -14.281 1 98.5 7 LYS B N 1
ATOM 3004 C CA . LYS B 1 7 ? 22.391 3.195 -13.039 1 98.5 7 LYS B CA 1
ATOM 3005 C C . LYS B 1 7 ? 21.109 2.367 -13.133 1 98.5 7 LYS B C 1
ATOM 3007 O O . LYS B 1 7 ? 20.797 1.598 -12.219 1 98.5 7 LYS B O 1
ATOM 3012 N N . ASN B 1 8 ? 20.422 2.467 -14.172 1 98.38 8 ASN B N 1
ATOM 3013 C CA . ASN B 1 8 ? 19.141 1.797 -14.352 1 98.38 8 ASN B CA 1
ATOM 3014 C C . ASN B 1 8 ? 19.297 0.28 -14.391 1 98.38 8 ASN B C 1
ATOM 3016 O O . ASN B 1 8 ? 18.531 -0.447 -13.758 1 98.38 8 ASN B O 1
ATOM 3020 N N . ASP B 1 9 ? 20.312 -0.181 -15.148 1 98.38 9 ASP B N 1
ATOM 3021 C CA . ASP B 1 9 ? 20.547 -1.619 -15.227 1 98.38 9 ASP B CA 1
ATOM 3022 C C . ASP B 1 9 ? 20.906 -2.195 -13.859 1 98.38 9 ASP B C 1
ATOM 3024 O O . ASP B 1 9 ? 20.391 -3.248 -13.469 1 98.38 9 ASP B O 1
ATOM 3028 N N . LEU B 1 10 ? 21.719 -1.427 -13.219 1 98.81 10 LEU B N 1
ATOM 3029 C CA . LEU B 1 10 ? 22.156 -1.876 -11.898 1 98.81 10 LEU B CA 1
ATOM 3030 C C . LEU B 1 10 ? 20.984 -1.886 -10.922 1 98.81 10 LEU B C 1
ATOM 3032 O O . LEU B 1 10 ? 20.781 -2.861 -10.195 1 98.81 10 LEU B O 1
ATOM 3036 N N . GLU B 1 11 ? 20.219 -0.861 -10.906 1 98.75 11 GLU B N 1
ATOM 3037 C CA . GLU B 1 11 ? 19.094 -0.739 -9.984 1 98.75 11 GLU B CA 1
ATOM 3038 C C . GLU B 1 11 ? 18.078 -1.861 -10.203 1 98.75 11 GLU B C 1
ATOM 3040 O O . GLU B 1 11 ? 17.625 -2.482 -9.242 1 98.75 11 GLU B O 1
ATOM 3045 N N . ASN B 1 12 ? 17.734 -2.064 -11.414 1 98.31 12 ASN B N 1
ATOM 3046 C CA . ASN B 1 12 ? 16.766 -3.115 -11.742 1 98.31 12 ASN B CA 1
ATOM 3047 C C . ASN B 1 12 ? 17.25 -4.48 -11.258 1 98.31 12 ASN B C 1
ATOM 3049 O O . ASN B 1 12 ? 16.484 -5.242 -10.664 1 98.31 12 ASN B O 1
ATOM 3053 N N . THR B 1 13 ? 18.484 -4.77 -11.562 1 98.62 13 THR B N 1
ATOM 3054 C CA . THR B 1 13 ? 19.047 -6.051 -11.156 1 98.62 13 THR B CA 1
ATOM 3055 C C . THR B 1 13 ? 19.062 -6.176 -9.633 1 98.62 13 THR B C 1
ATOM 3057 O O . THR B 1 13 ? 18.75 -7.238 -9.094 1 98.62 13 THR B O 1
ATOM 3060 N N . LEU B 1 14 ? 19.422 -5.09 -9.023 1 98.81 14 LEU B N 1
ATOM 3061 C CA . LEU B 1 14 ? 19.469 -5.094 -7.566 1 98.81 14 LEU B CA 1
ATOM 3062 C C . LEU B 1 14 ? 18.078 -5.32 -6.988 1 98.81 14 LEU B C 1
ATOM 3064 O O . LEU B 1 14 ? 17.922 -5.977 -5.957 1 98.81 14 LEU B O 1
ATOM 3068 N N . ARG B 1 15 ? 17.094 -4.789 -7.602 1 98.56 15 ARG B N 1
ATOM 3069 C CA . ARG B 1 15 ? 15.727 -5.008 -7.156 1 98.56 15 ARG B CA 1
ATOM 3070 C C . ARG B 1 15 ? 15.367 -6.492 -7.195 1 98.56 15 ARG B C 1
ATOM 3072 O O . ARG B 1 15 ? 14.758 -7.016 -6.266 1 98.56 15 ARG B O 1
ATOM 3079 N N . TYR B 1 16 ? 15.758 -7.176 -8.227 1 98.19 16 TYR B N 1
ATOM 3080 C CA . TYR B 1 16 ? 15.523 -8.609 -8.328 1 98.19 16 TYR B CA 1
ATOM 3081 C C . TYR B 1 16 ? 16.25 -9.359 -7.219 1 98.19 16 TYR B C 1
ATOM 3083 O O . TYR B 1 16 ? 15.703 -10.305 -6.645 1 98.19 16 TYR B O 1
ATOM 3091 N N . LEU B 1 17 ? 17.391 -8.914 -6.871 1 98.75 17 LEU B N 1
ATOM 3092 C CA . LEU B 1 17 ? 18.266 -9.648 -5.965 1 98.75 17 LEU B CA 1
ATOM 3093 C C . LEU B 1 17 ? 17.781 -9.516 -4.523 1 98.75 17 LEU B C 1
ATOM 3095 O O . LEU B 1 17 ? 18.188 -10.297 -3.654 1 98.75 17 LEU B O 1
ATOM 3099 N N . GLN B 1 18 ? 16.922 -8.539 -4.277 1 98.31 18 GLN B N 1
ATOM 3100 C CA . GLN B 1 18 ? 16.5 -8.281 -2.906 1 98.31 18 GLN B CA 1
ATOM 3101 C C . GLN B 1 18 ? 15.789 -9.492 -2.311 1 98.31 18 GLN B C 1
ATOM 3103 O O . GLN B 1 18 ? 15.914 -9.766 -1.115 1 98.31 18 GLN B O 1
ATOM 3108 N N . ALA B 1 19 ? 15.086 -10.234 -3.109 1 97.81 19 ALA B N 1
ATOM 3109 C CA . ALA B 1 19 ? 14.273 -11.359 -2.652 1 97.81 19 ALA B CA 1
ATOM 3110 C C . ALA B 1 19 ? 15.156 -12.516 -2.186 1 97.81 19 ALA B C 1
ATOM 3112 O O . ALA B 1 19 ? 14.672 -13.445 -1.54 1 97.81 19 ALA B O 1
ATOM 3113 N N . PHE B 1 20 ? 16.406 -12.469 -2.391 1 98.31 20 PHE B N 1
ATOM 3114 C CA . PHE B 1 20 ? 17.281 -13.609 -2.146 1 98.31 20 PHE B CA 1
ATOM 3115 C C . PHE B 1 20 ? 18.266 -13.32 -1.009 1 98.31 20 PHE B C 1
ATOM 3117 O O . PHE B 1 20 ? 19.156 -14.109 -0.735 1 98.31 20 PHE B O 1
ATOM 3124 N N . LEU B 1 21 ? 18.047 -12.156 -0.403 1 98.06 21 LEU B N 1
ATOM 3125 C CA . LEU B 1 21 ? 18.906 -11.75 0.709 1 98.06 21 LEU B CA 1
ATOM 3126 C C . LEU B 1 21 ? 18.312 -12.195 2.041 1 98.06 21 LEU B C 1
ATOM 3128 O O . LEU B 1 21 ? 17.094 -12.227 2.203 1 98.06 21 LEU B O 1
ATOM 3132 N N . ASP B 1 22 ? 19.188 -12.539 2.939 1 95.81 22 ASP B N 1
ATOM 3133 C CA . ASP B 1 22 ? 18.766 -12.711 4.324 1 95.81 22 ASP B CA 1
ATOM 3134 C C . ASP B 1 22 ? 18.312 -11.383 4.926 1 95.81 22 ASP B C 1
ATOM 3136 O O . ASP B 1 22 ? 19.094 -10.43 5.004 1 95.81 22 ASP B O 1
ATOM 3140 N N . LYS B 1 23 ? 17.094 -11.336 5.328 1 92.19 23 LYS B N 1
ATOM 3141 C CA . LYS B 1 23 ? 16.531 -10.086 5.824 1 92.19 23 LYS B CA 1
ATOM 3142 C C . LYS B 1 23 ? 16.609 -10.008 7.344 1 92.19 23 LYS B C 1
ATOM 3144 O O . LYS B 1 23 ? 16.391 -8.953 7.934 1 92.19 23 LYS B O 1
ATOM 3149 N N . LYS B 1 24 ? 17.016 -11.07 7.969 1 90.94 24 LYS B N 1
ATOM 3150 C CA . LYS B 1 24 ? 17 -11.141 9.43 1 90.94 24 LYS B CA 1
ATOM 3151 C C . LYS B 1 24 ? 18.312 -10.656 10.023 1 90.94 24 LYS B C 1
ATOM 3153 O O . LYS B 1 24 ? 18.328 -9.961 11.039 1 90.94 24 LYS B O 1
ATOM 3158 N N . ASP B 1 25 ? 19.438 -11.008 9.414 1 90.5 25 ASP B N 1
ATOM 3159 C CA . ASP B 1 25 ? 20.75 -10.68 9.922 1 90.5 25 ASP B CA 1
ATOM 3160 C C . ASP B 1 25 ? 21.547 -9.859 8.898 1 90.5 25 ASP B C 1
ATOM 3162 O O . ASP B 1 25 ? 22.172 -10.414 7.992 1 90.5 25 ASP B O 1
ATOM 3166 N N . ALA B 1 26 ? 21.625 -8.602 9.156 1 86.69 26 ALA B N 1
ATOM 3167 C CA . ALA B 1 26 ? 22.297 -7.695 8.234 1 86.69 26 ALA B CA 1
ATOM 3168 C C . ALA B 1 26 ? 23.797 -7.918 8.25 1 86.69 26 ALA B C 1
ATOM 3170 O O . ALA B 1 26 ? 24.516 -7.48 7.336 1 86.69 26 ALA B O 1
ATOM 3171 N N . SER B 1 27 ? 24.281 -8.578 9.211 1 87.94 27 SER B N 1
ATOM 3172 C CA . SER B 1 27 ? 25.719 -8.789 9.359 1 87.94 27 SER B CA 1
ATOM 3173 C C . SER B 1 27 ? 26.156 -10.102 8.719 1 87.94 27 SER B C 1
ATOM 3175 O O . SER B 1 27 ? 27.344 -10.438 8.719 1 87.94 27 SER B O 1
ATOM 3177 N N . SER B 1 28 ? 25.266 -10.789 8.203 1 92.31 28 SER B N 1
ATOM 3178 C CA . SER B 1 28 ? 25.562 -12.055 7.555 1 92.31 28 SER B CA 1
ATOM 3179 C C . SER B 1 28 ? 26.016 -11.844 6.113 1 92.31 28 SER B C 1
ATOM 3181 O O . SER B 1 28 ? 25.562 -10.922 5.441 1 92.31 28 SER B O 1
ATOM 3183 N N . ILE B 1 29 ? 26.844 -12.711 5.637 1 95.75 29 ILE B N 1
ATOM 3184 C CA . ILE B 1 29 ? 27.281 -12.648 4.246 1 95.75 29 ILE B CA 1
ATOM 3185 C C . ILE B 1 29 ? 26.094 -12.914 3.322 1 95.75 29 ILE B C 1
ATOM 3187 O O . ILE B 1 29 ? 26.078 -12.469 2.172 1 95.75 29 ILE B O 1
ATOM 3191 N N . ALA B 1 30 ? 25.109 -13.578 3.902 1 96.44 30 ALA B N 1
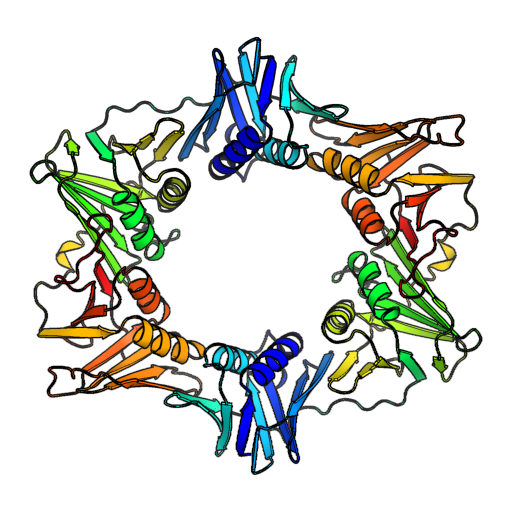ATOM 3192 C CA . ALA B 1 30 ? 23.906 -13.898 3.143 1 96.44 30 ALA B CA 1
ATOM 3193 C C . ALA B 1 30 ? 23.047 -12.656 2.926 1 96.44 30 ALA B C 1
ATOM 3195 O O . ALA B 1 30 ? 22.125 -12.672 2.107 1 96.44 30 ALA B O 1
ATOM 3196 N N . SER B 1 31 ? 23.328 -11.609 3.6 1 97.5 31 SER B N 1
ATOM 3197 C CA . SER B 1 31 ? 22.641 -10.344 3.375 1 97.5 31 SER B CA 1
ATOM 3198 C C . SER B 1 31 ? 23.391 -9.484 2.357 1 97.5 31 SER B C 1
ATOM 3200 O O . SER B 1 31 ? 22.969 -8.359 2.059 1 97.5 31 SER B O 1
ATOM 3202 N N . HIS B 1 32 ? 24.422 -10.031 1.793 1 97.94 32 HIS B N 1
ATOM 3203 C CA . HIS B 1 32 ? 25.266 -9.297 0.861 1 97.94 32 HIS B CA 1
ATOM 3204 C C . HIS B 1 32 ? 25.125 -9.828 -0.56 1 97.94 32 HIS B C 1
ATOM 3206 O O . HIS B 1 32 ? 24.609 -10.93 -0.763 1 97.94 32 HIS B O 1
ATOM 3212 N N . ILE B 1 33 ? 25.5 -8.992 -1.448 1 98.62 33 ILE B N 1
ATOM 3213 C CA . ILE B 1 33 ? 25.578 -9.344 -2.861 1 98.62 33 ILE B CA 1
ATOM 3214 C C . ILE B 1 33 ? 27.047 -9.539 -3.256 1 98.62 33 ILE B C 1
ATOM 3216 O O . ILE B 1 33 ? 27.906 -8.734 -2.9 1 98.62 33 ILE B O 1
ATOM 3220 N N . HIS B 1 34 ? 27.344 -10.648 -3.857 1 98.56 34 HIS B N 1
ATOM 3221 C CA . HIS B 1 34 ? 28.656 -10.906 -4.438 1 98.56 34 HIS B CA 1
ATOM 3222 C C . HIS B 1 34 ? 28.797 -10.258 -5.809 1 98.56 34 HIS B C 1
ATOM 3224 O O . HIS B 1 34 ? 27.891 -10.352 -6.641 1 98.56 34 HIS B O 1
ATOM 3230 N N . LEU B 1 35 ? 29.875 -9.539 -6.043 1 98.62 35 LEU B N 1
ATOM 3231 C CA . LEU B 1 35 ? 30.203 -8.883 -7.305 1 98.62 35 LEU B CA 1
ATOM 3232 C C . LEU B 1 35 ? 31.438 -9.484 -7.938 1 98.62 35 LEU B C 1
ATOM 3234 O O . LEU B 1 35 ? 32.438 -9.711 -7.25 1 98.62 35 LEU B O 1
ATOM 3238 N N . GLU B 1 36 ? 31.359 -9.727 -9.203 1 98.44 36 GLU B N 1
ATOM 3239 C CA . GLU B 1 36 ? 32.531 -10.203 -9.953 1 98.44 36 GLU B CA 1
ATOM 3240 C C . GLU B 1 36 ? 32.562 -9.609 -11.352 1 98.44 36 GLU B C 1
ATOM 3242 O O . GLU B 1 36 ? 31.578 -9.688 -12.094 1 98.44 36 GLU B O 1
ATOM 3247 N N . VAL B 1 37 ? 33.656 -8.992 -11.688 1 98.5 37 VAL B N 1
ATOM 3248 C CA . VAL B 1 37 ? 33.812 -8.398 -13.008 1 98.5 37 VAL B CA 1
ATOM 3249 C C . VAL B 1 37 ? 34.688 -9.305 -13.875 1 98.5 37 VAL B C 1
ATOM 3251 O O . VAL B 1 37 ? 35.844 -9.602 -13.516 1 98.5 37 VAL B O 1
ATOM 3254 N N . ILE B 1 38 ? 34.125 -9.758 -14.906 1 97.06 38 ILE B N 1
ATOM 3255 C CA . ILE B 1 38 ? 34.844 -10.531 -15.914 1 97.06 38 ILE B CA 1
ATOM 3256 C C . ILE B 1 38 ? 34.656 -9.906 -17.297 1 97.06 38 ILE B C 1
ATOM 3258 O O . ILE B 1 38 ? 33.531 -9.875 -17.797 1 97.06 38 ILE B O 1
ATOM 3262 N N . LYS B 1 39 ? 35.719 -9.438 -17.859 1 95.69 39 LYS B N 1
ATOM 3263 C CA . LYS B 1 39 ? 35.656 -8.742 -19.141 1 95.69 39 LYS B CA 1
ATOM 3264 C C . LYS B 1 39 ? 34.688 -7.57 -19.078 1 95.69 39 LYS B C 1
ATOM 3266 O O . LYS B 1 39 ? 34.844 -6.652 -18.281 1 95.69 39 LYS B O 1
ATOM 3271 N N . GLU B 1 40 ? 33.625 -7.598 -19.891 1 97.31 40 GLU B N 1
ATOM 3272 C CA . GLU B 1 40 ? 32.719 -6.445 -19.969 1 97.31 40 GLU B CA 1
ATOM 3273 C C . GLU B 1 40 ? 31.391 -6.742 -19.281 1 97.31 40 GLU B C 1
ATOM 3275 O O . GLU B 1 40 ? 30.359 -6.199 -19.672 1 97.31 40 GLU B O 1
ATOM 3280 N N . LYS B 1 41 ? 31.484 -7.633 -18.25 1 98.25 41 LYS B N 1
ATOM 3281 C CA . LYS B 1 41 ? 30.25 -7.988 -17.531 1 98.25 41 LYS B CA 1
ATOM 3282 C C . LYS B 1 41 ? 30.453 -7.91 -16.031 1 98.25 41 LYS B C 1
ATOM 3284 O O . LYS B 1 41 ? 31.5 -8.312 -15.516 1 98.25 41 LYS B O 1
ATOM 3289 N N . LEU B 1 42 ? 29.547 -7.367 -15.375 1 98.75 42 LEU B N 1
ATOM 3290 C CA . LEU B 1 42 ? 29.438 -7.441 -13.922 1 98.75 42 LEU B CA 1
ATOM 3291 C C . LEU B 1 42 ? 28.453 -8.523 -13.5 1 98.75 42 LEU B C 1
ATOM 3293 O O . LEU B 1 42 ? 27.25 -8.406 -13.766 1 98.75 42 LEU B O 1
ATOM 3297 N N . PHE B 1 43 ? 28.938 -9.523 -12.891 1 98.56 43 PHE B N 1
ATOM 3298 C CA . PHE B 1 43 ? 28.094 -10.586 -12.344 1 98.56 43 PHE B CA 1
ATOM 3299 C C . PHE B 1 43 ? 27.719 -10.289 -10.898 1 98.56 43 PHE B C 1
ATOM 3301 O O . PHE B 1 43 ? 28.547 -9.883 -10.094 1 98.56 43 PHE B O 1
ATOM 3308 N N . LEU B 1 44 ? 26.453 -10.43 -10.602 1 98.75 44 LEU B N 1
ATOM 3309 C CA . LEU B 1 44 ? 25.906 -10.219 -9.266 1 98.75 44 LEU B CA 1
ATOM 3310 C C . LEU B 1 44 ? 25.172 -11.469 -8.781 1 98.75 44 LEU B C 1
ATOM 3312 O O . LEU B 1 44 ? 24.422 -12.086 -9.539 1 98.75 44 LEU B O 1
ATOM 3316 N N . LYS B 1 45 ? 25.359 -11.844 -7.574 1 98 45 LYS B N 1
ATOM 3317 C CA . LYS B 1 45 ? 24.625 -12.992 -7.055 1 98 45 LYS B CA 1
ATOM 3318 C C . LYS B 1 45 ? 24.266 -12.789 -5.586 1 98 45 LYS B C 1
ATOM 3320 O O . LYS B 1 45 ? 25.016 -12.18 -4.832 1 98 45 LYS B O 1
ATOM 3325 N N . ALA B 1 46 ? 23.203 -13.227 -5.156 1 98.38 46 ALA B N 1
ATOM 3326 C CA . ALA B 1 46 ? 22.672 -13.25 -3.797 1 98.38 46 ALA B CA 1
ATOM 3327 C C . ALA B 1 46 ? 22.031 -14.602 -3.475 1 98.38 46 ALA B C 1
ATOM 3329 O O . ALA B 1 46 ? 21.469 -15.25 -4.352 1 98.38 46 ALA B O 1
ATOM 3330 N N . SER B 1 47 ? 22.188 -15.016 -2.219 1 97.56 47 SER B N 1
ATOM 3331 C CA . SER B 1 47 ? 21.609 -16.281 -1.775 1 97.56 47 SER B CA 1
ATOM 3332 C C . SER B 1 47 ? 21.438 -16.297 -0.261 1 97.56 47 SER B C 1
ATOM 3334 O O . SER B 1 47 ? 22.266 -15.781 0.477 1 97.56 47 SER B O 1
ATOM 3336 N N . ASP B 1 48 ? 20.344 -16.938 0.189 1 94.5 48 ASP B N 1
ATOM 3337 C CA . ASP B 1 48 ? 20.172 -17.188 1.616 1 94.5 48 ASP B CA 1
ATOM 3338 C C . ASP B 1 48 ? 20.328 -18.672 1.926 1 94.5 48 ASP B C 1
ATOM 3340 O O . ASP B 1 48 ? 19.688 -19.203 2.834 1 94.5 48 ASP B O 1
ATOM 3344 N N . SER B 1 49 ? 21.078 -19.406 1.153 1 90.38 49 SER B N 1
ATOM 3345 C CA . SER B 1 49 ? 21.391 -20.812 1.274 1 90.38 49 SER B CA 1
ATOM 3346 C C . SER B 1 49 ? 20.297 -21.688 0.664 1 90.38 49 SER B C 1
ATOM 3348 O O . SER B 1 49 ? 20.594 -22.688 -0.007 1 90.38 49 SER B O 1
ATOM 3350 N N . ASP B 1 50 ? 19.078 -21.359 0.81 1 95.25 50 ASP B N 1
ATOM 3351 C CA . ASP B 1 50 ? 17.969 -22.156 0.304 1 95.25 50 ASP B CA 1
ATOM 3352 C C . ASP B 1 50 ? 17.594 -21.75 -1.118 1 95.25 50 ASP B C 1
ATOM 3354 O O . ASP B 1 50 ? 17.109 -22.578 -1.897 1 95.25 50 ASP B O 1
ATOM 3358 N N . ILE B 1 51 ? 17.766 -20.5 -1.4 1 98 51 ILE B N 1
ATOM 3359 C CA . ILE B 1 51 ? 17.406 -19.938 -2.689 1 98 51 ILE B CA 1
ATOM 3360 C C . ILE B 1 51 ? 18.438 -18.891 -3.107 1 98 51 ILE B C 1
ATOM 3362 O O . ILE B 1 51 ? 19.062 -18.25 -2.258 1 98 51 ILE B O 1
ATOM 3366 N N . GLY B 1 52 ? 18.672 -18.797 -4.453 1 98.56 52 GLY B N 1
ATOM 3367 C CA . GLY B 1 52 ? 19.656 -17.844 -4.922 1 98.56 52 GLY B CA 1
ATOM 3368 C C . GLY B 1 52 ? 19.438 -17.406 -6.355 1 98.56 52 GLY B C 1
ATOM 3369 O O . GLY B 1 52 ? 18.734 -18.078 -7.117 1 98.56 52 GLY B O 1
ATOM 3370 N N . LEU B 1 53 ? 20 -16.297 -6.73 1 98.75 53 LEU B N 1
ATOM 3371 C CA . LEU B 1 53 ? 19.938 -15.719 -8.07 1 98.75 53 LEU B CA 1
ATOM 3372 C C . LEU B 1 53 ? 21.297 -15.141 -8.469 1 98.75 53 LEU B C 1
ATOM 3374 O O . LEU B 1 53 ? 21.953 -14.477 -7.668 1 98.75 53 LEU B O 1
ATOM 3378 N N . LYS B 1 54 ? 21.734 -15.5 -9.578 1 98.44 54 LYS B N 1
ATOM 3379 C CA . LYS B 1 54 ? 22.875 -14.883 -10.234 1 98.44 54 LYS B CA 1
ATOM 3380 C C . LYS B 1 54 ? 22.453 -14.18 -11.523 1 98.44 54 LYS B C 1
ATOM 3382 O O . LYS B 1 54 ? 21.688 -14.727 -12.312 1 98.44 54 LYS B O 1
ATOM 3387 N N . SER B 1 55 ? 22.875 -13.008 -11.719 1 98.25 55 SER B N 1
ATOM 3388 C CA . SER B 1 55 ? 22.578 -12.203 -12.906 1 98.25 55 SER B CA 1
ATOM 3389 C C . SER B 1 55 ? 23.812 -11.438 -13.367 1 98.25 55 SER B C 1
ATOM 3391 O O . SER B 1 55 ? 24.859 -11.484 -12.711 1 98.25 55 SER B O 1
ATOM 3393 N N . TYR B 1 56 ? 23.719 -10.812 -14.516 1 98.12 56 TYR B N 1
ATOM 3394 C CA . TYR B 1 56 ? 24.828 -9.945 -14.93 1 98.12 56 TYR B CA 1
ATOM 3395 C C . TYR B 1 56 ? 24.312 -8.75 -15.711 1 98.12 56 TYR B C 1
ATOM 3397 O O . TYR B 1 56 ? 23.188 -8.758 -16.219 1 98.12 56 TYR B O 1
ATOM 3405 N N . ILE B 1 57 ? 25.031 -7.715 -15.75 1 98.5 57 ILE B N 1
ATOM 3406 C CA . ILE B 1 57 ? 24.812 -6.543 -16.594 1 98.5 57 ILE B CA 1
ATOM 3407 C C . ILE B 1 57 ? 26.109 -6.191 -17.328 1 98.5 57 ILE B C 1
ATOM 3409 O O . ILE B 1 57 ? 27.203 -6.566 -16.875 1 98.5 57 ILE B O 1
ATOM 3413 N N . SER B 1 58 ? 25.969 -5.516 -18.438 1 98.31 58 SER B N 1
ATOM 3414 C CA . SER B 1 58 ? 27.141 -5.059 -19.172 1 98.31 58 SER B CA 1
ATOM 3415 C C . SER B 1 58 ? 27.766 -3.834 -18.5 1 98.31 58 SER B C 1
ATOM 3417 O O . SER B 1 58 ? 27.047 -2.967 -18 1 98.31 58 SER B O 1
ATOM 3419 N N . THR B 1 59 ? 29.047 -3.82 -18.531 1 98.19 59 THR B N 1
ATOM 3420 C CA . THR B 1 59 ? 29.734 -2.623 -18.047 1 98.19 59 THR B CA 1
ATOM 3421 C C . THR B 1 59 ? 29.859 -1.592 -19.172 1 98.19 59 THR B C 1
ATOM 3423 O O . THR B 1 59 ? 29.938 -1.95 -20.344 1 98.19 59 THR B O 1
ATOM 3426 N N . GLN B 1 60 ? 29.812 -0.354 -18.828 1 97.62 60 GLN B N 1
ATOM 3427 C CA . GLN B 1 60 ? 30.109 0.713 -19.781 1 97.62 60 GLN B CA 1
ATOM 3428 C C . GLN B 1 60 ? 31.609 0.85 -20 1 97.62 60 GLN B C 1
ATOM 3430 O O . GLN B 1 60 ? 32.062 1.183 -21.094 1 97.62 60 GLN B O 1
ATOM 3435 N N . SER B 1 61 ? 32.344 0.676 -18.938 1 96.94 61 SER B N 1
ATOM 3436 C CA . SER B 1 61 ? 33.812 0.597 -19 1 96.94 61 SER B CA 1
ATOM 3437 C C . SER B 1 61 ? 34.344 -0.31 -17.891 1 96.94 61 SER B C 1
ATOM 3439 O O . SER B 1 61 ? 33.781 -0.407 -16.812 1 96.94 61 SER B O 1
ATOM 3441 N N . THR B 1 62 ? 35.469 -1.009 -18.188 1 96.88 62 THR B N 1
ATOM 3442 C CA . THR B 1 62 ? 36.156 -1.866 -17.234 1 96.88 62 THR B CA 1
ATOM 3443 C C . THR B 1 62 ? 37.625 -1.477 -17.141 1 96.88 62 THR B C 1
ATOM 3445 O O . THR B 1 62 ? 38.406 -1.765 -18.047 1 96.88 62 THR B O 1
ATOM 3448 N N . ASP B 1 63 ? 37.938 -0.836 -16.109 1 96.94 63 ASP B N 1
ATOM 3449 C CA . ASP B 1 63 ? 39.312 -0.454 -15.898 1 96.94 63 ASP B CA 1
ATOM 3450 C C . ASP B 1 63 ? 40.125 -1.591 -15.242 1 96.94 63 ASP B C 1
ATOM 3452 O O . ASP B 1 63 ? 41.281 -1.826 -15.586 1 96.94 63 ASP B O 1
ATOM 3456 N N . LYS B 1 64 ? 39.531 -2.258 -14.242 1 97.31 64 LYS B N 1
ATOM 3457 C CA . LYS B 1 64 ? 40.125 -3.367 -13.516 1 97.31 64 LYS B CA 1
ATOM 3458 C C . LYS B 1 64 ? 39.094 -4.418 -13.133 1 97.31 64 LYS B C 1
ATOM 3460 O O . LYS B 1 64 ? 38.062 -4.094 -12.539 1 97.31 64 LYS B O 1
ATOM 3465 N N . GLU B 1 65 ? 39.375 -5.672 -13.469 1 97.88 65 GLU B N 1
ATOM 3466 C CA . GLU B 1 65 ? 38.531 -6.785 -13.039 1 97.88 65 GLU B CA 1
ATOM 3467 C C . GLU B 1 65 ? 38.719 -7.082 -11.555 1 97.88 65 GLU B C 1
ATOM 3469 O O . GLU B 1 65 ? 39.719 -6.625 -10.953 1 97.88 65 GLU B O 1
ATOM 3474 N N . GLY B 1 66 ? 37.812 -7.852 -10.969 1 97 66 GLY B N 1
ATOM 3475 C CA . GLY B 1 66 ? 37.906 -8.211 -9.57 1 97 66 GLY B CA 1
ATOM 3476 C C . GLY B 1 66 ? 36.594 -8.633 -8.945 1 97 66 GLY B C 1
ATOM 3477 O O . GLY B 1 66 ? 35.625 -8.883 -9.664 1 97 66 GLY B O 1
ATOM 3478 N N . VAL B 1 67 ? 36.719 -8.82 -7.621 1 97.38 67 VAL B N 1
ATOM 3479 C CA . VAL B 1 67 ? 35.562 -9.289 -6.875 1 97.38 67 VAL B CA 1
ATOM 3480 C C . VAL B 1 67 ? 35.281 -8.367 -5.688 1 97.38 67 VAL B C 1
ATOM 3482 O O . VAL B 1 67 ? 36.188 -7.617 -5.266 1 97.38 67 VAL B O 1
ATOM 3485 N N . GLY B 1 68 ? 34.094 -8.398 -5.219 1 97.5 68 GLY B N 1
ATOM 3486 C CA . GLY B 1 68 ? 33.688 -7.664 -4.031 1 97.5 68 GLY B CA 1
ATOM 3487 C C . GLY B 1 68 ? 32.375 -8.148 -3.451 1 97.5 68 GLY B C 1
ATOM 3488 O O . GLY B 1 68 ? 31.734 -9.055 -3.996 1 97.5 68 GLY B O 1
ATOM 3489 N N . THR B 1 69 ? 32.031 -7.629 -2.293 1 97.88 69 THR B N 1
ATOM 3490 C CA . THR B 1 69 ? 30.719 -7.844 -1.665 1 97.88 69 THR B CA 1
ATOM 3491 C C . THR B 1 69 ? 30.172 -6.535 -1.112 1 97.88 69 THR B C 1
ATOM 3493 O O . THR B 1 69 ? 30.922 -5.598 -0.838 1 97.88 69 THR B O 1
ATOM 3496 N N . ILE B 1 70 ? 28.906 -6.512 -1.029 1 97.5 70 ILE B N 1
ATOM 3497 C CA . ILE B 1 70 ? 28.281 -5.32 -0.47 1 97.5 70 ILE B CA 1
ATOM 3498 C C . ILE B 1 70 ? 26.906 -5.676 0.085 1 97.5 70 ILE B C 1
ATOM 3500 O O . ILE B 1 70 ? 26.203 -6.508 -0.483 1 97.5 70 ILE B O 1
ATOM 3504 N N . ASN B 1 71 ? 26.516 -5.086 1.229 1 96.56 71 ASN B N 1
ATOM 3505 C CA . ASN B 1 71 ? 25.156 -5.301 1.747 1 96.56 71 ASN B CA 1
ATOM 3506 C C . ASN B 1 71 ? 24.094 -4.977 0.7 1 96.56 71 ASN B C 1
ATOM 3508 O O . ASN B 1 71 ? 24.094 -3.881 0.136 1 96.56 71 ASN B O 1
ATOM 3512 N N . GLY B 1 72 ? 23.203 -5.91 0.496 1 97.94 72 GLY B N 1
ATOM 3513 C CA . GLY B 1 72 ? 22.281 -5.809 -0.63 1 97.94 72 GLY B CA 1
ATOM 3514 C C . GLY B 1 72 ? 21.266 -4.699 -0.469 1 97.94 72 GLY B C 1
ATOM 3515 O O . GLY B 1 72 ? 20.984 -3.961 -1.416 1 97.94 72 GLY B O 1
ATOM 3516 N N . LYS B 1 73 ? 20.734 -4.582 0.633 1 97 73 LYS B N 1
ATOM 3517 C CA . LYS B 1 73 ? 19.719 -3.559 0.888 1 97 73 LYS B CA 1
ATOM 3518 C C . LYS B 1 73 ? 20.312 -2.158 0.785 1 97 73 LYS B C 1
ATOM 3520 O O . LYS B 1 73 ? 19.766 -1.285 0.118 1 97 73 LYS B O 1
ATOM 3525 N N . LYS B 1 74 ? 21.438 -1.939 1.406 1 95.75 74 LYS B N 1
ATOM 3526 C CA . LYS B 1 74 ? 22.109 -0.64 1.371 1 95.75 74 LYS B CA 1
ATOM 3527 C C . LYS B 1 74 ? 22.516 -0.269 -0.052 1 95.75 74 LYS B C 1
ATOM 3529 O O . LYS B 1 74 ? 22.422 0.894 -0.448 1 95.75 74 LYS B O 1
ATOM 3534 N N . PHE B 1 75 ? 22.969 -1.271 -0.73 1 98.06 75 PHE B N 1
ATOM 3535 C CA . PHE B 1 75 ? 23.375 -1.055 -2.117 1 98.06 75 PHE B CA 1
ATOM 3536 C C . PHE B 1 75 ? 22.203 -0.521 -2.936 1 98.06 75 PHE B C 1
ATOM 3538 O O . PHE B 1 75 ? 22.328 0.487 -3.633 1 98.06 75 PHE B O 1
ATOM 3545 N N . LEU B 1 76 ? 21.094 -1.156 -2.801 1 98.5 76 LEU B N 1
ATOM 3546 C CA . LEU B 1 76 ? 19.906 -0.702 -3.527 1 98.5 76 LEU B CA 1
ATOM 3547 C C . LEU B 1 76 ? 19.484 0.687 -3.061 1 98.5 76 LEU B C 1
ATOM 3549 O O . LEU B 1 76 ? 19.125 1.541 -3.877 1 98.5 76 LEU B O 1
ATOM 3553 N N . ASP B 1 77 ? 19.422 0.909 -1.799 1 96.88 77 ASP B N 1
ATOM 3554 C CA . ASP B 1 77 ? 19.016 2.205 -1.258 1 96.88 77 ASP B CA 1
ATOM 3555 C C . ASP B 1 77 ? 19.875 3.328 -1.836 1 96.88 77 ASP B C 1
ATOM 3557 O O . ASP B 1 77 ? 19.359 4.398 -2.17 1 96.88 77 ASP B O 1
ATOM 3561 N N . ILE B 1 78 ? 21.188 3.107 -1.935 1 97.62 78 ILE B N 1
ATOM 3562 C CA . ILE B 1 78 ? 22.109 4.09 -2.479 1 97.62 78 ILE B CA 1
ATOM 3563 C C . ILE B 1 78 ? 21.812 4.324 -3.957 1 97.62 78 ILE B C 1
ATOM 3565 O O . ILE B 1 78 ? 21.594 5.461 -4.383 1 97.62 78 ILE B O 1
ATOM 3569 N N . ILE B 1 79 ? 21.797 3.232 -4.68 1 98.56 79 ILE B N 1
ATOM 3570 C CA . ILE B 1 79 ? 21.672 3.322 -6.129 1 98.56 79 ILE B CA 1
ATOM 3571 C C . ILE B 1 79 ? 20.344 3.988 -6.48 1 98.56 79 ILE B C 1
ATOM 3573 O O . ILE B 1 79 ? 20.266 4.77 -7.43 1 98.56 79 ILE B O 1
ATOM 3577 N N . SER B 1 80 ? 19.312 3.709 -5.754 1 97.56 80 SER B N 1
ATOM 3578 C CA . SER B 1 80 ? 17.969 4.234 -6.02 1 97.56 80 SER B CA 1
ATOM 3579 C C . SER B 1 80 ? 17.953 5.758 -5.902 1 97.56 80 SER B C 1
ATOM 3581 O O . SER B 1 80 ? 17.109 6.414 -6.516 1 97.56 80 SER B O 1
ATOM 3583 N N . CYS B 1 81 ? 18.844 6.355 -5.195 1 95.88 81 CYS B N 1
ATOM 3584 C CA . CYS B 1 81 ? 18.844 7.793 -4.953 1 95.88 81 CYS B CA 1
ATOM 3585 C C . CYS B 1 81 ? 19.719 8.516 -5.973 1 95.88 81 CYS B C 1
ATOM 3587 O O . CYS B 1 81 ? 19.719 9.75 -6.035 1 95.88 81 CYS B O 1
ATOM 3589 N N . LEU B 1 82 ? 20.422 7.82 -6.762 1 97.56 82 LEU B N 1
ATOM 3590 C CA . LEU B 1 82 ? 21.359 8.43 -7.707 1 97.56 82 LEU B CA 1
ATOM 3591 C C . LEU B 1 82 ? 20.656 8.789 -9.008 1 97.56 82 LEU B C 1
ATOM 3593 O O . LEU B 1 82 ? 19.516 8.367 -9.242 1 97.56 82 LEU B O 1
ATOM 3597 N N . LYS B 1 83 ? 21.297 9.633 -9.805 1 96.44 83 LYS B N 1
ATOM 3598 C CA . LYS B 1 83 ? 20.75 10.094 -11.07 1 96.44 83 LYS B CA 1
ATOM 3599 C C . LYS B 1 83 ? 20.891 9.023 -12.156 1 96.44 83 LYS B C 1
ATOM 3601 O O . LYS B 1 83 ? 21.719 8.117 -12.031 1 96.44 83 LYS B O 1
ATOM 3606 N N . ASP B 1 84 ? 20.016 9.195 -13.102 1 97.12 84 ASP B N 1
ATOM 3607 C CA . ASP B 1 84 ? 20.062 8.258 -14.227 1 97.12 84 ASP B CA 1
ATOM 3608 C C . ASP B 1 84 ? 21.281 8.516 -15.109 1 97.12 84 ASP B C 1
ATOM 3610 O O . ASP B 1 84 ? 21.172 9.133 -16.172 1 97.12 84 ASP B O 1
ATOM 3614 N N . SER B 1 85 ? 22.391 8.148 -14.719 1 97.06 85 SER B N 1
ATOM 3615 C CA . SER B 1 85 ? 23.688 8.25 -15.398 1 97.06 85 SER B CA 1
ATOM 3616 C C . SER B 1 85 ? 24.625 7.145 -14.945 1 97.06 85 SER B C 1
ATOM 3618 O O . SER B 1 85 ? 24.25 6.273 -14.156 1 97.06 85 SER B O 1
ATOM 3620 N N . ASN B 1 86 ? 25.812 7.094 -15.438 1 98 86 ASN B N 1
ATOM 3621 C CA . ASN B 1 86 ? 26.781 6.043 -15.109 1 98 86 ASN B CA 1
ATOM 3622 C C . ASN B 1 86 ? 27.266 6.152 -13.672 1 98 86 ASN B C 1
ATOM 3624 O O . ASN B 1 86 ? 27.406 7.258 -13.141 1 98 86 ASN B O 1
ATOM 3628 N N . ILE B 1 87 ? 27.531 5.039 -13.117 1 98.56 87 ILE B N 1
ATOM 3629 C CA . ILE B 1 87 ? 28.047 4.906 -11.758 1 98.56 87 ILE B CA 1
ATOM 3630 C C . ILE B 1 87 ? 29.406 4.203 -11.789 1 98.56 87 ILE B C 1
ATOM 3632 O O . ILE B 1 87 ? 29.578 3.227 -12.516 1 98.56 87 ILE B O 1
ATOM 3636 N N . VAL B 1 88 ? 30.297 4.664 -11.023 1 98.75 88 VAL B N 1
ATOM 3637 C CA . VAL B 1 88 ? 31.594 4.012 -10.906 1 98.75 88 VAL B CA 1
ATOM 3638 C C . VAL B 1 88 ? 31.641 3.158 -9.641 1 98.75 88 VAL B C 1
ATOM 3640 O O . VAL B 1 88 ? 31.312 3.635 -8.555 1 98.75 88 VAL B O 1
ATOM 3643 N N . LEU B 1 89 ? 31.984 1.909 -9.75 1 98.75 89 LEU B N 1
ATOM 3644 C CA . LEU B 1 89 ? 32.219 0.987 -8.648 1 98.75 89 LEU B CA 1
ATOM 3645 C C . LEU B 1 89 ? 33.719 0.637 -8.555 1 98.75 89 LEU B C 1
ATOM 3647 O O . LEU B 1 89 ? 34.312 0.234 -9.547 1 98.75 89 LEU B O 1
ATOM 3651 N N . GLU B 1 90 ? 34.219 0.819 -7.336 1 98.56 90 GLU B N 1
ATOM 3652 C CA . GLU B 1 90 ? 35.656 0.56 -7.16 1 98.56 90 GLU B CA 1
ATOM 3653 C C . GLU B 1 90 ? 35.938 -0.112 -5.82 1 98.56 90 GLU B C 1
ATOM 3655 O O . GLU B 1 90 ? 35.438 0.343 -4.781 1 98.56 90 GLU B O 1
ATOM 3660 N N . THR B 1 91 ? 36.688 -1.206 -5.832 1 97.75 91 THR B N 1
ATOM 3661 C CA . THR B 1 91 ? 37.156 -1.804 -4.586 1 97.75 91 THR B CA 1
ATOM 3662 C C . THR B 1 91 ? 38.469 -1.163 -4.137 1 97.75 91 THR B C 1
ATOM 3664 O O . THR B 1 91 ? 39.406 -1.021 -4.93 1 97.75 91 THR B O 1
ATOM 3667 N N . LYS B 1 92 ? 38.438 -0.663 -2.971 1 94.38 92 LYS B N 1
ATOM 3668 C CA . LYS B 1 92 ? 39.625 -0.097 -2.32 1 94.38 92 LYS B CA 1
ATOM 3669 C C . LYS B 1 92 ? 39.812 -0.695 -0.93 1 94.38 92 LYS B C 1
ATOM 3671 O O . LYS B 1 92 ? 39.031 -0.419 -0.012 1 94.38 92 LYS B O 1
ATOM 3676 N N . ASP B 1 93 ? 40.906 -1.539 -0.777 1 89.38 93 ASP B N 1
ATOM 3677 C CA . ASP B 1 93 ? 41.188 -2.234 0.482 1 89.38 93 ASP B CA 1
ATOM 3678 C C . ASP B 1 93 ? 39.969 -3.107 0.875 1 89.38 93 ASP B C 1
ATOM 3680 O O . ASP B 1 93 ? 39.594 -4.004 0.126 1 89.38 93 ASP B O 1
ATOM 3684 N N . ASP B 1 94 ? 39.375 -2.91 1.918 1 92.19 94 ASP B N 1
ATOM 3685 C CA . ASP B 1 94 ? 38.281 -3.764 2.387 1 92.19 94 ASP B CA 1
ATOM 3686 C C . ASP B 1 94 ? 36.938 -3.061 2.25 1 92.19 94 ASP B C 1
ATOM 3688 O O . ASP B 1 94 ? 36 -3.355 2.992 1 92.19 94 ASP B O 1
ATOM 3692 N N . SER B 1 95 ? 36.938 -2.117 1.201 1 95.94 95 SER B N 1
ATOM 3693 C CA . SER B 1 95 ? 35.719 -1.365 1.019 1 95.94 95 SER B CA 1
ATOM 3694 C C . SER B 1 95 ? 35.312 -1.29 -0.455 1 95.94 95 SER B C 1
ATOM 3696 O O . SER B 1 95 ? 36.188 -1.416 -1.335 1 95.94 95 SER B O 1
ATOM 3698 N N . LEU B 1 96 ? 34.062 -1.181 -0.679 1 97.44 96 LEU B N 1
ATOM 3699 C CA . LEU B 1 96 ? 33.531 -0.839 -1.997 1 97.44 96 LEU B CA 1
ATOM 3700 C C . LEU B 1 96 ? 33.156 0.63 -2.057 1 97.44 96 LEU B C 1
ATOM 3702 O O . LEU B 1 96 ? 32.406 1.107 -1.202 1 97.44 96 LEU B O 1
ATOM 3706 N N . VAL B 1 97 ? 33.656 1.298 -3.035 1 98.12 97 VAL B N 1
ATOM 3707 C CA . VAL B 1 97 ? 33.375 2.715 -3.225 1 98.12 97 VAL B CA 1
ATOM 3708 C C . VAL B 1 97 ? 32.438 2.895 -4.418 1 98.12 97 VAL B C 1
ATOM 3710 O O . VAL B 1 97 ? 32.656 2.324 -5.488 1 98.12 97 VAL B O 1
ATOM 3713 N N . ILE B 1 98 ? 31.391 3.617 -4.254 1 98.5 98 ILE B N 1
ATOM 3714 C CA . ILE B 1 98 ? 30.406 3.973 -5.281 1 98.5 98 ILE B CA 1
ATOM 3715 C C . ILE B 1 98 ? 30.484 5.473 -5.562 1 98.5 98 ILE B C 1
ATOM 3717 O O . ILE B 1 98 ? 30.391 6.289 -4.645 1 98.5 98 ILE B O 1
ATOM 3721 N N . LYS B 1 99 ? 30.594 5.855 -6.824 1 98.31 99 LYS B N 1
ATOM 3722 C CA . LYS B 1 99 ? 30.766 7.273 -7.141 1 98.31 99 LYS B CA 1
ATOM 3723 C C . LYS B 1 99 ? 29.859 7.688 -8.297 1 98.31 99 LYS B C 1
ATOM 3725 O O . LYS B 1 99 ? 29.688 6.938 -9.258 1 98.31 99 LYS B O 1
ATOM 3730 N N . GLN B 1 100 ? 29.312 8.812 -8.219 1 97.69 100 GLN B N 1
ATOM 3731 C CA . GLN B 1 100 ? 28.609 9.523 -9.281 1 97.69 100 GLN B CA 1
ATOM 3732 C C . GLN B 1 100 ? 28.719 11.031 -9.102 1 97.69 100 GLN B C 1
ATOM 3734 O O . GLN B 1 100 ? 28.25 11.586 -8.109 1 97.69 100 GLN B O 1
ATOM 3739 N N . ASN B 1 101 ? 29.312 11.734 -10.062 1 94.69 101 ASN B N 1
ATOM 3740 C CA . ASN B 1 101 ? 29.516 13.18 -9.984 1 94.69 101 ASN B CA 1
ATOM 3741 C C . ASN B 1 101 ? 30.188 13.57 -8.672 1 94.69 101 ASN B C 1
ATOM 3743 O O . ASN B 1 101 ? 31.312 13.164 -8.391 1 94.69 101 ASN B O 1
ATOM 3747 N N . LYS B 1 102 ? 29.469 14.312 -7.773 1 95.12 102 LYS B N 1
ATOM 3748 C CA . LYS B 1 102 ? 30.047 14.812 -6.539 1 95.12 102 LYS B CA 1
ATOM 3749 C C . LYS B 1 102 ? 29.719 13.906 -5.359 1 95.12 102 LYS B C 1
ATOM 3751 O O . LYS B 1 102 ? 30.078 14.195 -4.219 1 95.12 102 LYS B O 1
ATOM 3756 N N . SER B 1 103 ? 29.109 12.805 -5.625 1 96.88 103 SER B N 1
ATOM 3757 C CA . SER B 1 103 ? 28.672 11.906 -4.562 1 96.88 103 SER B CA 1
ATOM 3758 C C . SER B 1 103 ? 29.562 10.672 -4.469 1 96.88 103 SER B C 1
ATOM 3760 O O . SER B 1 103 ? 30.016 10.156 -5.484 1 96.88 103 SER B O 1
ATOM 3762 N N . SER B 1 104 ? 29.781 10.25 -3.287 1 97.25 104 SER B N 1
ATOM 3763 C CA . SER B 1 104 ? 30.594 9.062 -3.037 1 97.25 104 SER B CA 1
ATOM 3764 C C . SER B 1 104 ? 30.109 8.305 -1.809 1 97.25 104 SER B C 1
ATOM 3766 O O . SER B 1 104 ? 29.75 8.914 -0.802 1 97.25 104 SER B O 1
ATOM 3768 N N . PHE B 1 105 ? 30.172 7.062 -1.894 1 96.81 105 PHE B N 1
ATOM 3769 C CA . PHE B 1 105 ? 29.797 6.156 -0.814 1 96.81 105 PHE B CA 1
ATOM 3770 C C . PHE B 1 105 ? 30.859 5.098 -0.595 1 96.81 105 PHE B C 1
ATOM 3772 O O . PHE B 1 105 ? 31.484 4.621 -1.552 1 96.81 105 PHE B O 1
ATOM 3779 N N . LYS B 1 106 ? 31.078 4.766 0.555 1 96.06 106 LYS B N 1
ATOM 3780 C CA . LYS B 1 106 ? 32.031 3.721 0.926 1 96.06 106 LYS B CA 1
ATOM 3781 C C . LYS B 1 106 ? 31.406 2.748 1.929 1 96.06 106 LYS B C 1
ATOM 3783 O O . LYS B 1 106 ? 30.922 3.162 2.982 1 96.06 106 LYS B O 1
ATOM 3788 N N . LEU B 1 107 ? 31.438 1.503 1.634 1 95 107 LEU B N 1
ATOM 3789 C CA . LEU B 1 107 ? 30.906 0.46 2.51 1 95 107 LEU B CA 1
ATOM 3790 C C . LEU B 1 107 ? 31.938 -0.657 2.695 1 95 107 LEU B C 1
ATOM 3792 O O . LEU B 1 107 ? 32.688 -0.976 1.771 1 95 107 LEU B O 1
ATOM 3796 N N . PRO B 1 108 ? 31.906 -1.267 3.84 1 94.38 108 PRO B N 1
ATOM 3797 C CA . PRO B 1 108 ? 32.812 -2.395 4.043 1 94.38 108 PRO B CA 1
ATOM 3798 C C . PRO B 1 108 ? 32.406 -3.633 3.248 1 94.38 108 PRO B C 1
ATOM 3800 O O . PRO B 1 108 ? 31.219 -3.828 2.965 1 94.38 108 PRO B O 1
ATOM 3803 N N . MET B 1 109 ? 33.406 -4.41 2.902 1 95.56 109 MET B N 1
ATOM 3804 C CA . MET B 1 109 ? 33.156 -5.664 2.188 1 95.56 109 MET B CA 1
ATOM 3805 C C . MET B 1 109 ? 33.469 -6.863 3.084 1 95.56 109 MET B C 1
ATOM 3807 O O . MET B 1 109 ? 34.344 -6.805 3.945 1 95.56 109 MET B O 1
ATOM 3811 N N . PHE B 1 110 ? 32.812 -7.918 2.898 1 95 110 PHE B N 1
ATOM 3812 C CA . PHE B 1 110 ? 33.25 -9.234 3.346 1 95 110 PHE B CA 1
ATOM 3813 C C . PHE B 1 110 ? 34.188 -9.859 2.338 1 95 110 PHE B C 1
ATOM 3815 O O . PHE B 1 110 ? 34.25 -9.422 1.188 1 95 110 PHE B O 1
ATOM 3822 N N . ASP B 1 111 ? 34.844 -10.805 2.811 1 95 111 ASP B N 1
ATOM 3823 C CA . ASP B 1 111 ? 35.688 -11.594 1.909 1 95 111 ASP B CA 1
ATOM 3824 C C . ASP B 1 111 ? 34.844 -12.32 0.869 1 95 111 ASP B C 1
ATOM 3826 O O . ASP B 1 111 ? 34.062 -13.195 1.212 1 95 111 ASP B O 1
ATOM 3830 N N . ALA B 1 112 ? 35.062 -11.922 -0.331 1 94.38 112 ALA B N 1
ATOM 3831 C CA . ALA B 1 112 ? 34.281 -12.477 -1.426 1 94.38 112 ALA B CA 1
ATOM 3832 C C . ALA B 1 112 ? 34.5 -13.984 -1.546 1 94.38 112 ALA B C 1
ATOM 3834 O O . ALA B 1 112 ? 33.594 -14.703 -2.01 1 94.38 112 ALA B O 1
ATOM 3835 N N . ASP B 1 113 ? 35.594 -14.438 -1.125 1 93.75 113 ASP B N 1
ATOM 3836 C CA . ASP B 1 113 ? 35.938 -15.859 -1.224 1 93.75 113 ASP B CA 1
ATOM 3837 C C . ASP B 1 113 ? 35.062 -16.688 -0.273 1 93.75 113 ASP B C 1
ATOM 3839 O O . ASP B 1 113 ? 34.969 -17.906 -0.43 1 93.75 113 ASP B O 1
ATOM 3843 N N . GLU B 1 114 ? 34.562 -16.031 0.669 1 94.38 114 GLU B N 1
ATOM 3844 C CA . GLU B 1 114 ? 33.719 -16.719 1.654 1 94.38 114 GLU B CA 1
ATOM 3845 C C . GLU B 1 114 ? 32.281 -16.844 1.182 1 94.38 114 GLU B C 1
ATOM 3847 O O . GLU B 1 114 ? 31.469 -17.516 1.814 1 94.38 114 GLU B O 1
ATOM 3852 N N . PHE B 1 115 ? 32.031 -16.203 0.148 1 95.44 115 PHE B N 1
ATOM 3853 C CA . PHE B 1 115 ? 30.672 -16.281 -0.382 1 95.44 115 PHE B CA 1
ATOM 3854 C C . PHE B 1 115 ? 30.406 -17.656 -0.975 1 95.44 115 PHE B C 1
ATOM 3856 O O . PHE B 1 115 ? 31.203 -18.172 -1.752 1 95.44 115 PHE B O 1
ATOM 3863 N N . PRO B 1 116 ? 29.344 -18.234 -0.632 1 92.94 116 PRO B N 1
ATOM 3864 C CA . PRO B 1 116 ? 29.078 -19.594 -1.117 1 92.94 116 PRO B CA 1
ATOM 3865 C C . PRO B 1 116 ? 28.922 -19.656 -2.637 1 92.94 116 PRO B C 1
ATOM 3867 O O . PRO B 1 116 ? 28.375 -18.734 -3.246 1 92.94 116 PRO B O 1
ATOM 3870 N N . GLU B 1 117 ? 29.391 -20.688 -3.184 1 92.94 117 GLU B N 1
ATOM 3871 C CA . GLU B 1 117 ? 29.234 -20.891 -4.621 1 92.94 117 GLU B CA 1
ATOM 3872 C C . GLU B 1 117 ? 27.812 -21.344 -4.969 1 92.94 117 GLU B C 1
ATOM 3874 O O . GLU B 1 117 ? 27.156 -22 -4.164 1 92.94 117 GLU B O 1
ATOM 3879 N N . PHE B 1 118 ? 27.469 -20.984 -6.133 1 95 118 PHE B N 1
ATOM 3880 C CA . PHE B 1 118 ? 26.203 -21.484 -6.648 1 95 118 PHE B CA 1
ATOM 3881 C C . PHE B 1 118 ? 26.297 -22.984 -6.941 1 95 118 PHE B C 1
ATOM 3883 O O . PHE B 1 118 ? 27.312 -23.453 -7.453 1 95 118 PHE B O 1
ATOM 3890 N N . PRO B 1 119 ? 25.297 -23.688 -6.703 1 95 119 PRO B N 1
ATOM 3891 C CA . PRO B 1 119 ? 25.359 -25.141 -6.867 1 95 119 PRO B CA 1
ATOM 3892 C C . PRO B 1 119 ? 25.375 -25.562 -8.336 1 95 119 PRO B C 1
ATOM 3894 O O . PRO B 1 119 ? 24.75 -24.922 -9.18 1 95 119 PRO B O 1
ATOM 3897 N N . VAL B 1 120 ? 26.156 -26.578 -8.578 1 95.38 120 VAL B N 1
ATOM 3898 C CA . VAL B 1 120 ? 26.141 -27.312 -9.844 1 95.38 120 VAL B CA 1
ATOM 3899 C C . VAL B 1 120 ? 25.5 -28.688 -9.625 1 95.38 120 VAL B C 1
ATOM 3901 O O . VAL B 1 120 ? 25.906 -29.422 -8.719 1 95.38 120 VAL B O 1
ATOM 3904 N N . ILE B 1 121 ? 24.578 -28.969 -10.477 1 97.25 121 ILE B N 1
ATOM 3905 C CA . ILE B 1 121 ? 23.875 -30.219 -10.203 1 97.25 121 ILE B CA 1
ATOM 3906 C C . ILE B 1 121 ? 23.984 -31.141 -11.414 1 97.25 121 ILE B C 1
ATOM 3908 O O . ILE B 1 121 ? 24.203 -30.672 -12.539 1 97.25 121 ILE B O 1
ATOM 3912 N N . ASP B 1 122 ? 23.938 -32.438 -11.086 1 97.69 122 ASP B N 1
ATOM 3913 C CA . ASP B 1 122 ? 23.672 -33.438 -12.094 1 97.69 122 ASP B CA 1
ATOM 3914 C C . ASP B 1 122 ? 22.172 -33.75 -12.195 1 97.69 122 ASP B C 1
ATOM 3916 O O . ASP B 1 122 ? 21.625 -34.469 -11.367 1 97.69 122 ASP B O 1
ATOM 3920 N N . PRO B 1 123 ? 21.578 -33.219 -13.242 1 97.81 123 PRO B N 1
ATOM 3921 C CA . PRO B 1 123 ? 20.109 -33.219 -13.258 1 97.81 123 PRO B CA 1
ATOM 3922 C C . PRO B 1 123 ? 19.547 -34.625 -13.453 1 97.81 123 PRO B C 1
ATOM 3924 O O . PRO B 1 123 ? 20.062 -35.406 -14.273 1 97.81 123 PRO B O 1
ATOM 3927 N N . LYS B 1 124 ? 18.609 -34.969 -12.68 1 98.31 124 LYS B N 1
ATOM 3928 C CA . LYS B 1 124 ? 17.781 -36.156 -12.898 1 98.31 124 LYS B CA 1
ATOM 3929 C C . LYS B 1 124 ? 16.688 -35.875 -13.93 1 98.31 124 LYS B C 1
ATOM 3931 O O . LYS B 1 124 ? 16.188 -36.781 -14.57 1 98.31 124 LYS B O 1
ATOM 3936 N N . VAL B 1 125 ? 16.328 -34.594 -14.055 1 98.12 125 VAL B N 1
ATOM 3937 C CA . VAL B 1 125 ? 15.336 -34.188 -15.047 1 98.12 125 VAL B CA 1
ATOM 3938 C C . VAL B 1 125 ? 15.68 -32.812 -15.586 1 98.12 125 VAL B C 1
ATOM 3940 O O . VAL B 1 125 ? 16.188 -31.953 -14.844 1 98.12 125 VAL B O 1
ATOM 3943 N N . SER B 1 126 ? 15.422 -32.562 -16.844 1 97.5 126 SER B N 1
ATOM 3944 C CA . SER B 1 126 ? 15.633 -31.266 -17.5 1 97.5 126 SER B CA 1
ATOM 3945 C C . SER B 1 126 ? 14.562 -30.984 -18.547 1 97.5 126 SER B C 1
ATOM 3947 O O . SER B 1 126 ? 14.039 -31.922 -19.172 1 97.5 126 SER B O 1
ATOM 3949 N N . LEU B 1 127 ? 14.203 -29.766 -18.625 1 94.44 127 LEU B N 1
ATOM 3950 C CA . LEU B 1 127 ? 13.234 -29.297 -19.609 1 94.44 127 LEU B CA 1
ATOM 3951 C C . LEU B 1 127 ? 13.672 -27.953 -20.219 1 94.44 127 LEU B C 1
ATOM 3953 O O . LEU B 1 127 ? 14.266 -27.125 -19.516 1 94.44 127 LEU B O 1
ATOM 3957 N N . GLU B 1 128 ? 13.461 -27.812 -21.484 1 92.19 128 GLU B N 1
ATOM 3958 C CA . GLU B 1 128 ? 13.633 -26.547 -22.172 1 92.19 128 GLU B CA 1
ATOM 3959 C C . GLU B 1 128 ? 12.289 -25.875 -22.438 1 92.19 128 GLU B C 1
ATOM 3961 O O . GLU B 1 128 ? 11.406 -26.469 -23.062 1 92.19 128 GLU B O 1
ATOM 3966 N N . ILE B 1 129 ? 12.156 -24.734 -21.984 1 89.5 129 ILE B N 1
ATOM 3967 C CA . ILE B 1 129 ? 10.891 -24.016 -22.078 1 89.5 129 ILE B CA 1
ATOM 3968 C C . ILE B 1 129 ? 11.039 -22.859 -23.062 1 89.5 129 ILE B C 1
ATOM 3970 O O . ILE B 1 129 ? 11.789 -21.906 -22.828 1 89.5 129 ILE B O 1
ATOM 3974 N N . ASN B 1 130 ? 10.289 -22.859 -24.141 1 88.06 130 ASN B N 1
ATOM 3975 C CA . ASN B 1 130 ? 10.43 -21.859 -25.188 1 88.06 130 ASN B CA 1
ATOM 3976 C C . ASN B 1 130 ? 9.203 -20.953 -25.266 1 88.06 130 ASN B C 1
ATOM 3978 O O . ASN B 1 130 ? 9.195 -19.969 -26.016 1 88.06 130 ASN B O 1
ATOM 3982 N N . ALA B 1 131 ? 8.125 -21.391 -24.562 1 83.81 131 ALA B N 1
ATOM 3983 C CA . ALA B 1 131 ? 6.887 -20.609 -24.547 1 83.81 131 ALA B CA 1
ATOM 3984 C C . ALA B 1 131 ? 6.406 -20.391 -23.125 1 83.81 131 ALA B C 1
ATOM 3986 O O . ALA B 1 131 ? 6.887 -21.031 -22.188 1 83.81 131 ALA B O 1
ATOM 3987 N N . PRO B 1 132 ? 5.477 -19.453 -22.938 1 89.88 132 PRO B N 1
ATOM 3988 C CA . PRO B 1 132 ? 5.117 -19.047 -21.578 1 89.88 132 PRO B CA 1
ATOM 3989 C C . PRO B 1 132 ? 4.125 -20 -20.922 1 89.88 132 PRO B C 1
ATOM 3991 O O . PRO B 1 132 ? 3.533 -19.672 -19.891 1 89.88 132 PRO B O 1
ATOM 3994 N N . PHE B 1 133 ? 4.02 -21.219 -21.359 1 88.75 133 PHE B N 1
ATOM 3995 C CA . PHE B 1 133 ? 3.006 -22.125 -20.844 1 88.75 133 PHE B CA 1
ATOM 3996 C C . PHE B 1 133 ? 3.271 -22.484 -19.391 1 88.75 133 PHE B C 1
ATOM 3998 O O . PHE B 1 133 ? 2.342 -22.578 -18.594 1 88.75 133 PHE B O 1
ATOM 4005 N N . LEU B 1 134 ? 4.527 -22.703 -19.125 1 93 134 LEU B N 1
ATOM 4006 C CA . LEU B 1 134 ? 4.848 -23.094 -17.75 1 93 134 LEU B CA 1
ATOM 4007 C C . LEU B 1 134 ? 4.602 -21.938 -16.781 1 93 134 LEU B C 1
ATOM 4009 O O . LEU B 1 134 ? 4.02 -22.141 -15.719 1 93 134 LEU B O 1
ATOM 4013 N N . VAL B 1 135 ? 4.984 -20.797 -17.156 1 94 135 VAL B N 1
ATOM 4014 C CA . VAL B 1 135 ? 4.793 -19.625 -16.312 1 94 135 VAL B CA 1
ATOM 4015 C C . VAL B 1 135 ? 3.299 -19.344 -16.156 1 94 135 VAL B C 1
ATOM 4017 O O . VAL B 1 135 ? 2.846 -18.953 -15.078 1 94 135 VAL B O 1
ATOM 4020 N N . ASP B 1 136 ? 2.588 -19.516 -17.234 1 94.19 136 ASP B N 1
ATOM 4021 C CA . ASP B 1 136 ? 1.138 -19.359 -17.156 1 94.19 136 ASP B CA 1
ATOM 4022 C C . ASP B 1 136 ? 0.533 -20.344 -16.156 1 94.19 136 ASP B C 1
ATOM 4024 O O . ASP B 1 136 ? -0.314 -19.969 -15.344 1 94.19 136 ASP B O 1
ATOM 4028 N N . ALA B 1 137 ? 0.978 -21.562 -16.219 1 95.25 137 ALA B N 1
ATOM 4029 C CA . ALA B 1 137 ? 0.511 -22.578 -15.266 1 95.25 137 ALA B CA 1
ATOM 4030 C C . ALA B 1 137 ? 0.829 -22.172 -13.828 1 95.25 137 ALA B C 1
ATOM 4032 O O . ALA B 1 137 ? -0.036 -22.25 -12.953 1 95.25 137 ALA B O 1
ATOM 4033 N N . PHE B 1 138 ? 2.047 -21.719 -13.625 1 96.75 138 PHE B N 1
ATOM 4034 C CA . PHE B 1 138 ? 2.473 -21.297 -12.297 1 96.75 138 PHE B CA 1
ATOM 4035 C C . PHE B 1 138 ? 1.593 -20.156 -11.789 1 96.75 138 PHE B C 1
ATOM 4037 O O . PHE B 1 138 ? 1.163 -20.172 -10.633 1 96.75 138 PHE B O 1
ATOM 4044 N N . LYS B 1 139 ? 1.36 -19.25 -12.633 1 96.69 139 LYS B N 1
ATOM 4045 C CA . LYS B 1 139 ? 0.563 -18.078 -12.273 1 96.69 139 LYS B CA 1
ATOM 4046 C C . LYS B 1 139 ? -0.84 -18.5 -11.828 1 96.69 139 LYS B C 1
ATOM 4048 O O . LYS B 1 139 ? -1.379 -17.938 -10.867 1 96.69 139 LYS B O 1
ATOM 4053 N N . LYS B 1 140 ? -1.391 -19.406 -12.508 1 96.25 140 LYS B N 1
ATOM 4054 C CA . LYS B 1 140 ? -2.766 -19.828 -12.258 1 96.25 140 LYS B CA 1
ATOM 4055 C C . LYS B 1 140 ? -2.855 -20.719 -11.023 1 96.25 140 LYS B C 1
ATOM 4057 O O . LYS B 1 140 ? -3.887 -20.75 -10.352 1 96.25 140 LYS B O 1
ATOM 4062 N N . ILE B 1 141 ? -1.773 -21.375 -10.664 1 97.06 141 ILE B N 1
ATOM 4063 C CA . ILE B 1 141 ? -1.82 -22.359 -9.602 1 97.06 141 ILE B CA 1
ATOM 4064 C C . ILE B 1 141 ? -1.307 -21.75 -8.305 1 97.06 141 ILE B C 1
ATOM 4066 O O . ILE B 1 141 ? -1.72 -22.172 -7.215 1 97.06 141 ILE B O 1
ATOM 4070 N N . ALA B 1 142 ? -0.518 -20.734 -8.359 1 97.69 142 ALA B N 1
ATOM 4071 C CA . ALA B 1 142 ? 0.131 -20.141 -7.195 1 97.69 142 ALA B CA 1
ATOM 4072 C C . ALA B 1 142 ? -0.896 -19.75 -6.137 1 97.69 142 ALA B C 1
ATOM 4074 O O . ALA B 1 142 ? -0.693 -19.984 -4.945 1 97.69 142 ALA B O 1
ATOM 4075 N N . PRO B 1 143 ? -2.029 -19.219 -6.559 1 96.94 143 PRO B N 1
ATOM 4076 C CA . PRO B 1 143 ? -2.971 -18.719 -5.551 1 96.94 143 PRO B CA 1
ATOM 4077 C C . PRO B 1 143 ? -3.529 -19.828 -4.672 1 96.94 143 PRO B C 1
ATOM 4079 O O . PRO B 1 143 ? -3.986 -19.578 -3.555 1 96.94 143 PRO B O 1
ATOM 4082 N N . VAL B 1 144 ? -3.512 -21.078 -5.043 1 97.25 144 VAL B N 1
ATOM 4083 C CA . VAL B 1 144 ? -4.148 -22.156 -4.305 1 97.25 144 VAL B CA 1
ATOM 4084 C C . VAL B 1 144 ? -3.148 -22.781 -3.334 1 97.25 144 VAL B C 1
ATOM 4086 O O . VAL B 1 144 ? -3.514 -23.625 -2.514 1 97.25 144 VAL B O 1
ATOM 4089 N N . ILE B 1 145 ? -1.933 -22.344 -3.34 1 97.81 145 ILE B N 1
ATOM 4090 C CA . ILE B 1 145 ? -0.9 -22.875 -2.457 1 97.81 145 ILE B CA 1
ATOM 4091 C C . ILE B 1 145 ? -0.749 -21.969 -1.236 1 97.81 145 ILE B C 1
ATOM 4093 O O . ILE B 1 145 ? -0.593 -20.75 -1.374 1 97.81 145 ILE B O 1
ATOM 4097 N N . GLU B 1 146 ? -0.831 -22.547 -0.098 1 94.75 146 GLU B N 1
ATOM 4098 C CA . GLU B 1 146 ? -0.585 -21.797 1.134 1 94.75 146 GLU B CA 1
ATOM 4099 C C . GLU B 1 146 ? 0.868 -21.938 1.58 1 94.75 146 GLU B C 1
ATOM 4101 O O . GLU B 1 146 ? 1.338 -23.031 1.856 1 94.75 146 GLU B O 1
ATOM 4106 N N . GLN B 1 147 ? 1.45 -20.844 1.728 1 88.62 147 GLN B N 1
ATOM 4107 C CA . GLN B 1 147 ? 2.865 -20.844 2.08 1 88.62 147 GLN B CA 1
ATOM 4108 C C . GLN B 1 147 ? 3.08 -21.375 3.496 1 88.62 147 GLN B C 1
ATOM 4110 O O . GLN B 1 147 ? 4.098 -22 3.783 1 88.62 147 GLN B O 1
ATOM 4115 N N . THR B 1 148 ? 2.172 -21.203 4.379 1 88.12 148 THR B N 1
ATOM 4116 C CA . THR B 1 148 ? 2.295 -21.578 5.785 1 88.12 148 THR B CA 1
ATOM 4117 C C . THR B 1 148 ? 1.526 -22.859 6.074 1 88.12 148 THR B C 1
ATOM 4119 O O . THR B 1 148 ? 1.091 -23.078 7.207 1 88.12 148 THR B O 1
ATOM 4122 N N . SER B 1 149 ? 1.435 -23.672 5.109 1 86.75 149 SER B N 1
ATOM 4123 C CA . SER B 1 149 ? 0.708 -24.922 5.309 1 86.75 149 SER B CA 1
ATOM 4124 C C . SER B 1 149 ? 1.346 -25.766 6.41 1 86.75 149 SER B C 1
ATOM 4126 O O . SER B 1 149 ? 2.572 -25.812 6.535 1 86.75 149 SER B O 1
ATOM 4128 N N . HIS B 1 150 ? 0.505 -26.422 7.184 1 89.19 150 HIS B N 1
ATOM 4129 C CA . HIS B 1 150 ? 0.981 -27.312 8.234 1 89.19 150 HIS B CA 1
ATOM 4130 C C . HIS B 1 150 ? 1.691 -28.531 7.645 1 89.19 150 HIS B C 1
ATOM 4132 O O . HIS B 1 150 ? 2.617 -29.062 8.258 1 89.19 150 HIS B O 1
ATOM 4138 N N . LYS B 1 151 ? 1.207 -28.953 6.543 1 93.38 151 LYS B N 1
ATOM 4139 C CA . LYS B 1 151 ? 1.912 -29.984 5.789 1 93.38 151 LYS B CA 1
ATOM 4140 C C . LYS B 1 151 ? 2.914 -29.359 4.816 1 93.38 151 LYS B C 1
ATOM 4142 O O . LYS B 1 151 ? 2.527 -28.797 3.799 1 93.38 151 LYS B O 1
ATOM 4147 N N . ARG B 1 152 ? 4.113 -29.578 5.082 1 94.88 152 ARG B N 1
ATOM 4148 C CA . ARG B 1 152 ? 5.188 -28.906 4.359 1 94.88 152 ARG B CA 1
ATOM 4149 C C . ARG B 1 152 ? 5.121 -29.203 2.867 1 94.88 152 ARG B C 1
ATOM 4151 O O . ARG B 1 152 ? 5.434 -28.359 2.039 1 94.88 152 ARG B O 1
ATOM 4158 N N . GLU B 1 153 ? 4.758 -30.453 2.518 1 97.06 153 GLU B N 1
ATOM 4159 C CA . GLU B 1 153 ? 4.699 -30.891 1.125 1 97.06 153 GLU B CA 1
ATOM 4160 C C . GLU B 1 153 ? 3.68 -30.062 0.334 1 97.06 153 GLU B C 1
ATOM 4162 O O . GLU B 1 153 ? 3.764 -29.984 -0.893 1 97.06 153 GLU B O 1
ATOM 4167 N N . LEU B 1 154 ? 2.74 -29.453 1.084 1 97.69 154 LEU B N 1
ATOM 4168 C CA . LEU B 1 154 ? 1.674 -28.719 0.409 1 97.69 154 LEU B CA 1
ATOM 4169 C C . LEU B 1 154 ? 2.016 -27.234 0.294 1 97.69 154 LEU B C 1
ATOM 4171 O O . LEU B 1 154 ? 1.253 -26.469 -0.288 1 97.69 154 LEU B O 1
ATOM 4175 N N . ALA B 1 155 ? 3.174 -26.844 0.774 1 98 155 ALA B N 1
ATOM 4176 C CA . ALA B 1 155 ? 3.611 -25.453 0.73 1 98 155 ALA B CA 1
ATOM 4177 C C . ALA B 1 155 ? 4.312 -25.141 -0.588 1 98 155 ALA B C 1
ATOM 4179 O O . ALA B 1 155 ? 4.992 -24.109 -0.71 1 98 155 ALA B O 1
ATOM 4180 N N . GLY B 1 156 ? 4.168 -26 -1.583 1 98.31 156 GLY B N 1
ATOM 4181 C CA . GLY B 1 156 ? 4.758 -25.828 -2.9 1 98.31 156 GLY B CA 1
ATOM 4182 C C . GLY B 1 156 ? 3.928 -26.438 -4.012 1 98.31 156 GLY B C 1
ATOM 4183 O O . GLY B 1 156 ? 2.857 -27 -3.76 1 98.31 156 GLY B O 1
ATOM 4184 N N . VAL B 1 157 ? 4.367 -26.281 -5.184 1 98.38 157 VAL B N 1
ATOM 4185 C CA . VAL B 1 157 ? 3.719 -26.844 -6.363 1 98.38 157 VAL B CA 1
ATOM 4186 C C . VAL B 1 157 ? 4.352 -28.188 -6.711 1 98.38 157 VAL B C 1
ATOM 4188 O O . VAL B 1 157 ? 5.578 -28.312 -6.699 1 98.38 157 VAL B O 1
ATOM 4191 N N . LEU B 1 158 ? 3.58 -29.188 -6.953 1 98.44 158 LEU B N 1
ATOM 4192 C CA . LEU B 1 158 ? 4.051 -30.484 -7.438 1 98.44 158 LEU B CA 1
ATOM 4193 C C . LEU B 1 158 ? 4.293 -30.453 -8.938 1 98.44 158 LEU B C 1
ATOM 4195 O O . LEU B 1 158 ? 3.424 -30.031 -9.703 1 98.44 158 LEU B O 1
ATOM 4199 N N . MET B 1 159 ? 5.422 -30.828 -9.312 1 98 159 MET B N 1
ATOM 4200 C CA . MET B 1 159 ? 5.758 -31.031 -10.719 1 98 159 MET B CA 1
ATOM 4201 C C . MET B 1 159 ? 6.027 -32.5 -11.008 1 98 159 MET B C 1
ATOM 4203 O O . MET B 1 159 ? 6.961 -33.094 -10.445 1 98 159 MET B O 1
ATOM 4207 N N . GLN B 1 160 ? 5.234 -33.062 -11.805 1 97.31 160 GLN B N 1
ATOM 4208 C CA . GLN B 1 160 ? 5.402 -34.469 -12.195 1 97.31 160 GLN B CA 1
ATOM 4209 C C . GLN B 1 160 ? 5.785 -34.594 -13.664 1 97.31 160 GLN B C 1
ATOM 4211 O O . GLN B 1 160 ? 5 -34.219 -14.547 1 97.31 160 GLN B O 1
ATOM 4216 N N . PHE B 1 161 ? 6.918 -35.156 -13.898 1 97.06 161 PHE B N 1
ATOM 4217 C CA . PHE B 1 161 ? 7.473 -35.281 -15.242 1 97.06 161 PHE B CA 1
ATOM 4218 C C . PHE B 1 161 ? 7.289 -36.719 -15.758 1 97.06 161 PHE B C 1
ATOM 4220 O O . PHE B 1 161 ? 7.613 -37.688 -15.07 1 97.06 161 PHE B O 1
ATOM 4227 N N . ASN B 1 162 ? 6.758 -36.781 -16.938 1 96.19 162 ASN B N 1
ATOM 4228 C CA . ASN B 1 162 ? 6.664 -38.062 -17.641 1 96.19 162 ASN B CA 1
ATOM 4229 C C . ASN B 1 162 ? 7.469 -38.031 -18.938 1 96.19 162 ASN B C 1
ATOM 4231 O O . ASN B 1 162 ? 7.074 -37.406 -19.906 1 96.19 162 ASN B O 1
ATOM 4235 N N . GLN B 1 163 ? 8.578 -38.75 -19 1 95.25 163 GLN B N 1
ATOM 4236 C CA . GLN B 1 163 ? 9.477 -38.719 -20.156 1 95.25 163 GLN B CA 1
ATOM 4237 C C . GLN B 1 163 ? 8.859 -39.469 -21.328 1 95.25 163 GLN B C 1
ATOM 4239 O O . GLN B 1 163 ? 9.023 -39.062 -22.484 1 95.25 163 GLN B O 1
ATOM 4244 N N . LYS B 1 164 ? 8.188 -40.562 -21.016 1 95.31 164 LYS B N 1
ATOM 4245 C CA . LYS B 1 164 ? 7.605 -41.406 -22.062 1 95.31 164 LYS B CA 1
ATOM 4246 C C . LYS B 1 164 ? 6.57 -40.625 -22.875 1 95.31 164 LYS B C 1
ATOM 4248 O O . LYS B 1 164 ? 6.605 -40.625 -24.109 1 95.31 164 LYS B O 1
ATOM 4253 N N . HIS B 1 165 ? 5.766 -39.938 -22.203 1 93.94 165 HIS B N 1
ATOM 4254 C CA . HIS B 1 165 ? 4.656 -39.25 -22.859 1 93.94 165 HIS B CA 1
ATOM 4255 C C . HIS B 1 165 ? 4.977 -37.781 -23.109 1 93.94 165 HIS B C 1
ATOM 4257 O O . HIS B 1 165 ? 4.18 -37.062 -23.703 1 93.94 165 HIS B O 1
ATOM 4263 N N . GLN B 1 166 ? 6.105 -37.312 -22.562 1 94.12 166 GLN B N 1
ATOM 4264 C CA . GLN B 1 166 ? 6.539 -35.938 -22.703 1 94.12 166 GLN B CA 1
ATOM 4265 C C . GLN B 1 166 ? 5.473 -34.969 -22.172 1 94.12 166 GLN B C 1
ATOM 4267 O O . GLN B 1 166 ? 5.102 -34.031 -22.859 1 94.12 166 GLN B O 1
ATOM 4272 N N . THR B 1 167 ? 4.996 -35.25 -20.969 1 93.31 167 THR B N 1
ATOM 4273 C CA . THR B 1 167 ? 3.998 -34.438 -20.297 1 93.31 167 THR B CA 1
ATOM 4274 C C . THR B 1 167 ? 4.5 -33.969 -18.938 1 93.31 167 THR B C 1
ATOM 4276 O O . THR B 1 167 ? 5.289 -34.656 -18.281 1 93.31 167 THR B O 1
ATOM 4279 N N . LEU B 1 168 ? 4.102 -32.844 -18.562 1 96 168 LEU B N 1
ATOM 4280 C CA . LEU B 1 168 ? 4.383 -32.25 -17.234 1 96 168 LEU B CA 1
ATOM 4281 C C . LEU B 1 168 ? 3.09 -31.891 -16.516 1 96 168 LEU B C 1
ATOM 4283 O O . LEU B 1 168 ? 2.34 -31.031 -16.984 1 96 168 LEU B O 1
ATOM 4287 N N . SER B 1 169 ? 2.824 -32.531 -15.414 1 96.06 169 SER B N 1
ATOM 4288 C CA . SER B 1 169 ? 1.71 -32.156 -14.547 1 96.06 169 SER B CA 1
ATOM 4289 C C . SER B 1 169 ? 2.15 -31.156 -13.484 1 96.06 169 SER B C 1
ATOM 4291 O O . SER B 1 169 ? 3.193 -31.344 -12.852 1 96.06 169 SER B O 1
ATOM 4293 N N . VAL B 1 170 ? 1.435 -30.141 -13.375 1 97.25 170 VAL B N 1
ATOM 4294 C CA . VAL B 1 170 ? 1.64 -29.141 -12.344 1 97.25 170 VAL B CA 1
ATOM 4295 C C . VAL B 1 170 ? 0.416 -29.062 -11.438 1 97.25 170 VAL B C 1
ATOM 4297 O O . VAL B 1 170 ? -0.709 -28.891 -11.906 1 97.25 170 VAL B O 1
ATOM 4300 N N . VAL B 1 171 ? 0.638 -29.188 -10.062 1 97.81 171 VAL B N 1
ATOM 4301 C CA . VAL B 1 171 ? -0.478 -29.359 -9.133 1 97.81 171 VAL B CA 1
ATOM 4302 C C . VAL B 1 171 ? -0.247 -28.516 -7.879 1 97.81 171 VAL B C 1
ATOM 4304 O O . VAL B 1 171 ? 0.869 -28.469 -7.359 1 97.81 171 VAL B O 1
ATOM 4307 N N . GLY B 1 172 ? -1.247 -27.844 -7.406 1 97.94 172 GLY B N 1
ATOM 4308 C CA . GLY B 1 172 ? -1.251 -27.125 -6.137 1 97.94 172 GLY B CA 1
ATOM 4309 C C . GLY B 1 172 ? -2.539 -27.312 -5.355 1 97.94 172 GLY B C 1
ATOM 4310 O O . GLY B 1 172 ? -3.604 -27.5 -5.941 1 97.94 172 GLY B O 1
ATOM 4311 N N . THR B 1 173 ? -2.422 -27.234 -3.998 1 97.38 173 THR B N 1
ATOM 4312 C CA . THR B 1 173 ? -3.617 -27.391 -3.18 1 97.38 173 THR B CA 1
ATOM 4313 C C . THR B 1 173 ? -3.439 -26.734 -1.82 1 97.38 173 THR B C 1
ATOM 4315 O O . THR B 1 173 ? -2.312 -26.562 -1.346 1 97.38 173 THR B O 1
ATOM 4318 N N . ASP B 1 174 ? -4.516 -26.297 -1.268 1 96.12 174 ASP B N 1
ATOM 4319 C CA . ASP B 1 174 ? -4.582 -25.859 0.126 1 96.12 174 ASP B CA 1
ATOM 4320 C C . ASP B 1 174 ? -5.473 -26.797 0.945 1 96.12 174 ASP B C 1
ATOM 4322 O O . ASP B 1 174 ? -5.961 -26.422 2.012 1 96.12 174 ASP B O 1
ATOM 4326 N N . THR B 1 175 ? -5.742 -27.969 0.451 1 95.06 175 THR B N 1
ATOM 4327 C CA . THR B 1 175 ? -6.504 -29.031 1.073 1 95.06 175 THR B CA 1
ATOM 4328 C C . THR B 1 175 ? -8.008 -28.797 0.918 1 95.06 175 THR B C 1
ATOM 4330 O O . THR B 1 175 ? -8.805 -29.719 1.062 1 95.06 175 THR B O 1
ATOM 4333 N N . LYS B 1 176 ? -8.453 -27.609 0.644 1 95.06 176 LYS B N 1
ATOM 4334 C CA . LYS B 1 176 ? -9.859 -27.312 0.392 1 95.06 176 LYS B CA 1
ATOM 4335 C C . LYS B 1 176 ? -10.156 -27.312 -1.104 1 95.06 176 LYS B C 1
ATOM 4337 O O . LYS B 1 176 ? -11.297 -27.547 -1.516 1 95.06 176 LYS B O 1
ATOM 4342 N N . ARG B 1 177 ? -9.18 -27.031 -1.851 1 96.38 177 ARG B N 1
ATOM 4343 C CA . ARG B 1 177 ? -9.25 -27.062 -3.309 1 96.38 177 ARG B CA 1
ATOM 4344 C C . ARG B 1 177 ? -7.926 -27.516 -3.91 1 96.38 177 ARG B C 1
ATOM 4346 O O . ARG B 1 177 ? -6.883 -27.422 -3.258 1 96.38 177 ARG B O 1
ATOM 4353 N N . LEU B 1 178 ? -8.039 -28 -5.102 1 97.62 178 LEU B N 1
ATOM 4354 C CA . LEU B 1 178 ? -6.91 -28.531 -5.863 1 97.62 178 LEU B CA 1
ATOM 4355 C C . LEU B 1 178 ? -6.941 -28 -7.297 1 97.62 178 LEU B C 1
ATOM 4357 O O . LEU B 1 178 ? -7.93 -28.188 -8.008 1 97.62 178 LEU B O 1
ATOM 4361 N N . SER B 1 179 ? -5.906 -27.328 -7.672 1 97.75 179 SER B N 1
ATOM 4362 C CA . SER B 1 179 ? -5.754 -26.891 -9.055 1 97.75 179 SER B CA 1
ATOM 4363 C C . SER B 1 179 ? -4.648 -27.672 -9.758 1 97.75 179 SER B C 1
ATOM 4365 O O . SER B 1 179 ? -3.602 -27.938 -9.164 1 97.75 179 SER B O 1
ATOM 4367 N N . TYR B 1 180 ? -4.883 -28.016 -11.031 1 96.5 180 TYR B N 1
ATOM 4368 C CA . TYR B 1 180 ? -3.893 -28.812 -11.758 1 96.5 180 TYR B CA 1
ATOM 4369 C C . TYR B 1 180 ? -4.008 -28.578 -13.258 1 96.5 180 TYR B C 1
ATOM 4371 O O . TYR B 1 180 ? -5.047 -28.125 -13.742 1 96.5 180 TYR B O 1
ATOM 4379 N N . THR B 1 181 ? -2.951 -28.828 -13.914 1 95 181 THR B N 1
ATOM 4380 C CA . THR B 1 181 ? -2.883 -28.812 -15.375 1 95 181 THR B CA 1
ATOM 4381 C C . THR B 1 181 ? -1.835 -29.812 -15.867 1 95 181 THR B C 1
ATOM 4383 O O . THR B 1 181 ? -0.957 -30.234 -15.102 1 95 181 THR B O 1
ATOM 4386 N N . GLN B 1 182 ? -2.012 -30.25 -17.016 1 93.31 182 GLN B N 1
ATOM 4387 C CA . GLN B 1 182 ? -1.03 -31.094 -17.703 1 93.31 182 GLN B CA 1
ATOM 4388 C C . GLN B 1 182 ? -0.564 -30.438 -19 1 93.31 182 GLN B C 1
ATOM 4390 O O . GLN B 1 182 ? -1.364 -30.219 -19.906 1 93.31 182 GLN B O 1
ATOM 4395 N N . LEU B 1 183 ? 0.679 -30.141 -18.969 1 92.69 183 LEU B N 1
ATOM 4396 C CA . LEU B 1 183 ? 1.293 -29.609 -20.188 1 92.69 183 LEU B CA 1
ATOM 4397 C C . LEU B 1 183 ? 1.775 -30.734 -21.094 1 92.69 183 LEU B C 1
ATOM 4399 O O . LEU B 1 183 ? 2.352 -31.719 -20.609 1 92.69 183 LEU B O 1
ATOM 4403 N N . GLU B 1 184 ? 1.538 -30.578 -22.391 1 90.25 184 GLU B N 1
ATOM 4404 C CA . GLU B 1 184 ? 1.878 -31.625 -23.359 1 90.25 184 GLU B CA 1
ATOM 4405 C C . GLU B 1 184 ? 2.928 -31.141 -24.344 1 90.25 184 GLU B C 1
ATOM 4407 O O . GLU B 1 184 ? 3.143 -29.938 -24.5 1 90.25 184 GLU B O 1
ATOM 4412 N N . LYS B 1 185 ? 3.58 -32.125 -24.969 1 88.12 185 LYS B N 1
ATOM 4413 C CA . LYS B 1 185 ? 4.574 -31.875 -26.016 1 88.12 185 LYS B CA 1
ATOM 4414 C C . LYS B 1 185 ? 5.711 -31 -25.484 1 88.12 185 LYS B C 1
ATOM 4416 O O . LYS B 1 185 ? 6.102 -30.031 -26.141 1 88.12 185 LYS B O 1
ATOM 4421 N N . ILE B 1 186 ? 6.059 -31.375 -24.266 1 88 186 ILE B N 1
ATOM 4422 C CA . ILE B 1 186 ? 7.199 -30.719 -23.641 1 88 186 ILE B CA 1
ATOM 4423 C C . ILE B 1 186 ? 8.438 -31.594 -23.766 1 88 186 ILE B C 1
ATOM 4425 O O . ILE B 1 186 ? 8.359 -32.812 -23.547 1 88 186 ILE B O 1
ATOM 4429 N N . SER B 1 187 ? 9.523 -31.062 -24.172 1 89.88 187 SER B N 1
ATOM 4430 C CA . SER B 1 187 ? 10.758 -31.844 -24.312 1 89.88 187 SER B CA 1
ATOM 4431 C C . SER B 1 187 ? 11.391 -32.094 -22.938 1 89.88 187 SER B C 1
ATOM 4433 O O . SER B 1 187 ? 12.125 -31.25 -22.438 1 89.88 187 SER B O 1
ATOM 4435 N N . ILE B 1 188 ? 11.141 -33.312 -22.453 1 94.44 188 ILE B N 1
ATOM 4436 C CA . ILE B 1 188 ? 11.633 -33.688 -21.125 1 94.44 188 ILE B CA 1
ATOM 4437 C C . ILE B 1 188 ? 12.742 -34.75 -21.266 1 94.44 188 ILE B C 1
ATOM 4439 O O . ILE B 1 188 ? 12.57 -35.75 -21.984 1 94.44 188 ILE B O 1
ATOM 4443 N N . HIS B 1 189 ? 13.836 -34.5 -20.641 1 96.94 189 HIS B N 1
ATOM 4444 C CA . HIS B 1 189 ? 14.906 -35.469 -20.469 1 96.94 189 HIS B CA 1
ATOM 4445 C C . HIS B 1 189 ? 15.078 -35.875 -19 1 96.94 189 HIS B C 1
ATOM 4447 O O . HIS B 1 189 ? 15.297 -35 -18.156 1 96.94 189 HIS B O 1
ATOM 4453 N N . SER B 1 190 ? 14.93 -37.188 -18.688 1 96.38 190 SER B N 1
ATOM 4454 C CA . SER B 1 190 ? 15 -37.625 -17.297 1 96.38 190 SER B CA 1
ATOM 4455 C C . SER B 1 190 ? 15.695 -38.969 -17.172 1 96.38 190 SER B C 1
ATOM 4457 O O . SER B 1 190 ? 15.75 -39.719 -18.141 1 96.38 190 SER B O 1
ATOM 4459 N N . THR B 1 191 ? 16.219 -39.219 -16 1 96.44 191 THR B N 1
ATOM 4460 C CA . THR B 1 191 ? 16.906 -40.5 -15.742 1 96.44 191 THR B CA 1
ATOM 4461 C C . THR B 1 191 ? 15.906 -41.625 -15.516 1 96.44 191 THR B C 1
ATOM 4463 O O . THR B 1 191 ? 16.25 -42.781 -15.617 1 96.44 191 THR B O 1
ATOM 4466 N N . GLU B 1 192 ? 14.734 -41.25 -15.094 1 95.88 192 GLU B N 1
ATOM 4467 C CA . GLU B 1 192 ? 13.648 -42.219 -14.883 1 95.88 192 GLU B CA 1
ATOM 4468 C C . GLU B 1 192 ? 12.406 -41.812 -15.68 1 95.88 192 GLU B C 1
ATOM 4470 O O . GLU B 1 192 ? 12.266 -40.656 -16.094 1 95.88 192 GLU B O 1
ATOM 4475 N N . GLU B 1 193 ? 11.633 -42.75 -15.867 1 95.25 193 GLU B N 1
ATOM 4476 C CA . GLU B 1 193 ? 10.43 -42.531 -16.656 1 95.25 193 GLU B CA 1
ATOM 4477 C C . GLU B 1 193 ? 9.547 -41.469 -16 1 95.25 193 GLU B C 1
ATOM 4479 O O . GLU B 1 193 ? 9.031 -40.562 -16.688 1 95.25 193 GLU B O 1
ATOM 4484 N N . ASP B 1 194 ? 9.367 -41.656 -14.703 1 95.31 194 ASP B N 1
ATOM 4485 C CA . ASP B 1 194 ? 8.578 -40.719 -13.914 1 95.31 194 ASP B CA 1
ATOM 4486 C C . ASP B 1 194 ? 9.414 -40.094 -12.789 1 95.31 194 ASP B C 1
ATOM 4488 O O . ASP B 1 194 ? 10.062 -40.844 -12.023 1 95.31 194 ASP B O 1
ATOM 4492 N N . ILE B 1 195 ? 9.414 -38.844 -12.703 1 96.12 195 ILE B N 1
ATOM 4493 C CA . ILE B 1 195 ? 10.086 -38.125 -11.617 1 96.12 195 ILE B CA 1
ATOM 4494 C C . ILE B 1 195 ? 9.227 -36.938 -11.172 1 96.12 195 ILE B C 1
ATOM 4496 O O . ILE B 1 195 ? 8.531 -36.344 -11.977 1 96.12 195 ILE B O 1
ATOM 4500 N N . SER B 1 196 ? 9.258 -36.719 -9.891 1 97.31 196 SER B N 1
ATOM 4501 C CA . SER B 1 196 ? 8.492 -35.594 -9.375 1 97.31 196 SER B CA 1
ATOM 4502 C C . SER B 1 196 ? 9.328 -34.781 -8.391 1 97.31 196 SER B C 1
ATOM 4504 O O . SER B 1 196 ? 10.312 -35.281 -7.844 1 97.31 196 SER B O 1
ATOM 4506 N N . CYS B 1 197 ? 9.016 -33.562 -8.211 1 98 197 CYS B N 1
ATOM 4507 C CA . CYS B 1 197 ? 9.586 -32.719 -7.184 1 98 197 CYS B CA 1
ATOM 4508 C C . CYS B 1 197 ? 8.57 -31.656 -6.734 1 98 197 CYS B C 1
ATOM 4510 O O . CYS B 1 197 ? 7.539 -31.469 -7.383 1 98 197 CYS B O 1
ATOM 4512 N N . ILE B 1 198 ? 8.797 -31.078 -5.609 1 98.62 198 ILE B N 1
ATOM 4513 C CA . ILE B 1 198 ? 7.93 -30.047 -5.055 1 98.62 198 ILE B CA 1
ATOM 4514 C C . ILE B 1 198 ? 8.695 -28.734 -4.957 1 98.62 198 ILE B C 1
ATOM 4516 O O . ILE B 1 198 ? 9.625 -28.594 -4.16 1 98.62 198 ILE B O 1
ATOM 4520 N N . LEU B 1 199 ? 8.289 -27.812 -5.789 1 98.56 199 LEU B N 1
ATOM 4521 C CA . LEU B 1 199 ? 8.883 -26.484 -5.828 1 98.56 199 LEU B CA 1
ATOM 4522 C C . LEU B 1 199 ? 8.234 -25.578 -4.793 1 98.56 199 LEU B C 1
ATOM 4524 O O . LEU B 1 199 ? 7.023 -25.344 -4.828 1 98.56 199 LEU B O 1
ATOM 4528 N N . PRO B 1 200 ? 8.969 -25.016 -3.879 1 98.19 200 PRO B N 1
ATOM 4529 C CA . PRO B 1 200 ? 8.383 -24.141 -2.869 1 98.19 200 PRO B CA 1
ATOM 4530 C C . PRO B 1 200 ? 7.652 -22.938 -3.484 1 98.19 200 PRO B C 1
ATOM 4532 O O . PRO B 1 200 ? 8.086 -22.406 -4.504 1 98.19 200 PRO B O 1
ATOM 4535 N N . LYS B 1 201 ? 6.594 -22.484 -2.826 1 98.06 201 LYS B N 1
ATOM 4536 C CA . LYS B 1 201 ? 5.809 -21.359 -3.33 1 98.06 201 LYS B CA 1
ATOM 4537 C C . LYS B 1 201 ? 6.672 -20.109 -3.484 1 98.06 201 LYS B C 1
ATOM 4539 O O . LYS B 1 201 ? 6.539 -19.375 -4.465 1 98.06 201 LYS B O 1
ATOM 4544 N N . ARG B 1 202 ? 7.516 -19.875 -2.508 1 97 202 ARG B N 1
ATOM 4545 C CA . ARG B 1 202 ? 8.406 -18.719 -2.586 1 97 202 ARG B CA 1
ATOM 4546 C C . ARG B 1 202 ? 9.211 -18.75 -3.881 1 97 202 ARG B C 1
ATOM 4548 O O . ARG B 1 202 ? 9.336 -17.719 -4.559 1 97 202 ARG B O 1
ATOM 4555 N N . ALA B 1 203 ? 9.781 -19.859 -4.195 1 98.12 203 ALA B N 1
ATOM 4556 C CA . ALA B 1 203 ? 10.555 -20.016 -5.426 1 98.12 203 ALA B CA 1
ATOM 4557 C C . ALA B 1 203 ? 9.68 -19.812 -6.656 1 98.12 203 ALA B C 1
ATOM 4559 O O . ALA B 1 203 ? 10.086 -19.141 -7.605 1 98.12 203 ALA B O 1
ATOM 4560 N N . LEU B 1 204 ? 8.547 -20.391 -6.562 1 98.25 204 LEU B N 1
ATOM 4561 C CA . LEU B 1 204 ? 7.582 -20.266 -7.645 1 98.25 204 LEU B CA 1
ATOM 4562 C C . LEU B 1 204 ? 7.305 -18.797 -7.945 1 98.25 204 LEU B C 1
ATOM 4564 O O . LEU B 1 204 ? 7.332 -18.375 -9.102 1 98.25 204 LEU B O 1
ATOM 4568 N N . LEU B 1 205 ? 7.059 -18 -6.977 1 98.12 205 LEU B N 1
ATOM 4569 C CA . LEU B 1 205 ? 6.734 -16.578 -7.133 1 98.12 205 LEU B CA 1
ATOM 4570 C C . LEU B 1 205 ? 7.918 -15.82 -7.719 1 98.12 205 LEU B C 1
ATOM 4572 O O . LEU B 1 205 ? 7.73 -14.922 -8.547 1 98.12 205 LEU B O 1
ATOM 4576 N N . GLU B 1 206 ? 9.117 -16.125 -7.344 1 98 206 GLU B N 1
ATOM 4577 C CA . GLU B 1 206 ? 10.289 -15.453 -7.895 1 98 206 GLU B CA 1
ATOM 4578 C C . GLU B 1 206 ? 10.508 -15.836 -9.352 1 98 206 GLU B C 1
ATOM 4580 O O . GLU B 1 206 ? 10.93 -15.008 -10.164 1 98 206 GLU B O 1
ATOM 4585 N N . ILE B 1 207 ? 10.297 -17.078 -9.641 1 97.88 207 ILE B N 1
ATOM 4586 C CA . ILE B 1 207 ? 10.414 -17.531 -11.023 1 97.88 207 ILE B CA 1
ATOM 4587 C C . ILE B 1 207 ? 9.461 -16.734 -11.914 1 97.88 207 ILE B C 1
ATOM 4589 O O . ILE B 1 207 ? 9.836 -16.312 -13.016 1 97.88 207 ILE B O 1
ATOM 4593 N N . LEU B 1 208 ? 8.281 -16.469 -11.422 1 97.25 208 LEU B N 1
ATOM 4594 C CA . LEU B 1 208 ? 7.27 -15.734 -12.172 1 97.25 208 LEU B CA 1
ATOM 4595 C C . LEU B 1 208 ? 7.754 -14.328 -12.5 1 97.25 208 LEU B C 1
ATOM 4597 O O . LEU B 1 208 ? 7.406 -13.773 -13.539 1 97.25 208 LEU B O 1
ATOM 4601 N N . LYS B 1 209 ? 8.508 -13.758 -11.711 1 96.62 209 LYS B N 1
ATOM 4602 C CA . LYS B 1 209 ? 9 -12.398 -11.891 1 96.62 209 LYS B CA 1
ATOM 4603 C C . LYS B 1 209 ? 10.133 -12.352 -12.906 1 96.62 209 LYS B C 1
ATOM 4605 O O . LYS B 1 209 ? 10.297 -11.359 -13.617 1 96.62 209 LYS B O 1
ATOM 4610 N N . LEU B 1 210 ? 10.898 -13.398 -13.008 1 97 210 LEU B N 1
ATOM 4611 C CA . LEU B 1 210 ? 12.203 -13.336 -13.664 1 97 210 LEU B CA 1
ATOM 4612 C C . LEU B 1 210 ? 12.164 -14.039 -15.016 1 97 210 LEU B C 1
ATOM 4614 O O . LEU B 1 210 ? 12.977 -13.742 -15.898 1 97 210 LEU B O 1
ATOM 4618 N N . PHE B 1 211 ? 11.258 -14.953 -15.133 1 96.38 211 PHE B N 1
ATOM 4619 C CA . PHE B 1 211 ? 11.266 -15.797 -16.328 1 96.38 211 PHE B CA 1
ATOM 4620 C C . PHE B 1 211 ? 9.922 -15.742 -17.031 1 96.38 211 PHE B C 1
ATOM 4622 O O . PHE B 1 211 ? 8.875 -15.727 -16.391 1 96.38 211 PHE B O 1
ATOM 4629 N N . TYR B 1 212 ? 9.992 -15.68 -18.312 1 92.88 212 TYR B N 1
ATOM 4630 C CA . TYR B 1 212 ? 8.773 -15.664 -19.109 1 92.88 212 TYR B CA 1
ATOM 4631 C C . TYR B 1 212 ? 8.812 -16.734 -20.188 1 92.88 212 TYR B C 1
ATOM 4633 O O . TYR B 1 212 ? 8.023 -17.688 -20.172 1 92.88 212 TYR B O 1
ATOM 4641 N N . GLU B 1 213 ? 9.797 -16.672 -21.047 1 90.06 213 GLU B N 1
ATOM 4642 C CA . GLU B 1 213 ? 10.062 -17.656 -22.078 1 90.06 213 GLU B CA 1
ATOM 4643 C C . GLU B 1 213 ? 11.562 -17.828 -22.312 1 90.06 213 GLU B C 1
ATOM 4645 O O . GLU B 1 213 ? 12.367 -17.062 -21.797 1 90.06 213 GLU B O 1
ATOM 4650 N N . ASN B 1 214 ? 11.859 -18.938 -22.953 1 94.56 214 ASN B N 1
ATOM 4651 C CA . ASN B 1 214 ? 13.234 -19.219 -23.359 1 94.56 214 ASN B CA 1
ATOM 4652 C C . ASN B 1 214 ? 14.141 -19.406 -22.141 1 94.56 214 ASN B C 1
ATOM 4654 O O . ASN B 1 214 ? 15.156 -18.719 -22.016 1 94.56 214 ASN B O 1
ATOM 4658 N N . PHE B 1 215 ? 13.828 -20.359 -21.328 1 96.56 215 PHE B N 1
ATOM 4659 C CA . PHE B 1 215 ? 14.641 -20.734 -20.188 1 96.56 215 PHE B CA 1
ATOM 4660 C C . PHE B 1 215 ? 14.656 -22.25 -20.016 1 96.56 215 PHE B C 1
ATOM 4662 O O . PHE B 1 215 ? 13.883 -22.969 -20.656 1 96.56 215 PHE B O 1
ATOM 4669 N N . SER B 1 216 ? 15.586 -22.734 -19.219 1 96.81 216 SER B N 1
ATOM 4670 C CA . SER B 1 216 ? 15.68 -24.156 -18.891 1 96.81 216 SER B CA 1
ATOM 4671 C C . SER B 1 216 ? 15.352 -24.406 -17.422 1 96.81 216 SER B C 1
ATOM 4673 O O . SER B 1 216 ? 15.539 -23.531 -16.578 1 96.81 216 SER B O 1
ATOM 4675 N N . PHE B 1 217 ? 14.805 -25.531 -17.188 1 97.56 217 PHE B N 1
ATOM 4676 C CA . PHE B 1 217 ? 14.555 -26.047 -15.844 1 97.56 217 PHE B CA 1
ATOM 4677 C C . PHE B 1 217 ? 15.258 -27.391 -15.648 1 97.56 217 PHE B C 1
ATOM 4679 O O . PHE B 1 217 ? 15.164 -28.266 -16.5 1 97.56 217 PHE B O 1
ATOM 4686 N N . LYS B 1 218 ? 16 -27.516 -14.523 1 98.19 218 LYS B N 1
ATOM 4687 C CA . LYS B 1 218 ? 16.656 -28.781 -14.164 1 98.19 218 LYS B CA 1
ATOM 4688 C C . LYS B 1 218 ? 16.531 -29.062 -12.672 1 98.19 218 LYS B C 1
ATOM 4690 O O . LYS B 1 218 ? 16.469 -28.125 -11.867 1 98.19 218 LYS B O 1
ATOM 4695 N N . SER B 1 219 ? 16.5 -30.359 -12.344 1 98.5 219 SER B N 1
ATOM 4696 C CA . SER B 1 219 ? 16.469 -30.75 -10.93 1 98.5 219 SER B CA 1
ATOM 4697 C C . SER B 1 219 ? 17.203 -32.062 -10.703 1 98.5 219 SER B C 1
ATOM 4699 O O . SER B 1 219 ? 17.172 -32.938 -11.555 1 98.5 219 SER B O 1
ATOM 4701 N N . ASP B 1 220 ? 17.828 -32.156 -9.57 1 98.06 220 ASP B N 1
ATOM 4702 C CA . ASP B 1 220 ? 18.438 -33.406 -9.156 1 98.06 220 ASP B CA 1
ATOM 4703 C C . ASP B 1 220 ? 17.625 -34.062 -8.047 1 98.06 220 ASP B C 1
ATOM 4705 O O . ASP B 1 220 ? 18.078 -35.031 -7.422 1 98.06 220 ASP B O 1
ATOM 4709 N N . GLY B 1 221 ? 16.516 -33.531 -7.793 1 96.88 221 GLY B N 1
ATOM 4710 C CA . GLY B 1 221 ? 15.68 -34.062 -6.73 1 96.88 221 GLY B CA 1
ATOM 4711 C C . GLY B 1 221 ? 15.812 -33.312 -5.426 1 96.88 221 GLY B C 1
ATOM 4712 O O . GLY B 1 221 ? 14.93 -33.375 -4.57 1 96.88 221 GLY B O 1
ATOM 4713 N N . MET B 1 222 ? 16.891 -32.625 -5.277 1 97.75 222 MET B N 1
ATOM 4714 C CA . MET B 1 222 ? 17.141 -31.844 -4.074 1 97.75 222 MET B CA 1
ATOM 4715 C C . MET B 1 222 ? 17.062 -30.359 -4.383 1 97.75 222 MET B C 1
ATOM 4717 O O . MET B 1 222 ? 16.516 -29.578 -3.596 1 97.75 222 MET B O 1
ATOM 4721 N N . LEU B 1 223 ? 17.594 -30.031 -5.527 1 98.44 223 LEU B N 1
ATOM 4722 C CA . LEU B 1 223 ? 17.609 -28.641 -5.992 1 98.44 223 LEU B CA 1
ATOM 4723 C C . LEU B 1 223 ? 16.922 -28.516 -7.344 1 98.44 223 LEU B C 1
ATOM 4725 O O . LEU B 1 223 ? 16.828 -29.5 -8.094 1 98.44 223 LEU B O 1
ATOM 4729 N N . ALA B 1 224 ? 16.391 -27.391 -7.551 1 98.56 224 ALA B N 1
ATOM 4730 C CA . ALA B 1 224 ? 15.961 -26.969 -8.883 1 98.56 224 ALA B CA 1
ATOM 4731 C C . ALA B 1 224 ? 16.781 -25.781 -9.367 1 98.56 224 ALA B C 1
ATOM 4733 O O . ALA B 1 224 ? 17.094 -24.875 -8.586 1 98.56 224 ALA B O 1
ATOM 4734 N N . VAL B 1 225 ? 17.125 -25.797 -10.617 1 98.56 225 VAL B N 1
ATOM 4735 C CA . VAL B 1 225 ? 17.859 -24.703 -11.258 1 98.56 225 VAL B CA 1
ATOM 4736 C C . VAL B 1 225 ? 17.094 -24.219 -12.492 1 98.56 225 VAL B C 1
ATOM 4738 O O . VAL B 1 225 ? 16.656 -25.031 -13.312 1 98.56 225 VAL B O 1
ATOM 4741 N N . VAL B 1 226 ? 16.828 -22.969 -12.586 1 98.25 226 VAL B N 1
ATOM 4742 C CA . VAL B 1 226 ? 16.203 -22.328 -13.734 1 98.25 226 VAL B CA 1
ATOM 4743 C C . VAL B 1 226 ? 17.141 -21.281 -14.328 1 98.25 226 VAL B C 1
ATOM 4745 O O . VAL B 1 226 ? 17.672 -20.438 -13.602 1 98.25 226 VAL B O 1
ATOM 4748 N N . GLU B 1 227 ? 17.312 -21.328 -15.656 1 97.81 227 GLU B N 1
ATOM 4749 C CA . GLU B 1 227 ? 18.312 -20.453 -16.25 1 97.81 227 GLU B CA 1
ATOM 4750 C C . GLU B 1 227 ? 17.828 -19.891 -17.578 1 97.81 227 GLU B C 1
ATOM 4752 O O . GLU B 1 227 ? 17.156 -20.578 -18.359 1 97.81 227 GLU B O 1
ATOM 4757 N N . ASN B 1 228 ? 18.047 -18.719 -17.828 1 97.19 228 ASN B N 1
ATOM 4758 C CA . ASN B 1 228 ? 17.969 -18.109 -19.156 1 97.19 228 ASN B CA 1
ATOM 4759 C C . ASN B 1 228 ? 19.266 -17.391 -19.5 1 97.19 228 ASN B C 1
ATOM 4761 O O . ASN B 1 228 ? 20.312 -17.641 -18.891 1 97.19 228 ASN B O 1
ATOM 4765 N N . GLU B 1 229 ? 19.234 -16.578 -20.5 1 96 229 GLU B N 1
ATOM 4766 C CA . GLU B 1 229 ? 20.453 -15.945 -20.984 1 96 229 GLU B CA 1
ATOM 4767 C C . GLU B 1 229 ? 21.094 -15.055 -19.922 1 96 229 GLU B C 1
ATOM 4769 O O . GLU B 1 229 ? 22.312 -14.953 -19.844 1 96 229 GLU B O 1
ATOM 4774 N N . THR B 1 230 ? 20.344 -14.539 -18.984 1 96.44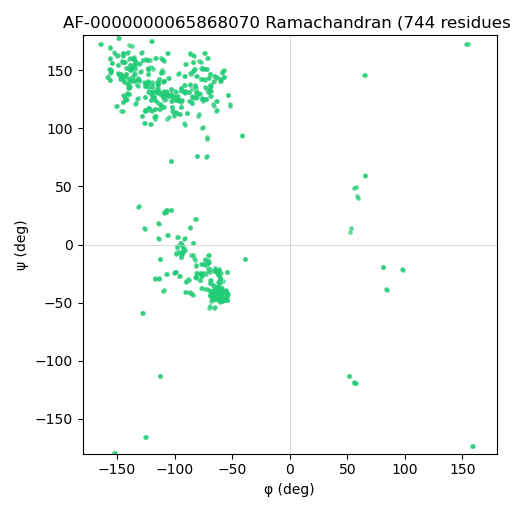 230 THR B N 1
ATOM 4775 C CA . THR B 1 230 ? 20.797 -13.477 -18.094 1 96.44 230 THR B CA 1
ATOM 4776 C C . THR B 1 230 ? 20.828 -13.953 -16.641 1 96.44 230 THR B C 1
ATOM 4778 O O . THR B 1 230 ? 21.656 -13.508 -15.852 1 96.44 230 THR B O 1
ATOM 4781 N N . HIS B 1 231 ? 19.938 -14.883 -16.344 1 97.81 231 HIS B N 1
ATOM 4782 C CA . HIS B 1 231 ? 19.734 -15.25 -14.953 1 97.81 231 HIS B CA 1
ATOM 4783 C C . HIS B 1 231 ? 19.953 -16.734 -14.727 1 97.81 231 HIS B C 1
ATOM 4785 O O . HIS B 1 231 ? 19.609 -17.562 -15.586 1 97.81 231 HIS B O 1
ATOM 4791 N N . ALA B 1 232 ? 20.562 -17.016 -13.617 1 98.12 232 ALA B N 1
ATOM 4792 C CA . ALA B 1 232 ? 20.625 -18.375 -13.07 1 98.12 232 ALA B CA 1
ATOM 4793 C C . ALA B 1 232 ? 20.031 -18.422 -11.656 1 98.12 232 ALA B C 1
ATOM 4795 O O . ALA B 1 232 ? 20.547 -17.766 -10.742 1 98.12 232 ALA B O 1
ATOM 4796 N N . PHE B 1 233 ? 19.016 -19.156 -11.555 1 98.38 233 PHE B N 1
ATOM 4797 C CA . PHE B 1 233 ? 18.234 -19.266 -10.328 1 98.38 233 PHE B CA 1
ATOM 4798 C C . PHE B 1 233 ? 18.328 -20.672 -9.758 1 98.38 233 PHE B C 1
ATOM 4800 O O . PHE B 1 233 ? 18.266 -21.656 -10.5 1 98.38 233 PHE B O 1
ATOM 4807 N N . PHE B 1 234 ? 18.484 -20.781 -8.406 1 98.56 234 PHE B N 1
ATOM 4808 C CA . PHE B 1 234 ? 18.359 -22.094 -7.801 1 98.56 234 PHE B CA 1
ATOM 4809 C C . PHE B 1 234 ? 17.5 -22.031 -6.535 1 98.56 234 PHE B C 1
ATOM 4811 O O . PHE B 1 234 ? 17.359 -20.969 -5.938 1 98.56 234 PHE B O 1
ATOM 4818 N N . THR B 1 235 ? 16.984 -23.188 -6.109 1 98.69 235 THR B N 1
ATOM 4819 C CA . THR B 1 235 ? 16.25 -23.312 -4.855 1 98.69 235 THR B CA 1
ATOM 4820 C C . THR B 1 235 ? 16.297 -24.75 -4.344 1 98.69 235 THR B C 1
ATOM 4822 O O . THR B 1 235 ? 16.359 -25.703 -5.133 1 98.69 235 THR B O 1
ATOM 4825 N N . LYS B 1 236 ? 16.297 -24.844 -3.059 1 98.44 236 LYS B N 1
ATOM 4826 C CA . LYS B 1 236 ? 16.078 -26.156 -2.445 1 98.44 236 LYS B CA 1
ATOM 4827 C C . LYS B 1 236 ? 14.617 -26.578 -2.582 1 98.44 236 LYS B C 1
ATOM 4829 O O . LYS B 1 236 ? 13.703 -25.781 -2.387 1 98.44 236 LYS B O 1
ATOM 4834 N N . LEU B 1 237 ? 14.445 -27.812 -2.961 1 98.62 237 LEU B N 1
ATOM 4835 C CA . LEU B 1 237 ? 13.102 -28.359 -3.1 1 98.62 237 LEU B CA 1
ATOM 4836 C C . LEU B 1 237 ? 12.57 -28.844 -1.754 1 98.62 237 LEU B C 1
ATOM 4838 O O . LEU B 1 237 ? 13.344 -29.094 -0.827 1 98.62 237 LEU B O 1
ATOM 4842 N N . ILE B 1 238 ? 11.242 -28.906 -1.657 1 98.12 238 ILE B N 1
ATOM 4843 C CA . ILE B 1 238 ? 10.625 -29.453 -0.455 1 98.12 238 ILE B CA 1
ATOM 4844 C C . ILE B 1 238 ? 10.766 -30.984 -0.46 1 98.12 238 ILE B C 1
ATOM 4846 O O . ILE B 1 238 ? 10.406 -31.641 -1.438 1 98.12 238 ILE B O 1
ATOM 4850 N N . ASP B 1 239 ? 11.344 -31.406 0.632 1 96.06 239 ASP B N 1
ATOM 4851 C CA . ASP B 1 239 ? 11.461 -32.844 0.801 1 96.06 239 ASP B CA 1
ATOM 4852 C C . ASP B 1 239 ? 10.18 -33.438 1.391 1 96.06 239 ASP B C 1
ATOM 4854 O O . ASP B 1 239 ? 9.656 -32.938 2.383 1 96.06 239 ASP B O 1
ATOM 4858 N N . GLY B 1 240 ? 9.625 -34.438 0.728 1 94.25 240 GLY B N 1
ATOM 4859 C CA . GLY B 1 240 ? 8.43 -35.094 1.226 1 94.25 240 GLY B CA 1
ATOM 4860 C C . GLY B 1 240 ? 7.609 -35.75 0.129 1 94.25 240 GLY B C 1
ATOM 4861 O O . GLY B 1 240 ? 7.934 -35.625 -1.054 1 94.25 240 GLY B O 1
ATOM 4862 N N . ASN B 1 241 ? 6.621 -36.469 0.566 1 94.25 241 ASN B N 1
ATOM 4863 C CA . ASN B 1 241 ? 5.73 -37.156 -0.361 1 94.25 241 ASN B CA 1
ATOM 4864 C C . ASN B 1 241 ? 4.426 -36.406 -0.557 1 94.25 241 ASN B C 1
ATOM 4866 O O . ASN B 1 241 ? 3.611 -36.312 0.364 1 94.25 241 ASN B O 1
ATOM 4870 N N . TYR B 1 242 ? 4.316 -35.938 -1.705 1 96.56 242 TYR B N 1
ATOM 4871 C CA . TYR B 1 242 ? 3.059 -35.281 -2.047 1 96.56 242 TYR B CA 1
ATOM 4872 C C . TYR B 1 242 ? 1.924 -36.281 -2.135 1 96.56 242 TYR B C 1
ATOM 4874 O O . TYR B 1 242 ? 2.096 -37.375 -2.686 1 96.56 242 TYR B O 1
ATOM 4882 N N . PRO B 1 243 ? 0.772 -36 -1.609 1 94.75 243 PRO B N 1
ATOM 4883 C CA . PRO B 1 243 ? -0.335 -36.969 -1.694 1 94.75 243 PRO B CA 1
ATOM 4884 C C . PRO B 1 243 ? -0.688 -37.344 -3.133 1 94.75 243 PRO B C 1
ATOM 4886 O O . PRO B 1 243 ? -0.531 -36.531 -4.039 1 94.75 243 PRO B O 1
ATOM 4889 N N . ASP B 1 244 ? -1.16 -38.562 -3.289 1 95.38 244 ASP B N 1
ATOM 4890 C CA . ASP B 1 244 ? -1.632 -38.969 -4.602 1 95.38 244 ASP B CA 1
ATOM 4891 C C . ASP B 1 244 ? -2.947 -38.281 -4.965 1 95.38 244 ASP B C 1
ATOM 4893 O O . ASP B 1 244 ? -4.023 -38.875 -4.781 1 95.38 244 ASP B O 1
ATOM 4897 N N . TYR B 1 245 ? -2.885 -37.25 -5.59 1 95 245 TYR B N 1
ATOM 4898 C CA . TYR B 1 245 ? -4.043 -36.406 -5.836 1 95 245 TYR B CA 1
ATOM 4899 C C . TYR B 1 245 ? -4.965 -37 -6.879 1 95 245 TYR B C 1
ATOM 4901 O O . TYR B 1 245 ? -6.152 -36.688 -6.941 1 95 245 TYR B O 1
ATOM 4909 N N . GLN B 1 246 ? -4.496 -37.812 -7.734 1 93.5 246 GLN B N 1
ATOM 4910 C CA . GLN B 1 246 ? -5.301 -38.469 -8.773 1 93.5 246 GLN B CA 1
ATOM 4911 C C . GLN B 1 246 ? -6.434 -39.281 -8.172 1 93.5 246 GLN B C 1
ATOM 4913 O O . GLN B 1 246 ? -7.5 -39.406 -8.773 1 93.5 246 GLN B O 1
ATOM 4918 N N . LYS B 1 247 ? -6.176 -39.781 -7.027 1 93.81 247 LYS B N 1
ATOM 4919 C CA . LYS B 1 247 ? -7.145 -40.656 -6.367 1 93.81 247 LYS B CA 1
ATOM 4920 C C . LYS B 1 247 ? -8.375 -39.844 -5.922 1 93.81 247 LYS B C 1
ATOM 4922 O O . LYS B 1 247 ? -9.453 -40.438 -5.73 1 93.81 247 LYS B O 1
ATOM 4927 N N . ILE B 1 248 ? -8.258 -38.594 -5.723 1 92.31 248 ILE B N 1
ATOM 4928 C CA . ILE B 1 248 ? -9.375 -37.812 -5.195 1 92.31 248 ILE B CA 1
ATOM 4929 C C . ILE B 1 248 ? -10.156 -37.188 -6.348 1 92.31 248 ILE B C 1
ATOM 4931 O O . ILE B 1 248 ? -11.242 -36.625 -6.141 1 92.31 248 ILE B O 1
ATOM 4935 N N . LEU B 1 249 ? -9.609 -37.25 -7.512 1 93.88 249 LEU B N 1
ATOM 4936 C CA . LEU B 1 249 ? -10.312 -36.719 -8.68 1 93.88 249 LEU B CA 1
ATOM 4937 C C . LEU B 1 249 ? -11.469 -37.625 -9.078 1 93.88 249 LEU B C 1
ATOM 4939 O O . LEU B 1 249 ? -11.258 -38.812 -9.391 1 93.88 249 LEU B O 1
ATOM 4943 N N . PRO B 1 250 ? -12.633 -37.125 -9.172 1 92.81 250 PRO B N 1
ATOM 4944 C CA . PRO B 1 250 ? -13.758 -37.969 -9.617 1 92.81 250 PRO B CA 1
ATOM 4945 C C . PRO B 1 250 ? -13.602 -38.438 -11.062 1 92.81 250 PRO B C 1
ATOM 4947 O O . PRO B 1 250 ? -13.148 -37.688 -11.922 1 92.81 250 PRO B O 1
ATOM 4950 N N . LYS B 1 251 ? -14.039 -39.594 -11.32 1 91.06 251 LYS B N 1
ATOM 4951 C CA . LYS B 1 251 ? -13.906 -40.156 -12.648 1 91.06 251 LYS B CA 1
ATOM 4952 C C . LYS B 1 251 ? -15.094 -39.781 -13.539 1 91.06 251 LYS B C 1
ATOM 4954 O O . LYS B 1 251 ? -14.961 -39.719 -14.766 1 91.06 251 LYS B O 1
ATOM 4959 N N . GLU B 1 252 ? -16.172 -39.625 -12.82 1 93.62 252 GLU B N 1
ATOM 4960 C CA . GLU B 1 252 ? -17.375 -39.281 -13.547 1 93.62 252 GLU B CA 1
ATOM 4961 C C . GLU B 1 252 ? -18.172 -38.188 -12.82 1 93.62 252 GLU B C 1
ATOM 4963 O O . GLU B 1 252 ? -18.016 -38 -11.609 1 93.62 252 GLU B O 1
ATOM 4968 N N . TYR B 1 253 ? -18.844 -37.5 -13.648 1 94.38 253 TYR B N 1
ATOM 4969 C CA . TYR B 1 253 ? -19.734 -36.469 -13.133 1 94.38 253 TYR B CA 1
ATOM 4970 C C . TYR B 1 253 ? -21.156 -36.688 -13.633 1 94.38 253 TYR B C 1
ATOM 4972 O O . TYR B 1 253 ? -21.375 -37 -14.805 1 94.38 253 TYR B O 1
ATOM 4980 N N . THR B 1 254 ? -22.078 -36.5 -12.797 1 93.88 254 THR B N 1
ATOM 4981 C CA . THR B 1 254 ? -23.484 -36.688 -13.133 1 93.88 254 THR B CA 1
ATOM 4982 C C . THR B 1 254 ? -24.047 -35.469 -13.844 1 93.88 254 THR B C 1
ATOM 4984 O O . THR B 1 254 ? -25 -35.562 -14.617 1 93.88 254 THR B O 1
ATOM 4987 N N . SER B 1 255 ? -23.516 -34.281 -13.617 1 93.44 255 SER B N 1
ATOM 4988 C CA . SER B 1 255 ? -23.984 -33.031 -14.219 1 93.44 255 SER B CA 1
ATOM 4989 C C . SER B 1 255 ? -22.812 -32.188 -14.711 1 93.44 255 SER B C 1
ATOM 4991 O O . SER B 1 255 ? -21.734 -32.219 -14.117 1 93.44 255 SER B O 1
ATOM 4993 N N . SER B 1 256 ? -23.062 -31.5 -15.742 1 93.56 256 SER B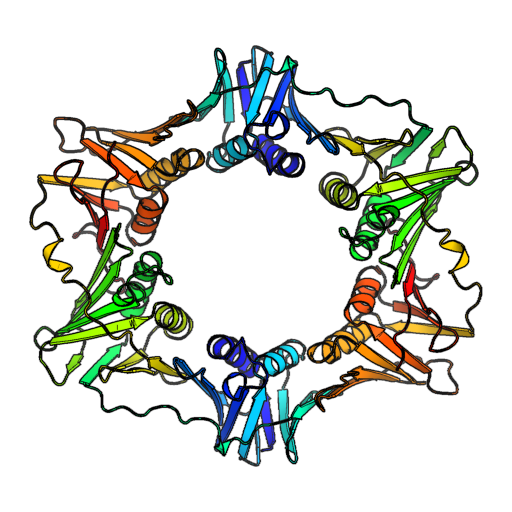 N 1
ATOM 4994 C CA . SER B 1 256 ? -22.125 -30.562 -16.328 1 93.56 256 SER B CA 1
ATOM 4995 C C . SER B 1 256 ? -22.828 -29.312 -16.844 1 93.56 256 SER B C 1
ATOM 4997 O O . SER B 1 256 ? -23.766 -29.406 -17.641 1 93.56 256 SER B O 1
ATOM 4999 N N . PHE B 1 257 ? -22.422 -28.172 -16.391 1 94.56 257 PHE B N 1
ATOM 5000 C CA . PHE B 1 257 ? -23.078 -26.922 -16.75 1 94.56 257 PHE B CA 1
ATOM 5001 C C . PHE B 1 257 ? -22.078 -25.953 -17.375 1 94.56 257 PHE B C 1
ATOM 5003 O O . PHE B 1 257 ? -20.984 -25.75 -16.844 1 94.56 257 PHE B O 1
ATOM 5010 N N . THR B 1 258 ? -22.406 -25.391 -18.469 1 94 258 THR B N 1
ATOM 5011 C CA . THR B 1 258 ? -21.641 -24.297 -19.062 1 94 258 THR B CA 1
ATOM 5012 C C . THR B 1 258 ? -22.219 -22.953 -18.656 1 94 258 THR B C 1
ATOM 5014 O O . THR B 1 258 ? -23.391 -22.672 -18.922 1 94 258 THR B O 1
ATOM 5017 N N . LEU B 1 259 ? -21.406 -22.141 -18.062 1 96.06 259 LEU B N 1
ATOM 5018 C CA . LEU B 1 259 ? -21.891 -20.922 -17.453 1 96.06 259 LEU B CA 1
ATOM 5019 C C . LEU B 1 259 ? -21.016 -19.734 -17.812 1 96.06 259 LEU B C 1
ATOM 5021 O O . LEU B 1 259 ? -19.875 -19.906 -18.234 1 96.06 259 LEU B O 1
ATOM 5025 N N . GLY B 1 260 ? -21.578 -18.516 -17.703 1 95.69 260 GLY B N 1
ATOM 5026 C CA . GLY B 1 260 ? -20.812 -17.312 -17.953 1 95.69 260 GLY B CA 1
ATOM 5027 C C . GLY B 1 260 ? -19.906 -16.922 -16.797 1 95.69 260 GLY B C 1
ATOM 5028 O O . GLY B 1 260 ? -20.359 -16.812 -15.656 1 95.69 260 GLY B O 1
ATOM 5029 N N . LYS B 1 261 ? -18.672 -16.672 -17.031 1 96.5 261 LYS B N 1
ATOM 5030 C CA . LYS B 1 261 ? -17.672 -16.422 -16 1 96.5 261 LYS B CA 1
ATOM 5031 C C . LYS B 1 261 ? -17.906 -15.086 -15.305 1 96.5 261 LYS B C 1
ATOM 5033 O O . LYS B 1 261 ? -18 -15.031 -14.07 1 96.5 261 LYS B O 1
ATOM 5038 N N . GLU B 1 262 ? -18.016 -14.016 -16.062 1 96.62 262 GLU B N 1
ATOM 5039 C CA . GLU B 1 262 ? -18.094 -12.672 -15.492 1 96.62 262 GLU B CA 1
ATOM 5040 C C . GLU B 1 262 ? -19.406 -12.492 -14.711 1 96.62 262 GLU B C 1
ATOM 5042 O O . GLU B 1 262 ? -19.406 -11.859 -13.656 1 96.62 262 GLU B O 1
ATOM 5047 N N . GLU B 1 263 ? -20.516 -13.039 -15.242 1 95.69 263 GLU B N 1
ATOM 5048 C CA . GLU B 1 263 ? -21.781 -12.969 -14.523 1 95.69 263 GLU B CA 1
ATOM 5049 C C . GLU B 1 263 ? -21.688 -13.688 -13.18 1 95.69 263 GLU B C 1
ATOM 5051 O O . GLU B 1 263 ? -22.219 -13.195 -12.172 1 95.69 263 GLU B O 1
ATOM 5056 N N . PHE B 1 264 ? -21.078 -14.781 -13.195 1 97.38 264 PHE B N 1
ATOM 5057 C CA . PHE B 1 264 ? -20.938 -15.547 -11.961 1 97.38 264 PHE B CA 1
ATOM 5058 C C . PHE B 1 264 ? -20 -14.828 -10.984 1 97.38 264 PHE B C 1
ATOM 5060 O O . PHE B 1 264 ? -20.281 -14.789 -9.781 1 97.38 264 PHE B O 1
ATOM 5067 N N . LYS B 1 265 ? -18.938 -14.328 -11.469 1 97.69 265 LYS B N 1
ATOM 5068 C CA . LYS B 1 265 ? -18.047 -13.555 -10.609 1 97.69 265 LYS B CA 1
ATOM 5069 C C . LYS B 1 265 ? -18.797 -12.414 -9.922 1 97.69 265 LYS B C 1
ATOM 5071 O O . LYS B 1 265 ? -18.625 -12.188 -8.719 1 97.69 265 LYS B O 1
ATOM 5076 N N . GLU B 1 266 ? -19.594 -11.758 -10.711 1 96.25 266 GLU B N 1
ATOM 5077 C CA . GLU B 1 266 ? -20.359 -10.641 -10.172 1 96.25 266 GLU B CA 1
ATOM 5078 C C . GLU B 1 266 ? -21.312 -11.109 -9.07 1 96.25 266 GLU B C 1
ATOM 5080 O O . GLU B 1 266 ? -21.391 -10.484 -8.008 1 96.25 266 GLU B O 1
ATOM 5085 N N . GLY B 1 267 ? -22.031 -12.156 -9.32 1 96.62 267 GLY B N 1
ATOM 5086 C CA . GLY B 1 267 ? -22.938 -12.703 -8.336 1 96.62 267 GLY B CA 1
ATOM 5087 C C . GLY B 1 267 ? -22.25 -13.109 -7.043 1 96.62 267 GLY B C 1
ATOM 5088 O O . GLY B 1 267 ? -22.734 -12.812 -5.953 1 96.62 267 GLY B O 1
ATOM 5089 N N . ILE B 1 268 ? -21.125 -13.75 -7.195 1 97.25 268 ILE B N 1
ATOM 5090 C CA . ILE B 1 268 ? -20.359 -14.203 -6.039 1 97.25 268 ILE B CA 1
ATOM 5091 C C . ILE B 1 268 ? -19.828 -13 -5.258 1 97.25 268 ILE B C 1
ATOM 5093 O O . ILE B 1 268 ? -19.922 -12.961 -4.031 1 97.25 268 ILE B O 1
ATOM 5097 N N . LYS B 1 269 ? -19.281 -12.047 -5.91 1 96.5 269 LYS B N 1
ATOM 5098 C CA . LYS B 1 269 ? -18.75 -10.852 -5.266 1 96.5 269 LYS B CA 1
ATOM 5099 C C . LYS B 1 269 ? -19.828 -10.125 -4.469 1 96.5 269 LYS B C 1
ATOM 5101 O O . LYS B 1 269 ? -19.578 -9.695 -3.336 1 96.5 269 LYS B O 1
ATOM 5106 N N . LEU B 1 270 ? -20.953 -9.961 -5.066 1 96.25 270 LEU B N 1
ATOM 5107 C CA . LEU B 1 270 ? -22.047 -9.266 -4.41 1 96.25 270 LEU B CA 1
ATOM 5108 C C . LEU B 1 270 ? -22.422 -9.953 -3.1 1 96.25 270 LEU B C 1
ATOM 5110 O O . LEU B 1 270 ? -22.516 -9.305 -2.057 1 96.25 270 LEU B O 1
ATOM 5114 N N . CYS B 1 271 ? -22.531 -11.203 -3.131 1 95.31 271 CYS B N 1
ATOM 5115 C CA . CYS B 1 271 ? -22.953 -11.922 -1.938 1 95.31 271 CYS B CA 1
ATOM 5116 C C . CYS B 1 271 ? -21.828 -12.031 -0.928 1 95.31 271 CYS B C 1
ATOM 5118 O O . CYS B 1 271 ? -22.062 -12.125 0.277 1 95.31 271 CYS B O 1
ATOM 5120 N N . SER B 1 272 ? -20.641 -12.008 -1.416 1 94.69 272 SER B N 1
ATOM 5121 C CA . SER B 1 272 ? -19.469 -12.141 -0.542 1 94.69 272 SER B CA 1
ATOM 5122 C C . SER B 1 272 ? -19.281 -10.898 0.314 1 94.69 272 SER B C 1
ATOM 5124 O O . SER B 1 272 ? -18.516 -10.922 1.285 1 94.69 272 SER B O 1
ATOM 5126 N N . SER B 1 273 ? -19.906 -9.812 0.013 1 93.44 273 SER B N 1
ATOM 5127 C CA . SER B 1 273 ? -19.844 -8.594 0.808 1 93.44 273 SER B CA 1
ATOM 5128 C C . SER B 1 273 ? -20.344 -8.828 2.229 1 93.44 273 SER B C 1
ATOM 5130 O O . SER B 1 273 ? -19.938 -8.125 3.158 1 93.44 273 SER B O 1
ATOM 5132 N N . LEU B 1 274 ? -21.172 -9.812 2.422 1 92.75 274 LEU B N 1
ATOM 5133 C CA . LEU B 1 274 ? -21.75 -10.055 3.736 1 92.75 274 LEU B CA 1
ATOM 5134 C C . LEU B 1 274 ? -21.25 -11.375 4.316 1 92.75 274 LEU B C 1
ATOM 5136 O O . LEU B 1 274 ? -21.234 -11.555 5.535 1 92.75 274 LEU B O 1
ATOM 5140 N N . SER B 1 275 ? -20.938 -12.297 3.393 1 92.69 275 SER B N 1
ATOM 5141 C CA . SER B 1 275 ? -20.531 -13.609 3.879 1 92.69 275 SER B CA 1
ATOM 5142 C C . SER B 1 275 ? -19.5 -14.25 2.959 1 92.69 275 SER B C 1
ATOM 5144 O O . SER B 1 275 ? -19.594 -14.141 1.734 1 92.69 275 SER B O 1
ATOM 5146 N N . SER B 1 276 ? -18.641 -14.984 3.574 1 94.56 276 SER B N 1
ATOM 5147 C CA . SER B 1 276 ? -17.641 -15.703 2.793 1 94.56 276 SER B CA 1
ATOM 5148 C C . SER B 1 276 ? -18.203 -16.984 2.211 1 94.56 276 SER B C 1
ATOM 5150 O O . SER B 1 276 ? -17.609 -17.594 1.31 1 94.56 276 SER B O 1
ATOM 5152 N N . THR B 1 277 ? -19.312 -17.5 2.727 1 95.25 277 THR B N 1
ATOM 5153 C CA . THR B 1 277 ? -19.953 -18.719 2.254 1 95.25 277 THR B CA 1
ATOM 5154 C C . THR B 1 277 ? -21.234 -18.406 1.486 1 95.25 277 THR B C 1
ATOM 5156 O O . THR B 1 277 ? -22.078 -17.641 1.963 1 95.25 277 THR B O 1
ATOM 5159 N N . ILE B 1 278 ? -21.344 -18.984 0.371 1 96.12 278 ILE B N 1
ATOM 5160 C CA . ILE B 1 278 ? -22.453 -18.688 -0.533 1 96.12 278 ILE B CA 1
ATOM 5161 C C . ILE B 1 278 ? -23.172 -19.969 -0.913 1 96.12 278 ILE B C 1
ATOM 5163 O O . ILE B 1 278 ? -22.547 -21 -1.161 1 96.12 278 ILE B O 1
ATOM 5167 N N . LYS B 1 279 ? -24.469 -19.922 -0.959 1 96.56 279 LYS B N 1
ATOM 5168 C CA . LYS B 1 279 ? -25.281 -20.969 -1.565 1 96.56 279 LYS B CA 1
ATOM 5169 C C . LYS B 1 279 ? -25.609 -20.641 -3.021 1 96.56 279 LYS B C 1
ATOM 5171 O O . LYS B 1 279 ? -26.234 -19.625 -3.314 1 96.56 279 LYS B O 1
ATOM 5176 N N . LEU B 1 280 ? -25.172 -21.453 -3.822 1 97 280 LEU B N 1
ATOM 5177 C CA . LEU B 1 280 ? -25.469 -21.359 -5.246 1 97 280 LEU B CA 1
ATOM 5178 C C . LEU B 1 280 ? -26.609 -22.312 -5.621 1 97 280 LEU B C 1
ATOM 5180 O O . LEU B 1 280 ? -26.531 -23.516 -5.336 1 97 280 LEU B O 1
ATOM 5184 N N . THR B 1 281 ? -27.641 -21.766 -6.207 1 97.25 281 THR B N 1
ATOM 5185 C CA . THR B 1 281 ? -28.75 -22.578 -6.707 1 97.25 281 THR B CA 1
ATOM 5186 C C . THR B 1 281 ? -28.875 -22.453 -8.219 1 97.25 281 THR B C 1
ATOM 5188 O O . THR B 1 281 ? -29.156 -21.359 -8.734 1 97.25 281 THR B O 1
ATOM 5191 N N . LEU B 1 282 ? -28.672 -23.562 -8.914 1 96.88 282 LEU B N 1
ATOM 5192 C CA . LEU B 1 282 ? -28.812 -23.594 -10.359 1 96.88 282 LEU B CA 1
ATOM 5193 C C . LEU B 1 282 ? -30.188 -24.125 -10.766 1 96.88 282 LEU B C 1
ATOM 5195 O O . LEU B 1 282 ? -30.578 -25.203 -10.336 1 96.88 282 LEU B O 1
ATOM 5199 N N . GLU B 1 283 ? -30.812 -23.297 -11.531 1 96.38 283 GLU B N 1
ATOM 5200 C CA . GLU B 1 283 ? -32.094 -23.656 -12.148 1 96.38 283 GLU B CA 1
ATOM 5201 C C . GLU B 1 283 ? -32 -23.609 -13.672 1 96.38 283 GLU B C 1
ATOM 5203 O O . GLU B 1 283 ? -30.953 -23.234 -14.227 1 96.38 283 GLU B O 1
ATOM 5208 N N . LYS B 1 284 ? -33.062 -24.016 -14.32 1 94.75 284 LYS B N 1
ATOM 5209 C CA . LYS B 1 284 ? -33.062 -24.141 -15.773 1 94.75 284 LYS B CA 1
ATOM 5210 C C . LYS B 1 284 ? -32.625 -22.828 -16.438 1 94.75 284 LYS B C 1
ATOM 5212 O O . LYS B 1 284 ? -31.766 -22.844 -17.328 1 94.75 284 LYS B O 1
ATOM 5217 N N . ASN B 1 285 ? -33.156 -21.703 -15.891 1 94.94 285 ASN B N 1
ATOM 5218 C CA . ASN B 1 285 ? -32.906 -20.453 -16.594 1 94.94 285 ASN B CA 1
ATOM 5219 C C . ASN B 1 285 ? -32.312 -19.391 -15.68 1 94.94 285 ASN B C 1
ATOM 5221 O O . ASN B 1 285 ? -32.281 -18.203 -16.016 1 94.94 285 ASN B O 1
ATOM 5225 N N . ASN B 1 286 ? -31.844 -19.875 -14.5 1 95.19 286 ASN B N 1
ATOM 5226 C CA . ASN B 1 286 ? -31.328 -18.891 -13.547 1 95.19 286 ASN B CA 1
ATOM 5227 C C . ASN B 1 286 ? -30.312 -19.516 -12.594 1 95.19 286 ASN B C 1
ATOM 5229 O O . ASN B 1 286 ? -30.359 -20.719 -12.328 1 95.19 286 ASN B O 1
ATOM 5233 N N . ALA B 1 287 ? -29.438 -18.734 -12.203 1 96.81 287 ALA B N 1
ATOM 5234 C CA . ALA B 1 287 ? -28.562 -19.047 -11.07 1 96.81 287 ALA B CA 1
ATOM 5235 C C . ALA B 1 287 ? -28.781 -18.078 -9.922 1 96.81 287 ALA B C 1
ATOM 5237 O O . ALA B 1 287 ? -28.688 -16.859 -10.102 1 96.81 287 ALA B O 1
ATOM 5238 N N . LEU B 1 288 ? -29.094 -18.594 -8.781 1 97.56 288 LEU B N 1
ATOM 5239 C CA . LEU B 1 288 ? -29.328 -17.797 -7.586 1 97.56 288 LEU B CA 1
ATOM 5240 C C . LEU B 1 288 ? -28.125 -17.875 -6.645 1 97.56 288 LEU B C 1
ATOM 5242 O O . LEU B 1 288 ? -27.578 -18.953 -6.414 1 97.56 288 LEU B O 1
ATOM 5246 N N . PHE B 1 289 ? -27.719 -16.766 -6.164 1 97.5 289 PHE B N 1
ATOM 5247 C CA . PHE B 1 289 ? -26.656 -16.641 -5.18 1 97.5 289 PHE B CA 1
ATOM 5248 C C . PHE B 1 289 ? -27.188 -16.094 -3.859 1 97.5 289 PHE B C 1
ATOM 5250 O O . PHE B 1 289 ? -27.859 -15.062 -3.834 1 97.5 289 PHE B O 1
ATOM 5257 N N . GLU B 1 290 ? -26.828 -16.766 -2.783 1 96.31 290 GLU B N 1
ATOM 5258 C CA . GLU B 1 290 ? -27.297 -16.344 -1.47 1 96.31 290 GLU B CA 1
ATOM 5259 C C . GLU B 1 290 ? -26.188 -16.453 -0.424 1 96.31 290 GLU B C 1
ATOM 5261 O O . GLU B 1 290 ? -25.453 -17.438 -0.402 1 96.31 290 GLU B O 1
ATOM 5266 N N . SER B 1 291 ? -26.094 -15.438 0.361 1 94.25 291 SER B N 1
ATOM 5267 C CA . SER B 1 291 ? -25.156 -15.516 1.473 1 94.25 291 SER B CA 1
ATOM 5268 C C . SER B 1 291 ? -25.625 -16.516 2.521 1 94.25 291 SER B C 1
ATOM 5270 O O . SER B 1 291 ? -26.828 -16.625 2.797 1 94.25 291 SER B O 1
ATOM 5272 N N . LEU B 1 292 ? -24.641 -17.281 2.977 1 87.12 292 LEU B N 1
ATOM 5273 C CA . LEU B 1 292 ? -24.938 -18.219 4.059 1 87.12 292 LEU B CA 1
ATOM 5274 C C . LEU B 1 292 ? -24.406 -17.688 5.387 1 87.12 292 LEU B C 1
ATOM 5276 O O . LEU B 1 292 ? -23.219 -17.391 5.508 1 87.12 292 LEU B O 1
ATOM 5280 N N . ASP B 1 293 ? -25.016 -16.609 6.008 1 71.25 293 ASP B N 1
ATOM 5281 C CA . ASP B 1 293 ? -24.516 -16.062 7.27 1 71.25 293 ASP B CA 1
ATOM 5282 C C . ASP B 1 293 ? -25.297 -16.641 8.453 1 71.25 293 ASP B C 1
ATOM 5284 O O . ASP B 1 293 ? -26.531 -16.594 8.469 1 71.25 293 ASP B O 1
ATOM 5288 N N . SER B 1 294 ? -24.656 -17.484 9.32 1 60.5 294 SER B N 1
ATOM 5289 C CA . SER B 1 294 ? -25.359 -18.141 10.414 1 60.5 294 SER B CA 1
ATOM 5290 C C . SER B 1 294 ? -25.766 -17.125 11.484 1 60.5 294 SER B C 1
ATOM 5292 O O . SER B 1 294 ? -26.812 -17.266 12.125 1 60.5 294 SER B O 1
ATOM 5294 N N . GLU B 1 295 ? -24.969 -16.062 11.719 1 59.47 295 GLU B N 1
ATOM 5295 C CA . GLU B 1 295 ? -25.109 -15.477 13.055 1 59.47 295 GLU B CA 1
ATOM 5296 C C . GLU B 1 295 ? -26.016 -14.242 13.016 1 59.47 295 GLU B C 1
ATOM 5298 O O . GLU B 1 295 ? -26.641 -13.898 14.023 1 59.47 295 GLU B O 1
ATOM 5303 N N . HIS B 1 296 ? -26.219 -13.477 11.836 1 64.94 296 HIS B N 1
ATOM 5304 C CA . HIS B 1 296 ? -26.688 -12.141 12.188 1 64.94 296 HIS B CA 1
ATOM 5305 C C . HIS B 1 296 ? -27.906 -11.75 11.344 1 64.94 296 HIS B C 1
ATOM 5307 O O . HIS B 1 296 ? -28.234 -10.57 11.234 1 64.94 296 HIS B O 1
ATOM 5313 N N . SER B 1 297 ? -28.766 -12.648 10.938 1 81.06 297 SER B N 1
ATOM 5314 C CA . SER B 1 297 ? -29.984 -12.32 10.195 1 81.06 297 SER B CA 1
ATOM 5315 C C . SER B 1 297 ? -29.656 -11.477 8.961 1 81.06 297 SER B C 1
ATOM 5317 O O . SER B 1 297 ? -30.531 -10.812 8.406 1 81.06 297 SER B O 1
ATOM 5319 N N . GLU B 1 298 ? -28.438 -11.414 8.594 1 89.5 298 GLU B N 1
ATOM 5320 C CA . GLU B 1 298 ? -28.047 -10.711 7.383 1 89.5 298 GLU B CA 1
ATOM 5321 C C . GLU B 1 298 ? -28.188 -11.602 6.152 1 89.5 298 GLU B C 1
ATOM 5323 O O . GLU B 1 298 ? -27.859 -12.789 6.199 1 89.5 298 GLU B O 1
ATOM 5328 N N . THR B 1 299 ? -28.781 -10.969 5.168 1 92.06 299 THR B N 1
ATOM 5329 C CA . THR B 1 299 ? -28.953 -11.766 3.955 1 92.06 299 THR B CA 1
ATOM 5330 C C . THR B 1 299 ? -28.547 -10.961 2.723 1 92.06 299 THR B C 1
ATOM 5332 O O . THR B 1 299 ? -28.797 -9.758 2.648 1 92.06 299 THR B O 1
ATOM 5335 N N . ALA B 1 300 ? -27.938 -11.578 1.842 1 93.06 300 ALA B N 1
ATOM 5336 C CA . ALA B 1 300 ? -27.672 -11.086 0.494 1 93.06 300 ALA B CA 1
ATOM 5337 C C . ALA B 1 300 ? -28.172 -12.07 -0.561 1 93.06 300 ALA B C 1
ATOM 5339 O O . ALA B 1 300 ? -27.984 -13.281 -0.427 1 93.06 300 ALA B O 1
ATOM 5340 N N . LYS B 1 301 ? -28.797 -11.57 -1.555 1 95.62 301 LYS B N 1
ATOM 5341 C CA . LYS B 1 301 ? -29.297 -12.406 -2.643 1 95.62 301 LYS B CA 1
ATOM 5342 C C . LYS B 1 301 ? -29.172 -11.688 -3.986 1 95.62 301 LYS B C 1
ATOM 5344 O O . LYS B 1 301 ? -29.391 -10.477 -4.07 1 95.62 301 LYS B O 1
ATOM 5349 N N . THR B 1 302 ? -28.812 -12.445 -4.926 1 94.56 302 THR B N 1
ATOM 5350 C CA . THR B 1 302 ? -28.859 -11.969 -6.301 1 94.56 302 THR B CA 1
ATOM 5351 C C . THR B 1 302 ? -29.047 -13.125 -7.273 1 94.56 302 THR B C 1
ATOM 5353 O O . THR B 1 302 ? -28.984 -14.297 -6.875 1 94.56 302 THR B O 1
ATOM 5356 N N . SER B 1 303 ? -29.391 -12.828 -8.492 1 95 303 SER B N 1
ATOM 5357 C CA . SER B 1 303 ? -29.562 -13.867 -9.5 1 95 303 SER B CA 1
ATOM 5358 C C . SER B 1 303 ? -29.062 -13.406 -10.859 1 95 303 SER B C 1
ATOM 5360 O O . SER B 1 303 ? -28.984 -12.211 -11.125 1 95 303 SER B O 1
ATOM 5362 N N . VAL B 1 304 ? -28.672 -14.359 -11.562 1 92.12 304 VAL B N 1
ATOM 5363 C CA . VAL B 1 304 ? -28.25 -14.148 -12.945 1 92.12 304 VAL B CA 1
ATOM 5364 C C . VAL B 1 304 ? -29.078 -15.031 -13.875 1 92.12 304 VAL B C 1
ATOM 5366 O O . VAL B 1 304 ? -29.359 -16.188 -13.555 1 92.12 304 VAL B O 1
ATOM 5369 N N . GLU B 1 305 ? -29.422 -14.422 -14.992 1 92 305 GLU B N 1
ATOM 5370 C CA . GLU B 1 305 ? -30.156 -15.172 -15.992 1 92 305 GLU B CA 1
ATOM 5371 C C . GLU B 1 305 ? -29.219 -16.016 -16.859 1 92 305 GLU B C 1
ATOM 5373 O O . GLU B 1 305 ? -28.156 -15.547 -17.25 1 92 305 GLU B O 1
ATOM 5378 N N . ILE B 1 306 ? -29.641 -17.219 -17.094 1 90.75 306 ILE B N 1
ATOM 5379 C CA . ILE B 1 306 ? -28.922 -18.125 -17.984 1 90.75 306 ILE B CA 1
ATOM 5380 C C . ILE B 1 306 ? -29.672 -18.266 -19.297 1 90.75 306 ILE B C 1
ATOM 5382 O O . ILE B 1 306 ? -30.734 -18.891 -19.344 1 90.75 306 ILE B O 1
ATOM 5386 N N . GLU B 1 307 ? -29.188 -17.719 -20.312 1 84.75 307 GLU B N 1
ATOM 5387 C CA . GLU B 1 307 ? -29.906 -17.547 -21.578 1 84.75 307 GLU B CA 1
ATOM 5388 C C . GLU B 1 307 ? -30.172 -18.875 -22.266 1 84.75 307 GLU B C 1
ATOM 5390 O O . GLU B 1 307 ? -31.281 -19.125 -22.75 1 84.75 307 GLU B O 1
ATOM 5395 N N . LYS B 1 308 ? -29.219 -19.844 -22.453 1 84.62 308 LYS B N 1
ATOM 5396 C CA . LYS B 1 308 ? -29.375 -21.078 -23.219 1 84.62 308 LYS B CA 1
ATOM 5397 C C . LYS B 1 308 ? -30.016 -22.172 -22.375 1 84.62 308 LYS B C 1
ATOM 5399 O O . LYS B 1 308 ? -30.328 -23.25 -22.875 1 84.62 308 LYS B O 1
ATOM 5404 N N . GLY B 1 309 ? -30.344 -21.875 -21.172 1 87.75 309 GLY B N 1
ATOM 5405 C CA . GLY B 1 309 ? -30.953 -22.859 -20.281 1 87.75 309 GLY B CA 1
ATOM 5406 C C . GLY B 1 309 ? -30.016 -24 -19.938 1 87.75 309 GLY B C 1
ATOM 5407 O O . GLY B 1 309 ? -29.25 -24.469 -20.781 1 87.75 309 GLY B O 1
ATOM 5408 N N . LEU B 1 310 ? -30.141 -24.484 -18.75 1 91.44 310 LEU B N 1
ATOM 5409 C CA . LEU B 1 310 ? -29.359 -25.641 -18.297 1 91.44 310 LEU B CA 1
ATOM 5410 C C . LEU B 1 310 ? -30.172 -26.922 -18.453 1 91.44 310 LEU B C 1
ATOM 5412 O O . LEU B 1 310 ? -31.391 -26.906 -18.406 1 91.44 310 LEU B O 1
ATOM 5416 N N . ASP B 1 311 ? -29.484 -27.984 -18.734 1 89.31 311 ASP B N 1
ATOM 5417 C CA . ASP B 1 311 ? -30.125 -29.297 -18.781 1 89.31 311 ASP B CA 1
ATOM 5418 C C . ASP B 1 311 ? -30.297 -29.875 -17.391 1 89.31 311 ASP B C 1
ATOM 5420 O O . ASP B 1 311 ? -29.547 -30.766 -16.984 1 89.31 311 ASP B O 1
ATOM 5424 N N . ILE B 1 312 ? -31.266 -29.344 -16.719 1 89.88 312 ILE B N 1
ATOM 5425 C CA . ILE B 1 312 ? -31.531 -29.797 -15.352 1 89.88 312 ILE B CA 1
ATOM 5426 C C . ILE B 1 312 ? -33.031 -29.891 -15.117 1 89.88 312 ILE B C 1
ATOM 5428 O O . ILE B 1 312 ? -33.812 -29.047 -15.609 1 89.88 312 ILE B O 1
ATOM 5432 N N . GLU B 1 313 ? -33.469 -30.938 -14.531 1 87.69 313 GLU B N 1
ATOM 5433 C CA . GLU B 1 313 ? -34.906 -31.125 -14.203 1 87.69 313 GLU B CA 1
ATOM 5434 C C . GLU B 1 313 ? -35.219 -30.5 -12.852 1 87.69 313 GLU B C 1
ATOM 5436 O O . GLU B 1 313 ? -36.312 -29.938 -12.664 1 87.69 313 GLU B O 1
ATOM 5441 N N . LYS B 1 314 ? -34.344 -30.672 -11.859 1 91.69 314 LYS B N 1
ATOM 5442 C CA . LYS B 1 314 ? -34.469 -30.125 -10.516 1 91.69 314 LYS B CA 1
ATOM 5443 C C . LYS B 1 314 ? -33.312 -29.188 -10.18 1 91.69 314 LYS B C 1
ATOM 5445 O O . LYS B 1 314 ? -32.219 -29.359 -10.672 1 91.69 314 LYS B O 1
ATOM 5450 N N . ALA B 1 315 ? -33.625 -28.281 -9.344 1 93.88 315 ALA B N 1
ATOM 5451 C CA . ALA B 1 315 ? -32.594 -27.312 -8.93 1 93.88 315 ALA B CA 1
ATOM 5452 C C . ALA B 1 315 ? -31.422 -28 -8.281 1 93.88 315 ALA B C 1
ATOM 5454 O O . ALA B 1 315 ? -31.578 -28.969 -7.535 1 93.88 315 ALA B O 1
ATOM 5455 N N . PHE B 1 316 ? -30.25 -27.547 -8.555 1 94.44 316 PHE B N 1
ATOM 5456 C CA . PHE B 1 316 ? -29.016 -28.047 -7.961 1 94.44 316 PHE B CA 1
ATOM 5457 C C . PHE B 1 316 ? -28.422 -27.016 -7.008 1 94.44 316 PHE B C 1
ATOM 5459 O O . PHE B 1 316 ? -28.297 -25.844 -7.355 1 94.44 316 PHE B O 1
ATOM 5466 N N . HIS B 1 317 ? -28.047 -27.453 -5.785 1 95.44 317 HIS B N 1
ATOM 5467 C CA . HIS B 1 317 ? -27.516 -26.562 -4.77 1 95.44 317 HIS B CA 1
ATOM 5468 C C . HIS B 1 317 ? -26.047 -26.875 -4.465 1 95.44 317 HIS B C 1
ATOM 5470 O O . HIS B 1 317 ? -25.656 -28.047 -4.406 1 95.44 317 HIS B O 1
ATOM 5476 N N . LEU B 1 318 ? -25.312 -25.844 -4.242 1 95.94 318 LEU B N 1
ATOM 5477 C CA . LEU B 1 318 ? -23.906 -25.984 -3.92 1 95.94 318 LEU B CA 1
ATOM 5478 C C . LEU B 1 318 ? -23.469 -24.922 -2.914 1 95.94 318 LEU B C 1
ATOM 5480 O O . LEU B 1 318 ? -23.703 -23.719 -3.129 1 95.94 318 LEU B O 1
ATOM 5484 N N . GLY B 1 319 ? -22.938 -25.281 -1.765 1 96.56 319 GLY B N 1
ATOM 5485 C CA . GLY B 1 319 ? -22.266 -24.375 -0.853 1 96.56 319 GLY B CA 1
ATOM 5486 C C . GLY B 1 319 ? -20.797 -24.156 -1.186 1 96.56 319 GLY B C 1
ATOM 5487 O O . GLY B 1 319 ? -20.031 -25.109 -1.3 1 96.56 319 GLY B O 1
ATOM 5488 N N . VAL B 1 320 ? -20.453 -22.875 -1.305 1 96.75 320 VAL B N 1
ATOM 5489 C CA . VAL B 1 320 ? -19.078 -22.656 -1.754 1 96.75 320 VAL B CA 1
ATOM 5490 C C . VAL B 1 320 ? -18.453 -21.516 -0.948 1 96.75 320 VAL B C 1
ATOM 5492 O O . VAL B 1 320 ? -19.156 -20.656 -0.427 1 96.75 320 VAL B O 1
ATOM 5495 N N . ASN B 1 321 ? -17.156 -21.578 -0.793 1 96.88 321 ASN B N 1
ATOM 5496 C CA . ASN B 1 321 ? -16.391 -20.422 -0.326 1 96.88 321 ASN B CA 1
ATOM 5497 C C . ASN B 1 321 ? -16.203 -19.391 -1.431 1 96.88 321 ASN B C 1
ATOM 5499 O O . ASN B 1 321 ? -15.648 -19.703 -2.49 1 96.88 321 ASN B O 1
ATOM 5503 N N . ALA B 1 322 ? -16.547 -18.234 -1.192 1 96.81 322 ALA B N 1
ATOM 5504 C CA . ALA B 1 322 ? -16.578 -17.188 -2.215 1 96.81 322 ALA B CA 1
ATOM 5505 C C . ALA B 1 322 ? -15.18 -16.891 -2.746 1 96.81 322 ALA B C 1
ATOM 5507 O O . ALA B 1 322 ? -14.969 -16.828 -3.961 1 96.81 322 ALA B O 1
ATOM 5508 N N . LYS B 1 323 ? -14.242 -16.75 -1.914 1 97.06 323 LYS B N 1
ATOM 5509 C CA . LYS B 1 323 ? -12.875 -16.422 -2.312 1 97.06 323 LYS B CA 1
ATOM 5510 C C . LYS B 1 323 ? -12.289 -17.516 -3.211 1 97.06 323 LYS B C 1
ATOM 5512 O O . LYS B 1 323 ? -11.727 -17.219 -4.27 1 97.06 323 LYS B O 1
ATOM 5517 N N . PHE B 1 324 ? -12.477 -18.719 -2.789 1 97.62 324 PHE B N 1
ATOM 5518 C CA . PHE B 1 324 ? -11.93 -19.844 -3.543 1 97.62 324 PHE B CA 1
ATOM 5519 C C . PHE B 1 324 ? -12.57 -19.938 -4.926 1 97.62 324 PHE B C 1
ATOM 5521 O O . PHE B 1 324 ? -11.875 -20.141 -5.922 1 97.62 324 PHE B O 1
ATOM 5528 N N . PHE B 1 325 ? -13.82 -19.766 -4.938 1 98.12 325 PHE B N 1
ATOM 5529 C CA . PHE B 1 325 ? -14.547 -19.844 -6.203 1 98.12 325 PHE B CA 1
ATOM 5530 C C . PHE B 1 325 ? -14.102 -18.734 -7.148 1 98.12 325 PHE B C 1
ATOM 5532 O O . PHE B 1 325 ? -13.852 -18.984 -8.328 1 98.12 325 PHE B O 1
ATOM 5539 N N . LEU B 1 326 ? -14 -17.578 -6.637 1 98.06 326 LEU B N 1
ATOM 5540 C CA . LEU B 1 326 ? -13.578 -16.438 -7.441 1 98.06 326 LEU B CA 1
ATOM 5541 C C . LEU B 1 326 ? -12.172 -16.656 -7.984 1 98.06 326 LEU B C 1
ATOM 5543 O O . LEU B 1 326 ? -11.906 -16.391 -9.156 1 98.06 326 LEU B O 1
ATOM 5547 N N . GLU B 1 327 ? -11.305 -17.062 -7.152 1 97.88 327 GLU B N 1
ATOM 5548 C CA . GLU B 1 327 ? -9.938 -17.312 -7.59 1 97.88 327 GLU B CA 1
ATOM 5549 C C . GLU B 1 327 ? -9.891 -18.375 -8.688 1 97.88 327 GLU B C 1
ATOM 5551 O O . GLU B 1 327 ? -9.109 -18.266 -9.633 1 97.88 327 GLU B O 1
ATOM 5556 N N . ALA B 1 328 ? -10.711 -19.391 -8.547 1 97.75 328 ALA B N 1
ATOM 5557 C CA . ALA B 1 328 ? -10.781 -20.422 -9.578 1 97.75 328 ALA B CA 1
ATOM 5558 C C . ALA B 1 328 ? -11.258 -19.844 -10.906 1 97.75 328 ALA B C 1
ATOM 5560 O O . ALA B 1 328 ? -10.711 -20.156 -11.961 1 97.75 328 ALA B O 1
ATOM 5561 N N . LEU B 1 329 ? -12.234 -19.016 -10.82 1 97.94 329 LEU B N 1
ATOM 5562 C CA . LEU B 1 329 ? -12.758 -18.391 -12.031 1 97.94 329 LEU B CA 1
ATOM 5563 C C . LEU B 1 329 ? -11.719 -17.469 -12.656 1 97.94 329 LEU B C 1
ATOM 5565 O O . LEU B 1 329 ? -11.562 -17.422 -13.875 1 97.94 329 LEU B O 1
ATOM 5569 N N . ASN B 1 330 ? -11.062 -16.734 -11.844 1 97 330 ASN B N 1
ATOM 5570 C CA . ASN B 1 330 ? -10.055 -15.789 -12.32 1 97 330 ASN B CA 1
ATOM 5571 C C . ASN B 1 330 ? -8.93 -16.5 -13.07 1 97 330 ASN B C 1
ATOM 5573 O O . ASN B 1 330 ? -8.305 -15.914 -13.961 1 97 330 ASN B O 1
ATOM 5577 N N . ALA B 1 331 ? -8.672 -17.688 -12.734 1 95.69 331 ALA B N 1
ATOM 5578 C CA . ALA B 1 331 ? -7.574 -18.453 -13.336 1 95.69 331 ALA B CA 1
ATOM 5579 C C . ALA B 1 331 ? -7.914 -18.875 -14.758 1 95.69 331 ALA B C 1
ATOM 5581 O O . ALA B 1 331 ? -7.031 -19.266 -15.523 1 95.69 331 ALA B O 1
ATOM 5582 N N . LEU B 1 332 ? -9.148 -18.828 -15.086 1 95.31 332 LEU B N 1
ATOM 5583 C CA . LEU B 1 332 ? -9.578 -19.312 -16.391 1 95.31 332 LEU B CA 1
ATOM 5584 C C . LEU B 1 332 ? -9.336 -18.25 -17.469 1 95.31 332 LEU B C 1
ATOM 5586 O O . LEU B 1 332 ? -9.523 -17.047 -17.219 1 95.31 332 LEU B O 1
ATOM 5590 N N . GLY B 1 333 ? -9.008 -18.656 -18.625 1 91.19 333 GLY B N 1
ATOM 5591 C CA . GLY B 1 333 ? -8.734 -17.734 -19.719 1 91.19 333 GLY B CA 1
ATOM 5592 C C . GLY B 1 333 ? -9.922 -17.547 -20.641 1 91.19 333 GLY B C 1
ATOM 5593 O O . GLY B 1 333 ? -9.852 -16.781 -21.609 1 91.19 333 GLY B O 1
ATOM 5594 N N . THR B 1 334 ? -10.992 -18.219 -20.391 1 92.75 334 THR B N 1
ATOM 5595 C CA . THR B 1 334 ? -12.148 -18.203 -21.281 1 92.75 334 THR B CA 1
ATOM 5596 C C . THR B 1 334 ? -13.289 -17.391 -20.672 1 92.75 334 THR B C 1
ATOM 5598 O O . THR B 1 334 ? -13.273 -17.094 -19.484 1 92.75 334 THR B O 1
ATOM 5601 N N . THR B 1 335 ? -14.258 -17.047 -21.484 1 93.94 335 THR B N 1
ATOM 5602 C CA . THR B 1 335 ? -15.406 -16.266 -21.047 1 93.94 335 THR B CA 1
ATOM 5603 C C . THR B 1 335 ? -16.453 -17.172 -20.391 1 93.94 335 THR B C 1
ATOM 5605 O O . THR B 1 335 ? -17.234 -16.719 -19.547 1 93.94 335 THR B O 1
ATOM 5608 N N . GLN B 1 336 ? -16.453 -18.453 -20.828 1 94.31 336 GLN B N 1
ATOM 5609 C CA . GLN B 1 336 ? -17.312 -19.453 -20.234 1 94.31 336 GLN B CA 1
ATOM 5610 C C . GLN B 1 336 ? -16.516 -20.469 -19.422 1 94.31 336 GLN B C 1
ATOM 5612 O O . GLN B 1 336 ? -15.312 -20.609 -19.625 1 94.31 336 GLN B O 1
ATOM 5617 N N . PHE B 1 337 ? -17.234 -21.094 -18.516 1 95.81 337 PHE B N 1
ATOM 5618 C CA . PHE B 1 337 ? -16.609 -22.188 -17.781 1 95.81 337 PHE B CA 1
ATOM 5619 C C . PHE B 1 337 ? -17.594 -23.359 -17.625 1 95.81 337 PHE B C 1
ATOM 5621 O O . PHE B 1 337 ? -18.797 -23.188 -17.812 1 95.81 337 PHE B O 1
ATOM 5628 N N . VAL B 1 338 ? -16.969 -24.484 -17.344 1 95.75 338 VAL B N 1
ATOM 5629 C CA . VAL B 1 338 ? -17.75 -25.703 -17.125 1 95.75 338 VAL B CA 1
ATOM 5630 C C . VAL B 1 338 ? -17.703 -26.094 -15.648 1 95.75 338 VAL B C 1
ATOM 5632 O O . VAL B 1 338 ? -16.625 -26.156 -15.055 1 95.75 338 VAL B O 1
ATOM 5635 N N . LEU B 1 339 ? -18.906 -26.219 -15.07 1 97 339 LEU B N 1
ATOM 5636 C CA . LEU B 1 339 ? -19.078 -26.734 -13.719 1 97 339 LEU B CA 1
ATOM 5637 C C . LEU B 1 339 ? -19.547 -28.188 -13.75 1 97 339 LEU B C 1
ATOM 5639 O O . LEU B 1 339 ? -20.641 -28.484 -14.234 1 97 339 LEU B O 1
ATOM 5643 N N . LYS B 1 340 ? -18.688 -29.078 -13.242 1 96.5 340 LYS B N 1
ATOM 5644 C CA . LYS B 1 340 ? -19.047 -30.5 -13.156 1 96.5 340 LYS B CA 1
ATOM 5645 C C . LYS B 1 340 ? -19.312 -30.906 -11.711 1 96.5 340 LYS B C 1
ATOM 5647 O O . LYS B 1 340 ? -18.5 -30.625 -10.828 1 96.5 340 LYS B O 1
ATOM 5652 N N . CYS B 1 341 ? -20.453 -31.531 -11.547 1 95.25 341 CYS B N 1
ATOM 5653 C CA . CYS B 1 341 ? -20.875 -31.859 -10.188 1 95.25 341 CYS B CA 1
ATOM 5654 C C . CYS B 1 341 ? -21.484 -33.25 -10.125 1 95.25 341 CYS B C 1
ATOM 5656 O O . CYS B 1 341 ? -21.938 -33.781 -11.141 1 95.25 341 CYS B O 1
ATOM 5658 N N . ASN B 1 342 ? -21.406 -33.812 -8.961 1 95.06 342 ASN B N 1
ATOM 5659 C CA . ASN B 1 342 ? -22.172 -34.969 -8.562 1 95.06 342 ASN B CA 1
ATOM 5660 C C . ASN B 1 342 ? -23.188 -34.625 -7.48 1 95.06 342 ASN B C 1
ATOM 5662 O O . ASN B 1 342 ? -24.125 -33.875 -7.719 1 95.06 342 ASN B O 1
ATOM 5666 N N . GLU B 1 343 ? -22.969 -35.188 -6.234 1 93.06 343 GLU B N 1
ATOM 5667 C CA . GLU B 1 343 ? -23.812 -34.781 -5.113 1 93.06 343 GLU B CA 1
ATOM 5668 C C . GLU B 1 343 ? -23.328 -33.469 -4.488 1 93.06 343 GLU B C 1
ATOM 5670 O O . GLU B 1 343 ? -22.141 -33.156 -4.535 1 93.06 343 GLU B O 1
ATOM 5675 N N . PRO B 1 344 ? -24.266 -32.75 -3.928 1 93.44 344 PRO B N 1
ATOM 5676 C CA . PRO B 1 344 ? -23.906 -31.453 -3.365 1 93.44 344 PRO B CA 1
ATOM 5677 C C . PRO B 1 344 ? -22.766 -31.531 -2.355 1 93.44 344 PRO B C 1
ATOM 5679 O O . PRO B 1 344 ? -22.062 -30.547 -2.146 1 93.44 344 PRO B O 1
ATOM 5682 N N . SER B 1 345 ? -22.547 -32.594 -1.773 1 94.38 345 SER B N 1
ATOM 5683 C CA . SER B 1 345 ? -21.516 -32.75 -0.743 1 94.38 345 SER B CA 1
ATOM 5684 C C . SER B 1 345 ? -20.219 -33.25 -1.331 1 94.38 345 SER B C 1
ATOM 5686 O O . SER B 1 345 ? -19.188 -33.312 -0.637 1 94.38 345 SER B O 1
ATOM 5688 N N . SER B 1 346 ? -20.219 -33.594 -2.566 1 95 346 SER B N 1
ATOM 5689 C CA . SER B 1 346 ? -19.031 -34.125 -3.232 1 95 346 SER B CA 1
ATOM 5690 C C . SER B 1 346 ? -18.203 -33 -3.863 1 95 346 SER B C 1
ATOM 5692 O O . SER B 1 346 ? -18.75 -31.953 -4.219 1 95 346 SER B O 1
ATOM 5694 N N . PRO B 1 347 ? -16.953 -33.25 -4.027 1 96.5 347 PRO B N 1
ATOM 5695 C CA . PRO B 1 347 ? -16.141 -32.281 -4.723 1 96.5 347 PRO B CA 1
ATOM 5696 C C . PRO B 1 347 ? -16.656 -31.953 -6.125 1 96.5 347 PRO B C 1
ATOM 5698 O O . PRO B 1 347 ? -17.188 -32.844 -6.801 1 96.5 347 PRO B O 1
ATOM 5701 N N . PHE B 1 348 ? -16.531 -30.766 -6.551 1 97.31 348 PHE B N 1
ATOM 5702 C CA . PHE B 1 348 ? -16.953 -30.344 -7.887 1 97.31 348 PHE B CA 1
ATOM 5703 C C . PHE B 1 348 ? -15.781 -29.734 -8.648 1 97.31 348 PHE B C 1
ATOM 5705 O O . PHE B 1 348 ? -14.797 -29.297 -8.047 1 97.31 348 PHE B O 1
ATOM 5712 N N . LEU B 1 349 ? -15.898 -29.719 -9.984 1 97.62 349 LEU B N 1
ATOM 5713 C CA . LEU B 1 349 ? -14.789 -29.312 -10.844 1 97.62 349 LEU B CA 1
ATOM 5714 C C . LEU B 1 349 ? -15.148 -28.062 -11.641 1 97.62 349 LEU B C 1
ATOM 5716 O O . LEU B 1 349 ? -16.25 -27.969 -12.188 1 97.62 349 LEU B O 1
ATOM 5720 N N . ILE B 1 350 ? -14.266 -27.094 -11.633 1 97.69 350 ILE B N 1
ATOM 5721 C CA . ILE B 1 350 ? -14.344 -25.906 -12.469 1 97.69 350 ILE B CA 1
ATOM 5722 C C . ILE B 1 350 ? -13.242 -25.938 -13.531 1 97.69 350 ILE B C 1
ATOM 5724 O O . ILE B 1 350 ? -12.062 -26.109 -13.195 1 97.69 350 ILE B O 1
ATOM 5728 N N . GLN B 1 351 ? -13.609 -25.781 -14.773 1 95.56 351 GLN B N 1
ATOM 5729 C CA . GLN B 1 351 ? -12.617 -25.828 -15.836 1 95.56 351 GLN B CA 1
ATOM 5730 C C . GLN B 1 351 ? -13.094 -25.078 -17.078 1 95.56 351 GLN B C 1
ATOM 5732 O O . GLN B 1 351 ? -14.234 -24.625 -17.125 1 95.56 351 GLN B O 1
ATOM 5737 N N . GLU B 1 352 ? -12.188 -24.891 -17.984 1 92.81 352 GLU B N 1
ATOM 5738 C CA . GLU B 1 352 ? -12.539 -24.281 -19.266 1 92.81 352 GLU B CA 1
ATOM 5739 C C . GLU B 1 352 ? -13.281 -25.281 -20.156 1 92.81 352 GLU B C 1
ATOM 5741 O O . GLU B 1 352 ? -13.07 -26.484 -20.062 1 92.81 352 GLU B O 1
ATOM 5746 N N . PRO B 1 353 ? -14.117 -24.688 -21 1 89.94 353 PRO B N 1
ATOM 5747 C CA . PRO B 1 353 ? -14.734 -25.594 -21.984 1 89.94 353 PRO B CA 1
ATOM 5748 C C . PRO B 1 353 ? -13.727 -26.172 -22.969 1 89.94 353 PRO B C 1
ATOM 5750 O O . PRO B 1 353 ? -12.773 -25.5 -23.359 1 89.94 353 PRO B O 1
ATOM 5753 N N . LEU B 1 354 ? -13.812 -27.469 -23.344 1 75.25 354 LEU B N 1
ATOM 5754 C CA . LEU B 1 354 ? -12.883 -28.172 -24.234 1 75.25 354 LEU B CA 1
ATOM 5755 C C . LEU B 1 354 ? -12.859 -27.531 -25.609 1 75.25 354 LEU B C 1
ATOM 5757 O O . LEU B 1 354 ? -11.812 -27.469 -26.25 1 75.25 354 LEU B O 1
ATOM 5761 N N . ASP B 1 355 ? -13.953 -27.125 -26.125 1 68.81 355 ASP B N 1
ATOM 5762 C CA . ASP B 1 355 ? -14.086 -26.688 -27.516 1 68.81 355 ASP B CA 1
ATOM 5763 C C . ASP B 1 355 ? -13.664 -25.219 -27.672 1 68.81 355 ASP B C 1
ATOM 5765 O O . ASP B 1 355 ? -13.531 -24.734 -28.797 1 68.81 355 ASP B O 1
ATOM 5769 N N . GLU B 1 356 ? -13.523 -24.641 -26.594 1 62.47 356 GLU B N 1
ATOM 5770 C CA . GLU B 1 356 ? -13.188 -23.234 -26.75 1 62.47 356 GLU B CA 1
ATOM 5771 C C . GLU B 1 356 ? -11.703 -23.047 -27.062 1 62.47 356 GLU B C 1
ATOM 5773 O O . GLU B 1 356 ? -10.859 -23.688 -26.422 1 62.47 356 GLU B O 1
ATOM 5778 N N . LYS B 1 357 ? -11.5 -22.594 -28.391 1 56.75 357 LYS B N 1
ATOM 5779 C CA . LYS B 1 357 ? -10.164 -22.312 -28.906 1 56.75 357 LYS B CA 1
ATOM 5780 C C . LYS B 1 357 ? -9.32 -21.578 -27.859 1 56.75 357 LYS B C 1
ATOM 5782 O O . LYS B 1 357 ? -9.766 -20.578 -27.281 1 56.75 357 LYS B O 1
ATOM 5787 N N . GLN B 1 358 ? -8.609 -22.344 -27.172 1 57.03 358 GLN B N 1
ATOM 5788 C CA . GLN B 1 358 ? -7.656 -21.625 -26.328 1 57.03 358 GLN B CA 1
ATOM 5789 C C . GLN B 1 358 ? -6.32 -21.453 -27.047 1 57.03 358 GLN B C 1
ATOM 5791 O O . GLN B 1 358 ? -5.961 -22.25 -27.906 1 57.03 358 GLN B O 1
ATOM 5796 N N . SER B 1 359 ? -5.836 -20.297 -26.891 1 52.03 359 SER B N 1
ATOM 5797 C CA . SER B 1 359 ? -4.492 -20.078 -27.422 1 52.03 359 SER B CA 1
ATOM 5798 C C . SER B 1 359 ? -3.531 -21.156 -26.922 1 52.03 359 SER B C 1
ATOM 5800 O O . SER B 1 359 ? -3.59 -21.547 -25.75 1 52.03 359 SER B O 1
ATOM 5802 N N . HIS B 1 360 ? -2.928 -21.938 -27.828 1 49.31 360 HIS B N 1
ATOM 5803 C CA . HIS B 1 360 ? -1.9 -22.938 -27.547 1 49.31 360 HIS B CA 1
ATOM 5804 C C . HIS B 1 360 ? -0.929 -22.438 -26.469 1 49.31 360 HIS B C 1
ATOM 5806 O O . HIS B 1 360 ? -0.173 -23.234 -25.906 1 49.31 360 HIS B O 1
ATOM 5812 N N . LEU B 1 361 ? -0.995 -21.172 -26.172 1 50.88 361 LEU B N 1
ATOM 5813 C CA . LEU B 1 361 ? -0.045 -20.484 -25.297 1 50.88 361 LEU B CA 1
ATOM 5814 C C . LEU B 1 361 ? -0.528 -20.5 -23.844 1 50.88 361 LEU B C 1
ATOM 5816 O O . LEU B 1 361 ? 0.241 -20.219 -22.922 1 50.88 361 LEU B O 1
ATOM 5820 N N . ASN B 1 362 ? -1.804 -21.047 -23.641 1 63.78 362 ASN B N 1
ATOM 5821 C CA . ASN B 1 362 ? -2.344 -20.906 -22.297 1 63.78 362 ASN B CA 1
ATOM 5822 C C . ASN B 1 362 ? -2.645 -22.25 -21.656 1 63.78 362 ASN B C 1
ATOM 5824 O O . ASN B 1 362 ? -3.197 -23.141 -22.312 1 63.78 362 ASN B O 1
ATOM 5828 N N . ALA B 1 363 ? -2.025 -22.453 -20.453 1 72.69 363 ALA B N 1
ATOM 5829 C CA . ALA B 1 363 ? -2.312 -23.672 -19.719 1 72.69 363 ALA B CA 1
ATOM 5830 C C . ALA B 1 363 ? -3.781 -23.734 -19.297 1 72.69 363 ALA B C 1
ATOM 5832 O O . ALA B 1 363 ? -4.301 -22.797 -18.703 1 72.69 363 ALA B O 1
ATOM 5833 N N . LYS B 1 364 ? -4.406 -24.812 -19.719 1 86.31 364 LYS B N 1
ATOM 5834 C CA . LYS B 1 364 ? -5.766 -25.047 -19.25 1 86.31 364 LYS B CA 1
ATOM 5835 C C . LYS B 1 364 ? -5.766 -25.547 -17.797 1 86.31 364 LYS B C 1
ATOM 5837 O O . LYS B 1 364 ? -5.094 -26.531 -17.484 1 86.31 364 LYS B O 1
ATOM 5842 N N . ILE B 1 365 ? -6.453 -24.844 -17 1 92.69 365 ILE B N 1
ATOM 5843 C CA . ILE B 1 365 ? -6.41 -25.188 -15.578 1 92.69 365 ILE B CA 1
ATOM 5844 C C . ILE B 1 365 ? -7.746 -25.781 -15.156 1 92.69 365 ILE B C 1
ATOM 5846 O O . ILE B 1 365 ? -8.805 -25.375 -15.641 1 92.69 365 ILE B O 1
ATOM 5850 N N . SER B 1 366 ? -7.641 -26.766 -14.336 1 95.69 366 SER B N 1
ATOM 5851 C CA . SER B 1 366 ? -8.781 -27.344 -13.633 1 95.69 366 SER B CA 1
ATOM 5852 C C . SER B 1 366 ? -8.664 -27.141 -12.125 1 95.69 366 SER B C 1
ATOM 5854 O O . SER B 1 366 ? -7.578 -27.25 -11.562 1 95.69 366 SER B O 1
ATOM 5856 N N . THR B 1 367 ? -9.773 -26.797 -11.516 1 97.88 367 THR B N 1
ATOM 5857 C CA . THR B 1 367 ? -9.789 -26.641 -10.07 1 97.88 367 THR B CA 1
ATOM 5858 C C . THR B 1 367 ? -10.883 -27.5 -9.445 1 97.88 367 THR B C 1
ATOM 5860 O O . THR B 1 367 ? -12.07 -27.297 -9.727 1 97.88 367 THR B O 1
ATOM 5863 N N . LEU B 1 368 ? -10.477 -28.469 -8.672 1 97.94 368 LEU B N 1
ATOM 5864 C CA . LEU B 1 368 ? -11.383 -29.266 -7.855 1 97.94 368 LEU B CA 1
ATOM 5865 C C . LEU B 1 368 ? -11.609 -28.609 -6.496 1 97.94 368 LEU B C 1
ATOM 5867 O O . LEU B 1 368 ? -10.648 -28.266 -5.801 1 97.94 368 LEU B O 1
ATOM 5871 N N . MET B 1 369 ? -12.867 -28.469 -6.07 1 97.56 369 MET B N 1
ATOM 5872 C CA . MET B 1 369 ? -13.164 -27.766 -4.824 1 97.56 369 MET B CA 1
ATOM 5873 C C . MET B 1 369 ? -14.102 -28.594 -3.949 1 97.56 369 MET B C 1
ATOM 5875 O O . MET B 1 369 ? -15.031 -29.234 -4.453 1 97.56 369 MET B O 1
ATOM 5879 N N . MET B 1 370 ? -13.828 -28.531 -2.68 1 96.19 370 MET B N 1
ATOM 5880 C CA . MET B 1 370 ? -14.75 -29.125 -1.713 1 96.19 370 MET B CA 1
ATOM 5881 C C . MET B 1 370 ? -15.914 -28.203 -1.423 1 96.19 370 MET B C 1
ATOM 5883 O O . MET B 1 370 ? -15.719 -27.016 -1.143 1 96.19 370 MET B O 1
ATOM 5887 N N . PRO B 1 371 ? -17.125 -28.703 -1.488 1 96.31 371 PRO B N 1
ATOM 5888 C CA . PRO B 1 371 ? -18.266 -27.859 -1.121 1 96.31 371 PRO B CA 1
ATOM 5889 C C . PRO B 1 371 ? -18.344 -27.594 0.381 1 96.31 371 PRO B C 1
ATOM 5891 O O . PRO B 1 371 ? -17.703 -28.297 1.168 1 96.31 371 PRO B O 1
ATOM 5894 N N . ILE B 1 372 ? -19.047 -26.578 0.723 1 94.94 372 ILE B N 1
ATOM 5895 C CA . ILE B 1 372 ? -19.391 -26.297 2.113 1 94.94 372 ILE B CA 1
ATOM 5896 C C . ILE B 1 372 ? -20.75 -26.891 2.432 1 94.94 372 ILE B C 1
ATOM 5898 O O . ILE B 1 372 ? -21.688 -26.781 1.638 1 94.94 372 ILE B O 1
ATOM 5902 N N . THR B 1 373 ? -20.781 -27.531 3.557 1 88.75 373 THR B N 1
ATOM 5903 C CA . THR B 1 373 ? -22.047 -28.125 3.953 1 88.75 373 THR B CA 1
ATOM 5904 C C . THR B 1 373 ? -23.062 -27.047 4.289 1 88.75 373 THR B C 1
ATOM 5906 O O . THR B 1 373 ? -22.781 -26.125 5.047 1 88.75 373 THR B O 1
ATOM 5909 N N . LEU B 1 374 ? -24.125 -27.125 3.729 1 82.44 374 LEU B N 1
ATOM 5910 C CA . LEU B 1 374 ? -25.203 -26.156 3.906 1 82.44 374 LEU B CA 1
ATOM 5911 C C . LEU B 1 374 ? -26.031 -26.484 5.152 1 82.44 374 LEU B C 1
ATOM 5913 O O . LEU B 1 374 ? -26.188 -27.656 5.508 1 82.44 374 LEU B O 1
#

Secondary structure (DSSP, 8-state):
-EEEEEHHHHHHHHHHHGGGS-SS-TTSGGGEEEEEEETTEEEEEEE-SSEEEEEEEEEEEEEE-EEEEEEHHHHHHHHHHS-SSEEEEEEETTEEEEEETTEEEEEE---GGGSPPPP----SEEEEE-STHHHHHHHHHGGG--TT-SSGGGSEEEEEEETTTTEEEEEEE-SSEEEEEEE-S--EEESSSEEEEEEEHHHHHHHHHH-SSSEEEEE-SSEEEEE-SS-EEEEEPPPS----GGGGS-S--SEEEEEEHHHHHHHHHHHHTT-SEEEEEE-SSEEEEEE--SSS--EEEEEEE-TT--S-SS-EEEEEEHHHHHHHHHT--SSEEEEEESSTTS-EEEE--TTS---TTS---EEEEPPPP-/-EEEEEHHHHHHHHHHHGGGS-SS-TTSGGGEEEEEEETTEEEEEEE-SSEEEEEEEEEEEEEE-EEEEEEHHHHHHHHHHS-SSEEEEEEETTEEEEEETTEEEEEE---GGGSPPPP----SEEEEE-STHHHHHHHHHGGG--TT-SSGGGSEEEEEEETTTTEEEEEEE-SSEEEEEEEES--EEESSSEEEEEEEHHHHHHHHHH-SSSEEEEE-SSEEEEE-SS-EEEEEPPPS----GGGGS-S--SEEEEEEHHHHHHHHHHHHTT-SEEEEEE-SSEEEEEE--SSS--EEEEEEE-TT--S-SS-EEEEEEHHHHHHHHHT--SSEEEEEESSTTS-EEEE--TTS---TTS---EEEEPPPP-

Sequence (748 aa):
MKISVSKNDLENTLRYLQAFLDKKDASSIASHIHLEVIKEKLFLKASDSDIGLKSYISTQSTDKEGVGTINGKKFLDIISCLKDSNIVLETKDDSLVIKQNKSSFKLPMFDADEFPEFPVIDPKVSLEINAPFLVDAFKKIAPVIEQTSHKRELAGVLMQFNQKHQTLSVVGTDTKRLSYTQLEKISIHSTEEDISCILPKRALLEILKLFYENFSFKSDGMLAVVENETHAFFTKLIDGNYPDYQKILPKEYTSSFTLGKEEFKEGIKLCSSLSSTIKLTLEKNNALFESLDSEHSETAKTSVEIEKGLDIEKAFHLGVNAKFFLEALNALGTTQFVLKCNEPSSPFLIQEPLDEKQSHLNAKISTLMMPITLMKISVSKNDLENTLRYLQAFLDKKDASSIASHIHLEVIKEKLFLKASDSDIGLKSYISTQSTDKEGVGTINGKKFLDIISCLKDSNIVLETKDDSLVIKQNKSSFKLPMFDADEFPEFPVIDPKVSLEINAPFLVDAFKKIAPVIEQTSHKRELAGVLMQFNQKHQTLSVVGTDTKRLSYTQLEKISIHSTEEDISCILPKRALLEILKLFYENFSFKSDGMLAV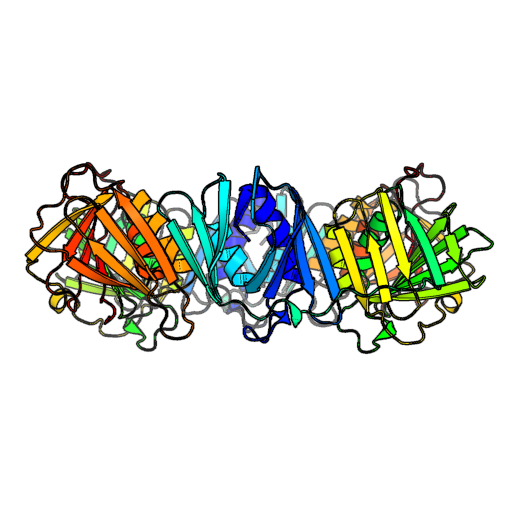VENETHAFFTKLIDGNYPDYQKILPKEYTSSFTLGKEEFKEGIKLCSSLSSTIKLTLEKNNALFESLDSEHSETAKTSVEIEKGLDIEKAFHLGVNAKFFLEALNALGTTQFVLKCNEPSSPFLIQEPLDEKQSHLNAKISTLMMPITL

Nearest PDB structures (foldseek):
  5fxt-assembly1_A  TM=9.820E-01  e=1.922E-66  Helicobacter pylori 26695
  5g48-assembly2_A-3  TM=9.867E-01  e=6.019E-65  Helicobacter pylori 26695
  5frq-assembly1_B  TM=9.919E-01  e=1.043E-63  Helicobacter pylori 26695
  5fve-assembly1_A-2  TM=9.856E-01  e=1.967E-64  Helicobacter pylori 26695
  5frq-assembly1_A  TM=9.873E-01  e=1.457E-62  Helicobacter pylori 26695

pLDDT: mean 94.34, std 7.28, range [48.75, 98.81]

Radius of gyration: 32.66 Å; Cα contacts (8 Å, |Δi|>4): 1810; chains: 2; bounding box: 83×84×58 Å

Organism: Helicobacter pylori (strain J99 / ATCC 700824) (NCBI:txid85963)

Solvent-accessible surface area (backbone atoms only — not comparable to full-atom values): 38637 Å² total; per-residue (Å²): 50,29,36,29,31,49,36,63,62,49,43,54,52,43,59,64,42,54,82,22,36,37,84,85,46,78,85,38,75,32,16,22,29,42,38,36,38,56,83,62,32,39,36,39,34,23,29,55,88,49,36,32,42,35,37,59,46,64,40,76,42,67,80,39,64,37,66,37,27,37,50,42,64,52,50,43,46,42,53,70,61,52,67,94,44,65,33,37,43,33,54,54,93,62,25,36,35,41,37,44,94,65,32,39,34,36,35,55,36,61,66,52,85,72,52,80,75,80,87,82,79,74,59,41,31,37,36,65,38,73,53,42,32,63,46,44,41,47,64,53,31,50,80,45,36,35,73,82,41,90,52,63,50,39,18,15,38,38,41,38,40,30,40,85,76,15,30,39,35,42,37,19,28,60,86,54,37,38,31,37,34,71,45,68,86,42,63,50,49,51,79,49,57,68,49,67,48,28,45,32,42,71,56,51,56,52,45,58,73,75,48,58,55,53,33,37,41,33,25,54,73,52,39,39,37,39,36,44,96,56,38,42,34,40,34,52,39,51,81,68,78,66,76,72,61,73,78,75,54,76,90,73,63,80,42,75,43,81,42,57,41,66,64,47,47,50,44,43,53,49,22,37,42,80,16,60,33,31,38,36,36,40,41,40,52,32,37,37,34,29,29,54,48,90,84,63,80,41,40,28,37,31,59,46,80,39,87,87,46,50,99,51,93,65,72,44,58,40,24,35,50,35,67,62,51,47,53,55,55,67,50,47,90,56,67,46,30,30,42,33,31,62,56,52,81,39,59,29,38,42,29,62,53,86,82,53,85,60,62,91,61,56,54,66,52,36,33,40,34,54,42,40,88,122,50,29,36,28,30,49,37,64,62,50,42,55,52,44,60,64,42,55,81,23,36,38,84,85,44,79,85,38,74,33,16,20,29,43,37,37,38,56,83,63,32,39,35,38,33,22,31,55,86,49,36,31,42,35,37,59,48,64,43,78,42,66,81,39,64,36,66,37,26,36,49,42,66,53,50,42,46,43,54,69,61,52,68,95,44,65,33,37,44,32,53,55,93,62,26,36,34,41,37,45,93,64,32,39,33,36,35,56,37,60,67,53,84,71,52,81,76,81,86,83,77,74,61,42,33,37,37,64,38,73,53,41,33,63,46,44,41,48,62,54,30,52,79,43,34,36,74,81,41,90,50,63,50,38,19,16,36,39,39,38,39,30,40,85,75,15,32,40,35,41,36,20,26,61,86,54,37,38,31,38,34,73,46,68,86,43,63,51,50,52,79,48,58,67,49,65,47,27,44,33,43,72,56,51,56,52,46,59,75,74,49,58,56,53,34,37,41,34,25,55,73,51,39,38,38,40,36,44,96,56,38,42,33,39,33,54,39,51,81,69,78,65,76,75,62,72,77,74,52,76,89,74,62,80,40,74,44,80,43,58,42,67,65,48,46,50,45,43,53,49,23,38,42,80,16,59,32,31,38,38,37,41,41,41,51,33,38,37,34,29,30,53,46,88,84,63,79,40,41,28,37,30,58,44,81,39,88,87,49,49,98,54,95,65,72,45,59,40,24,35,49,36,67,62,52,45,54,54,54,67,50,47,91,55,66,46,29,30,45,34,31,63,54,54,80,40,59,32,38,41,30,60,50,86,82,54,87,60,62,93,60,55,55,67,52,36,34,40,34,54,42,39,89,123

Foldseek 3Di:
DKFKAFLVVVLVVLVLQCLAADPPDQPDLLQKWKWWDDDQKIWIKHHPVFKIKIFIDGTPGDPDTDIWMDRSVVVNVVSVPDDRDMWMWDDDDQWIWIDDDPDIDIDGTDDSVPDDDDDDDDFQKKFWFAAQAVLLLLVLQLVAADCPQPDNLQQFWKWKAAQVQRKIKIWHHNPQKIKIFIDGPTHMDGNDRMDMFTAGSSLSVSCSVPDGGGWMWGHRRQKIWIDHPTMIIMGGTDDDDDDPCVVQDDPDFPFKDKDFLVQVLVQLVQQVVVAQKWKWKDDFFKIKIWHDDPPDPDIDIDMDTHDVTGPDPDIAIEIDGSVVVNSNSVSAPDRMWMWTHHHNQGKIKIWHDPPPDDDPRYTTMMMIGGTDDD/DKFKAFLVVVLVVLVLQCLAADPPDQPDLLQKWKWWDDDQKIWIKHHPPFKIKIFIDGTPGDPDTDIWMDRSVVVNVVSVPDDRDMWMWDDDDQWIWIDDDPDIDIDGTDDSVPDDDDDDDDFQKKFWWAFQAVLLLLVLQLVAADCPQPDQLQQFWKWKAAQVQRKIKIWHHNPQKIKIFIDGPTHMDGPDRMDMFTAGSSLSVSCSVPDGGGWMWGHRRQKIWIDHPTMIIMGGTDDDDDDPCVVQDDPDFPFKDKDFLVQVLVQLVQQVVVAQKWKWKDDFFKIKIWHDDPPDPDIDIDMDTHDVTGPDPDIAIEIDGSVVVNSNSVSAPDRMWMWTHHHNQGKIKIWHDPPPDDDSNYTTMMMIGGTDDD

InterPro domains:
  IPR001001 DNA polymerase III, beta sliding clamp [PTHR30478] (1-374)
  IPR001001 DNA polymerase III, beta sliding clamp [SM00480] (17-363)
  IPR001001 DNA polymerase III, beta sliding clamp [TIGR00663] (1-374)
  IPR001001 DNA polymerase III, beta sliding clamp [cd00140] (1-361)
  IPR022634 DNA polymerase III, beta sliding clamp, N-terminal [PF00712] (1-118)
  IPR022635 DNA polymerase III, beta sliding clamp, C-terminal [PF02768] (247-362)
  IPR022637 DNA polymerase III, beta sliding clamp, central [PF02767] (135-244)
  IPR046938 DNA clamp superfamily [SSF55979] (1-119)
  IPR046938 DNA clamp superfamily [SSF55979] (126-245)
  IPR046938 DNA clamp superfamily [SSF55979] (247-358)